Protein 8W01 (pdb70)

InterPro domains:
  IPR001223 Glycoside hydrolase family 18, catalytic domain [PF00704] (265-390)
  IPR013728 BT_3987-like, N-terminal domain [PF08522] (68-155)
  IPR017853 Glycoside hydrolase superfamily [SSF51445] (189-392)

Organism: NCBI:txid2715212

Secondary structure (DSSP, 8-state):
-EEEEESS--SSS-EEEESSS-EEEEEEEEESS--SS-EEEEEEE-GGGHHHHHHHH---PEE--S-EEEES-EEEE-TT-SB-PPEEEEE---TT--SSEEEEEEEE--EEEEEEEE--SSS-TTB--PPPSSEEEEEEETTT--GGGGGG-EEEES-TTS-EEEES-SEEEEEEEEEEE-TTSSSEEEEE-HHHHHHHHTHHHHTHHHHHTT-EEEEEEEE-SSS-STTS--HHHHHHHHHHHHHHHHHTT--EEEEE--S----SSSSS---HHHHHHHHHHHHHHHTTSEEEEEE-TTSPTTTTS-BTTB-HHHH-SEEEES-TTSB--TT-TT-TT---GGG--TT--GGGEE-EEE-S----HHHHHHHHHHHHIIIIIS--GGGGSEEEES------TT-HHHHHHTTTHHHIIIIIISSS--EEEET-SSTTSTT-TT--SS----

Structure (mmCIF, N/CA/C/O backbone):
data_8W01
#
_entry.id   8W01
#
_cell.length_a   138.388
_cell.length_b   57.600
_cell.length_c   74.430
_cell.angle_alpha   90.00
_cell.angle_beta   92.63
_cell.angle_gamma   90.00
#
_symmetry.space_group_name_H-M   'C 1 2 1'
#
loop_
_entity.id
_entity.type
_entity.pdbx_description
1 polymer 'DUF1735 domain-containing protein'
2 water water
#
loop_
_atom_site.group_PDB
_atom_site.id
_atom_site.type_symbol
_atom_site.label_atom_id
_atom_site.label_alt_id
_atom_site.label_comp_id
_atom_site.label_asym_id
_atom_site.label_entity_id
_atom_site.label_seq_id
_atom_site.pdbx_PDB_ins_code
_atom_site.Cartn_x
_atom_site.Cartn_y
_atom_site.Cartn_z
_atom_site.occupancy
_atom_site.B_iso_or_equiv
_atom_site.auth_seq_id
_atom_site.auth_comp_id
_atom_site.auth_asym_id
_atom_site.auth_atom_id
_atom_site.pdbx_PDB_model_num
ATOM 1 N N . LEU A 1 55 ? 9.065 -14.562 32.912 1.00 37.63 42 LEU A N 1
ATOM 2 C CA . LEU A 1 55 ? 7.942 -15.062 32.082 1.00 48.13 42 LEU A CA 1
ATOM 3 C C . LEU A 1 55 ? 6.730 -14.145 32.261 1.00 58.26 42 LEU A C 1
ATOM 4 O O . LEU A 1 55 ? 6.456 -13.730 33.394 1.00 59.80 42 LEU A O 1
ATOM 9 N N . GLY A 1 56 ? 6.033 -13.858 31.164 1.00 62.18 43 GLY A N 1
ATOM 10 C CA . GLY A 1 56 ? 4.865 -13.002 31.232 1.00 60.73 43 GLY A CA 1
ATOM 11 C C . GLY A 1 56 ? 4.046 -13.158 29.970 1.00 62.74 43 GLY A C 1
ATOM 12 O O . GLY A 1 56 ? 4.408 -13.905 29.058 1.00 63.54 43 GLY A O 1
ATOM 13 N N . VAL A 1 57 ? 2.925 -12.441 29.923 1.00 44.33 44 VAL A N 1
ATOM 14 C CA . VAL A 1 57 ? 2.004 -12.516 28.796 1.00 39.72 44 VAL A CA 1
ATOM 15 C C . VAL A 1 57 ? 1.767 -11.115 28.257 1.00 41.05 44 VAL A C 1
ATOM 16 O O . VAL A 1 57 ? 1.470 -10.188 29.020 1.00 40.94 44 VAL A O 1
ATOM 20 N N . LEU A 1 58 ? 1.901 -10.970 26.943 1.00 41.61 45 LEU A N 1
ATOM 21 C CA . LEU A 1 58 ? 1.628 -9.723 26.235 1.00 40.92 45 LEU A CA 1
ATOM 22 C C . LEU A 1 58 ? 0.159 -9.735 25.815 1.00 44.39 45 LEU A C 1
ATOM 23 O O . LEU A 1 58 ? -0.205 -10.333 24.802 1.00 45.36 45 LEU A O 1
ATOM 28 N N . ARG A 1 59 ? -0.693 -9.083 26.601 1.00 45.13 46 ARG A N 1
ATOM 29 C CA . ARG A 1 59 ? -2.134 -9.101 26.394 1.00 40.71 46 ARG A CA 1
ATOM 30 C C . ARG A 1 59 ? -2.622 -7.811 25.750 1.00 44.81 46 ARG A C 1
ATOM 31 O O . ARG A 1 59 ? -1.976 -6.765 25.826 1.00 46.42 46 ARG A O 1
ATOM 39 N N . SER A 1 60 ? -3.809 -7.890 25.156 1.00 44.83 47 SER A N 1
ATOM 40 C CA . SER A 1 60 ? -4.521 -6.685 24.768 1.00 41.41 47 SER A CA 1
ATOM 41 C C . SER A 1 60 ? -5.278 -6.118 25.959 1.00 46.15 47 SER A C 1
ATOM 42 O O . SER A 1 60 ? -5.790 -6.852 26.810 1.00 40.17 47 SER A O 1
ATOM 45 N N . ALA A 1 61 ? -5.340 -4.788 26.010 1.00 45.08 48 ALA A N 1
ATOM 46 C CA . ALA A 1 61 ? -6.064 -4.109 27.077 1.00 41.21 48 ALA A CA 1
ATOM 47 C C . ALA A 1 61 ? -7.575 -4.180 26.887 1.00 46.58 48 ALA A C 1
ATOM 48 O O . ALA A 1 61 ? -8.321 -4.186 27.874 1.00 45.78 48 ALA A O 1
ATOM 50 N N . ASN A 1 62 ? -8.043 -4.239 25.640 1.00 47.33 49 ASN A N 1
ATOM 51 C CA . ASN A 1 62 ? -9.466 -4.192 25.343 1.00 41.88 49 ASN A CA 1
ATOM 52 C C . ASN A 1 62 ? -10.014 -5.484 24.758 1.00 42.74 49 ASN A C 1
ATOM 53 O O . ASN A 1 62 ? -11.228 -5.585 24.559 1.00 51.95 49 ASN A O 1
ATOM 58 N N . TYR A 1 63 ? -9.166 -6.466 24.471 1.00 49.88 50 TYR A N 1
ATOM 59 C CA . TYR A 1 63 ? -9.605 -7.710 23.858 1.00 50.16 50 TYR A CA 1
ATOM 60 C C . TYR A 1 63 ? -9.099 -8.874 24.692 1.00 48.91 50 TYR A C 1
ATOM 61 O O . TYR A 1 63 ? -7.912 -8.934 25.024 1.00 49.94 50 TYR A O 1
ATOM 70 N N . ALA A 1 64 ? -10.001 -9.789 25.043 1.00 52.47 51 ALA A N 1
ATOM 71 C CA . ALA A 1 64 ? -9.591 -10.982 25.775 1.00 51.24 51 ALA A CA 1
ATOM 72 C C . ALA A 1 64 ? -8.974 -12.021 24.855 1.00 58.37 51 ALA A C 1
ATOM 73 O O . ALA A 1 64 ? -8.170 -12.845 25.308 1.00 45.40 51 ALA A O 1
ATOM 75 N N . GLU A 1 65 ? -9.342 -11.992 23.575 1.00 66.46 52 GLU A N 1
ATOM 76 C CA . GLU A 1 65 ? -8.750 -12.887 22.590 1.00 53.78 52 GLU A CA 1
ATOM 77 C C . GLU A 1 65 ? -7.235 -12.766 22.628 1.00 54.90 52 GLU A C 1
ATOM 78 O O . GLU A 1 65 ? -6.687 -11.663 22.561 1.00 56.14 52 GLU A O 1
ATOM 84 N N . ASP A 1 66 ? -6.557 -13.905 22.751 1.00 44.70 53 ASP A N 1
ATOM 85 C CA . ASP A 1 66 ? -5.103 -13.883 22.818 1.00 46.67 53 ASP A CA 1
ATOM 86 C C . ASP A 1 66 ? -4.499 -13.231 21.580 1.00 53.50 53 ASP A C 1
ATOM 87 O O . ASP A 1 66 ? -3.417 -12.640 21.652 1.00 62.09 53 ASP A O 1
ATOM 92 N N . ASN A 1 67 ? -5.198 -13.296 20.451 1.00 53.06 54 ASN A N 1
ATOM 93 C CA . ASN A 1 67 ? -4.691 -12.786 19.178 1.00 36.42 54 ASN A CA 1
ATOM 94 C C . ASN A 1 67 ? -5.822 -12.062 18.457 1.00 40.98 54 ASN A C 1
ATOM 95 O O . ASN A 1 67 ? -6.443 -12.599 17.539 1.00 40.08 54 ASN A O 1
ATOM 100 N N . PRO A 1 68 ? -6.078 -10.809 18.840 1.00 35.68 55 PRO A N 1
ATOM 101 C CA . PRO A 1 68 ? -7.326 -10.149 18.429 1.00 35.38 55 PRO A CA 1
ATOM 102 C C . PRO A 1 68 ? -7.379 -9.833 16.944 1.00 38.63 55 PRO A C 1
ATOM 103 O O . PRO A 1 68 ? -6.383 -9.461 16.317 1.00 29.56 55 PRO A O 1
ATOM 107 N N . LEU A 1 69 ? -8.586 -9.959 16.397 1.00 37.79 56 LEU A N 1
ATOM 108 C CA . LEU A 1 69 ? -8.872 -9.721 14.988 1.00 27.80 56 LEU A CA 1
ATOM 109 C C . LEU A 1 69 ? -9.599 -8.387 14.863 1.00 25.66 56 LEU A C 1
ATOM 110 O O . LEU A 1 69 ? -10.777 -8.282 15.219 1.00 36.48 56 LEU A O 1
ATOM 115 N N . LEU A 1 70 ? -8.899 -7.375 14.364 1.00 27.55 57 LEU A N 1
ATOM 116 C CA . LEU A 1 70 ? -9.475 -6.053 14.179 1.00 28.52 57 LEU A CA 1
ATOM 117 C C . LEU A 1 70 ? -10.073 -5.926 12.785 1.00 33.63 57 LEU A C 1
ATOM 118 O O . LEU A 1 70 ? -9.548 -6.471 11.811 1.00 34.65 57 LEU A O 1
ATOM 123 N N . GLU A 1 71 ? -11.175 -5.188 12.697 1.00 31.66 58 GLU A N 1
ATOM 124 C CA . GLU A 1 71 ? -11.890 -4.990 11.441 1.00 34.85 58 GLU A CA 1
ATOM 125 C C . GLU A 1 71 ? -11.551 -3.605 10.895 1.00 33.07 58 GLU A C 1
ATOM 126 O O . GLU A 1 71 ? -11.897 -2.588 11.505 1.00 34.71 58 GLU A O 1
ATOM 132 N N . MET A 1 72 ? -10.872 -3.567 9.748 1.00 29.97 59 MET A N 1
ATOM 133 C CA . MET A 1 72 ? -10.419 -2.322 9.127 1.00 32.78 59 MET A CA 1
ATOM 134 C C . MET A 1 72 ? -11.290 -2.042 7.904 1.00 37.01 59 MET A C 1
ATOM 135 O O . MET A 1 72 ? -11.049 -2.582 6.820 1.00 35.62 59 MET A O 1
ATOM 140 N N . ASP A 1 73 ? -12.300 -1.187 8.082 1.00 37.06 60 ASP A N 1
ATOM 141 C CA . ASP A 1 73 ? -13.203 -0.800 6.999 1.00 37.71 60 ASP A CA 1
ATOM 142 C C . ASP A 1 73 ? -12.805 0.596 6.522 1.00 29.62 60 ASP A C 1
ATOM 143 O O . ASP A 1 73 ? -13.443 1.601 6.835 1.00 32.50 60 ASP A O 1
ATOM 148 N N . HIS A 1 74 ? -11.716 0.645 5.756 1.00 30.51 61 HIS A N 1
ATOM 149 C CA . HIS A 1 74 ? -11.254 1.854 5.072 1.00 37.84 61 HIS A CA 1
ATOM 150 C C . HIS A 1 74 ? -10.899 2.980 6.035 1.00 40.18 61 HIS A C 1
ATOM 151 O O . HIS A 1 74 ? -10.783 4.139 5.626 1.00 46.22 61 HIS A O 1
ATOM 158 N N . LYS A 1 75 ? -10.720 2.658 7.312 1.00 40.81 62 LYS A N 1
ATOM 159 C CA . LYS A 1 75 ? -10.258 3.617 8.300 1.00 37.31 62 LYS A CA 1
ATOM 160 C C . LYS A 1 75 ? -9.209 2.945 9.173 1.00 37.38 62 LYS A C 1
ATOM 161 O O . LYS A 1 75 ? -9.083 1.718 9.192 1.00 38.31 62 LYS A O 1
ATOM 167 N N . ASN A 1 76 ? -8.440 3.765 9.884 1.00 45.44 63 ASN A N 1
ATOM 168 C CA . ASN A 1 76 ? -7.450 3.234 10.810 1.00 35.74 63 ASN A CA 1
ATOM 169 C C . ASN A 1 76 ? -8.123 2.439 11.924 1.00 39.47 63 ASN A C 1
ATOM 170 O O . ASN A 1 76 ? -9.289 2.657 12.264 1.00 40.32 63 ASN A O 1
ATOM 175 N N . VAL A 1 77 ? -7.370 1.502 12.489 1.00 40.36 64 VAL A N 1
ATOM 176 C CA . VAL A 1 77 ? -7.788 0.754 13.664 1.00 37.98 64 VAL A CA 1
ATOM 177 C C . VAL A 1 77 ? -6.659 0.826 14.677 1.00 33.27 64 VAL A C 1
ATOM 178 O O . VAL A 1 77 ? -5.491 1.005 14.317 1.00 33.93 64 VAL A O 1
ATOM 182 N N . SER A 1 78 ? -7.013 0.699 15.951 1.00 37.22 65 SER A N 1
ATOM 183 C CA . SER A 1 78 ? -6.042 0.847 17.019 1.00 37.71 65 SER A CA 1
ATOM 184 C C . SER A 1 78 ? -6.371 -0.109 18.155 1.00 41.52 65 SER A C 1
ATOM 185 O O . SER A 1 78 ? -7.499 -0.588 18.288 1.00 41.59 65 SER A O 1
ATOM 188 N N . ASP A 1 79 ? -5.361 -0.374 18.978 1.00 38.56 66 ASP A N 1
ATOM 189 C CA . ASP A 1 79 ? -5.536 -1.181 20.175 1.00 34.39 66 ASP A CA 1
ATOM 190 C C . ASP A 1 79 ? -4.396 -0.865 21.130 1.00 42.01 66 ASP A C 1
ATOM 191 O O . ASP A 1 79 ? -3.371 -0.301 20.734 1.00 45.41 66 ASP A O 1
ATOM 196 N N . GLU A 1 80 ? -4.595 -1.214 22.397 1.00 38.32 67 GLU A N 1
ATOM 197 C CA . GLU A 1 80 ? -3.569 -1.064 23.417 1.00 36.11 67 GLU A CA 1
ATOM 198 C C . GLU A 1 80 ? -3.225 -2.423 24.003 1.00 39.96 67 GLU A C 1
ATOM 199 O O . GLU A 1 80 ? -4.106 -3.262 24.219 1.00 43.70 67 GLU A O 1
ATOM 205 N N . CYS A 1 81 ? -1.939 -2.634 24.262 1.00 41.38 68 CYS A N 1
ATOM 206 C CA . CYS A 1 81 ? -1.461 -3.880 24.833 1.00 40.66 68 CYS A CA 1
ATOM 207 C C . CYS A 1 81 ? -0.586 -3.588 26.042 1.00 42.19 68 CYS A C 1
ATOM 208 O O . CYS A 1 81 ? -0.037 -2.493 26.192 1.00 40.16 68 CYS A O 1
A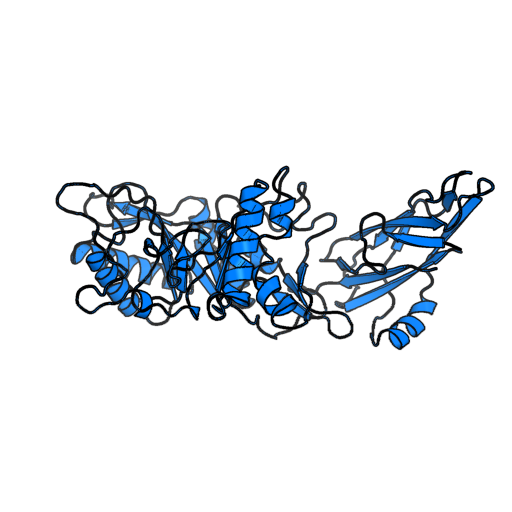TOM 211 N N . MET A 1 82 ? -0.451 -4.598 26.897 1.00 36.03 69 MET A N 1
ATOM 212 C CA . MET A 1 82 ? 0.336 -4.489 28.115 1.00 39.81 69 MET A CA 1
ATOM 213 C C . MET A 1 82 ? 0.963 -5.843 28.408 1.00 40.82 69 MET A C 1
ATOM 214 O O . MET A 1 82 ? 0.564 -6.870 27.853 1.00 42.08 69 MET A O 1
ATOM 219 N N . LEU A 1 83 ? 1.952 -5.837 29.296 1.00 43.22 70 LEU A N 1
ATOM 220 C CA . LEU A 1 83 ? 2.641 -7.048 29.721 1.00 38.63 70 LEU A CA 1
ATOM 221 C C . LEU A 1 83 ? 2.182 -7.425 31.122 1.00 47.62 70 LEU A C 1
ATOM 222 O O . LEU A 1 83 ? 2.207 -6.593 32.035 1.00 43.20 70 LEU A O 1
ATOM 227 N N . THR A 1 84 ? 1.761 -8.674 31.286 1.00 52.89 71 THR A N 1
ATOM 228 C CA . THR A 1 84 ? 1.315 -9.198 32.573 1.00 50.74 71 THR A CA 1
ATOM 229 C C . THR A 1 84 ? 2.293 -10.286 32.996 1.00 49.43 71 THR A C 1
ATOM 230 O O . THR A 1 84 ? 2.347 -11.355 32.378 1.00 57.30 71 THR A O 1
ATOM 234 N N . LEU A 1 85 ? 3.069 -10.007 34.040 1.00 53.20 72 LEU A N 1
ATOM 235 C CA . LEU A 1 85 ? 4.120 -10.904 34.502 1.00 47.53 72 LEU A CA 1
ATOM 236 C C . LEU A 1 85 ? 3.558 -11.945 35.462 1.00 55.60 72 LEU A C 1
ATOM 237 O O . LEU A 1 85 ? 2.675 -11.647 36.273 1.00 57.52 72 LEU A O 1
ATOM 242 N N . THR A 1 86 ? 4.077 -13.173 35.364 1.00 50.93 73 THR A N 1
ATOM 243 C CA . THR A 1 86 ? 3.586 -14.248 36.221 1.00 54.12 73 THR A CA 1
ATOM 244 C C . THR A 1 86 ? 3.896 -13.981 37.686 1.00 55.08 73 THR A C 1
ATOM 245 O O . THR A 1 86 ? 3.103 -14.341 38.562 1.00 47.83 73 THR A O 1
ATOM 249 N N . LYS A 1 87 ? 5.046 -13.366 37.966 1.00 58.72 74 LYS A N 1
ATOM 250 C CA . LYS A 1 87 ? 5.479 -12.980 39.293 1.00 57.26 74 LYS A CA 1
ATOM 251 C C . LYS A 1 87 ? 5.595 -11.468 39.376 1.00 54.22 74 LYS A C 1
ATOM 252 O O . LYS A 1 87 ? 5.993 -10.824 38.398 1.00 56.48 74 LYS A O 1
ATOM 258 N N . PRO A 1 88 ? 5.251 -10.866 40.512 1.00 57.01 75 PRO A N 1
ATOM 259 C CA . PRO A 1 88 ? 5.445 -9.423 40.669 1.00 54.76 75 PRO A CA 1
ATOM 260 C C . PRO A 1 88 ? 6.906 -9.036 40.479 1.00 55.30 75 PRO A C 1
ATOM 261 O O . PRO A 1 88 ? 7.823 -9.788 40.819 1.00 55.16 75 PRO A O 1
ATOM 265 N N . ALA A 1 89 ? 7.111 -7.850 39.916 1.00 47.49 76 ALA A N 1
ATOM 266 C CA . ALA A 1 89 ? 8.459 -7.383 39.632 1.00 49.40 76 ALA A CA 1
ATOM 267 C C . ALA A 1 89 ? 9.246 -7.200 40.922 1.00 58.44 76 ALA A C 1
ATOM 268 O O . ALA A 1 89 ? 8.798 -6.511 41.844 1.00 52.73 76 ALA A O 1
ATOM 270 N N . GLU A 1 90 ? 10.426 -7.826 40.983 1.00 65.38 77 GLU A N 1
ATOM 271 C CA . GLU A 1 90 ? 11.307 -7.649 42.135 1.00 61.68 77 GLU A CA 1
ATOM 272 C C . GLU A 1 90 ? 11.832 -6.223 42.206 1.00 57.17 77 GLU A C 1
ATOM 273 O O . GLU A 1 90 ? 11.939 -5.643 43.292 1.00 55.02 77 GLU A O 1
ATOM 279 N N . GLN A 1 91 ? 12.165 -5.649 41.056 1.00 62.27 78 GLN A N 1
ATOM 280 C CA . GLN A 1 91 ? 12.595 -4.266 40.951 1.00 60.38 78 GLN A CA 1
ATOM 281 C C . GLN A 1 91 ? 11.914 -3.649 39.740 1.00 57.31 78 GLN A C 1
ATOM 282 O O . GLN A 1 91 ? 11.378 -4.350 38.878 1.00 55.59 78 GLN A O 1
ATOM 288 N N . THR A 1 92 ? 11.934 -2.323 39.680 1.00 58.55 79 THR A N 1
ATOM 289 C CA . THR A 1 92 ? 11.315 -1.616 38.568 1.00 56.10 79 THR A CA 1
ATOM 290 C C . THR A 1 92 ? 12.108 -1.861 37.286 1.00 64.77 79 THR A C 1
ATOM 291 O O . THR A 1 92 ? 13.297 -1.533 37.210 1.00 67.71 79 THR A O 1
ATOM 295 N N . ILE A 1 93 ? 11.448 -2.446 36.284 1.00 64.53 80 ILE A N 1
ATOM 296 C CA . ILE A 1 93 ? 12.065 -2.812 35.015 1.00 61.07 80 ILE A CA 1
ATOM 297 C C . ILE A 1 93 ? 11.257 -2.182 33.887 1.00 55.82 80 ILE A C 1
ATOM 298 O O . ILE A 1 93 ? 10.072 -1.877 34.048 1.00 47.98 80 ILE A O 1
ATOM 303 N N . THR A 1 94 ? 11.909 -1.968 32.744 1.00 59.22 81 THR A N 1
ATOM 304 C CA . THR A 1 94 ? 11.257 -1.465 31.537 1.00 53.04 81 THR A CA 1
ATOM 305 C C . THR A 1 94 ? 11.532 -2.425 30.387 1.00 50.53 81 THR A C 1
ATOM 306 O O . THR A 1 94 ? 12.691 -2.640 30.017 1.00 53.42 81 THR A O 1
ATOM 310 N N . TYR A 1 95 ? 10.471 -3.001 29.830 1.00 49.50 82 TYR A N 1
ATOM 311 C CA . TYR A 1 95 ? 10.557 -3.809 28.623 1.00 44.67 82 TYR A CA 1
ATOM 312 C C . TYR A 1 95 ? 10.073 -3.005 27.420 1.00 46.79 82 TYR A C 1
ATOM 313 O O . TYR A 1 95 ? 9.319 -2.036 27.550 1.00 47.06 82 TYR A O 1
ATOM 322 N N . THR A 1 96 ? 10.515 -3.423 26.238 1.00 45.62 83 THR A N 1
ATOM 323 C CA . THR A 1 96 ? 10.125 -2.786 24.989 1.00 49.48 83 THR A CA 1
ATOM 324 C C . THR A 1 96 ? 9.407 -3.795 24.105 1.00 48.17 83 THR A C 1
ATOM 325 O O . THR A 1 96 ? 9.827 -4.952 23.999 1.00 44.17 83 THR A O 1
ATOM 329 N N . VAL A 1 97 ? 8.319 -3.355 23.481 1.00 41.91 84 VAL A N 1
ATOM 330 C CA . VAL A 1 97 ? 7.599 -4.169 22.512 1.00 44.70 84 VAL A CA 1
ATOM 331 C C . VAL A 1 97 ? 8.011 -3.737 21.114 1.00 47.29 84 VAL A C 1
ATOM 332 O O . VAL A 1 97 ? 8.301 -2.560 20.862 1.00 44.37 84 VAL A O 1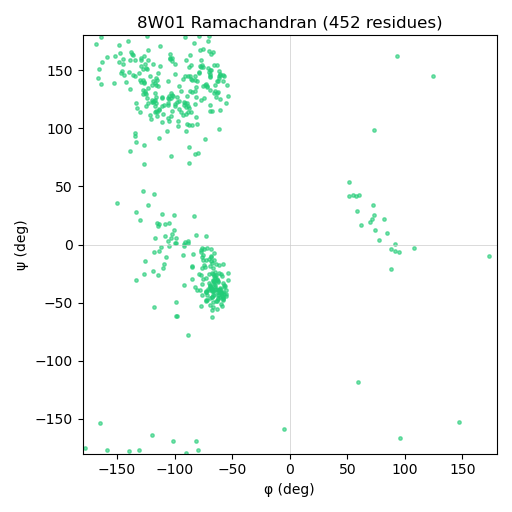
ATOM 336 N N . GLY A 1 98 ? 8.042 -4.704 20.195 1.00 31.32 85 GLY A N 1
ATOM 337 C CA . GLY A 1 98 ? 8.363 -4.428 18.811 1.00 27.62 85 GLY A CA 1
ATOM 338 C C . GLY A 1 98 ? 7.626 -5.371 17.884 1.00 37.38 85 GLY A C 1
ATOM 339 O O . GLY A 1 98 ? 6.986 -6.332 18.314 1.00 41.35 85 GLY A O 1
ATOM 340 N N . ILE A 1 99 ? 7.732 -5.077 16.589 1.00 34.44 86 ILE A N 1
ATOM 341 C CA . ILE A 1 99 ? 7.109 -5.862 15.529 1.00 26.23 86 ILE A CA 1
ATOM 342 C C . ILE A 1 99 ? 8.125 -6.868 15.009 1.00 35.18 86 ILE A C 1
ATOM 343 O O . ILE A 1 99 ? 9.266 -6.498 14.703 1.00 29.90 86 ILE A O 1
ATOM 348 N N . ASP A 1 100 ? 7.713 -8.135 14.885 1.00 31.33 87 ASP A N 1
ATOM 349 C CA . ASP A 1 100 ? 8.564 -9.171 14.286 1.00 28.88 87 ASP A CA 1
ATOM 350 C C . ASP A 1 100 ? 7.731 -9.993 13.302 1.00 35.51 87 ASP A C 1
ATOM 351 O O . ASP A 1 100 ? 7.094 -10.982 13.679 1.00 34.06 87 ASP A O 1
ATOM 356 N N . LYS A 1 101 ? 7.773 -9.597 12.031 1.00 31.18 88 LYS A N 1
ATOM 357 C CA . LYS A 1 101 ? 7.002 -10.264 10.991 1.00 30.57 88 LYS A CA 1
ATOM 358 C C . LYS A 1 101 ? 7.572 -11.621 10.595 1.00 33.23 88 LYS A C 1
ATOM 359 O O . LYS A 1 101 ? 6.957 -12.316 9.778 1.00 32.34 88 LYS A O 1
ATOM 365 N N . THR A 1 102 ? 8.720 -12.024 11.147 1.00 29.87 89 THR A N 1
ATOM 366 C CA . THR A 1 102 ? 9.270 -13.336 10.830 1.00 32.28 89 THR A CA 1
ATOM 367 C C . THR A 1 102 ? 8.507 -14.465 11.512 1.00 34.92 89 THR A C 1
ATOM 368 O O . THR A 1 102 ? 8.625 -15.620 11.089 1.00 32.76 89 THR A O 1
ATOM 372 N N . LEU A 1 103 ? 7.721 -14.159 12.544 1.00 34.17 90 LEU A N 1
ATOM 373 C CA . LEU A 1 103 ? 6.934 -15.180 13.224 1.00 36.95 90 LEU A CA 1
ATOM 374 C C . LEU A 1 103 ? 5.707 -15.615 12.431 1.00 37.05 90 LEU A C 1
ATOM 375 O O . LEU A 1 103 ? 5.061 -16.598 12.815 1.00 34.04 90 LEU A O 1
ATOM 380 N N . VAL A 1 104 ? 5.382 -14.920 11.337 1.00 27.37 91 VAL A N 1
ATOM 381 C CA . VAL A 1 104 ? 4.146 -15.193 10.608 1.00 31.72 91 VAL A CA 1
ATOM 382 C C . VAL A 1 104 ? 4.140 -16.612 10.060 1.00 31.02 91 VAL A C 1
ATOM 383 O O . VAL A 1 104 ? 3.144 -17.334 10.186 1.00 43.39 91 VAL A O 1
ATOM 387 N N . GLY A 1 105 ? 5.248 -17.038 9.452 1.00 31.75 92 GLY A N 1
ATOM 388 C CA . GLY A 1 105 ? 5.292 -18.359 8.848 1.00 26.25 92 GLY A CA 1
ATOM 389 C C . GLY A 1 105 ? 5.050 -19.477 9.844 1.00 28.28 92 GLY A C 1
ATOM 390 O O . GLY A 1 105 ? 4.383 -20.465 9.530 1.00 33.36 92 GLY A O 1
ATOM 391 N N . ALA A 1 106 ? 5.580 -19.338 11.059 1.00 28.29 93 ALA A N 1
ATOM 392 C CA . ALA A 1 106 ? 5.328 -20.350 12.080 1.00 33.43 93 ALA A CA 1
ATOM 393 C C . ALA A 1 106 ? 3.869 -20.333 12.532 1.00 37.58 93 ALA A C 1
ATOM 394 O O . ALA A 1 106 ? 3.294 -21.387 12.834 1.00 35.10 93 ALA A O 1
ATOM 396 N N . TYR A 1 107 ? 3.257 -19.146 12.587 1.00 32.03 94 TYR A N 1
ATOM 397 C CA . TYR A 1 107 ? 1.851 -19.047 12.969 1.00 34.30 94 TYR A CA 1
ATOM 398 C C . TYR A 1 107 ? 0.960 -19.745 11.947 1.00 31.53 94 TYR A C 1
ATOM 399 O O . TYR A 1 107 ? 0.082 -20.538 12.311 1.00 32.63 94 TYR A O 1
ATOM 408 N N . ASN A 1 108 ? 1.172 -19.460 10.657 1.00 27.70 95 ASN A N 1
ATOM 409 C CA . ASN A 1 108 ? 0.356 -20.080 9.613 1.00 32.20 95 ASN A CA 1
ATOM 410 C C . ASN A 1 108 ? 0.535 -21.594 9.574 1.00 33.66 95 ASN A C 1
ATOM 411 O O . ASN A 1 108 ? -0.392 -22.318 9.188 1.00 28.54 95 ASN A O 1
ATOM 416 N N . GLY A 1 109 ? 1.713 -22.092 9.951 1.00 30.10 96 GLY A N 1
ATOM 417 C CA . GLY A 1 109 ? 1.912 -23.526 10.014 1.00 22.57 96 GLY A CA 1
ATOM 418 C C . GLY A 1 109 ? 1.197 -24.155 11.187 1.00 33.99 96 GLY A C 1
ATOM 419 O O . GLY A 1 109 ? 0.623 -25.239 11.069 1.00 32.80 96 GLY A O 1
ATOM 420 N N . LYS A 1 110 ? 1.219 -23.467 12.330 1.00 34.51 97 LYS A N 1
ATOM 421 C CA . LYS A 1 110 ? 0.614 -24.003 13.545 1.00 29.92 97 LYS A CA 1
ATOM 422 C C . LYS A 1 110 ? -0.908 -23.986 13.464 1.00 38.32 97 LYS A C 1
ATOM 423 O O . LYS A 1 110 ? -1.565 -24.971 13.826 1.00 36.74 97 LYS A O 1
ATOM 429 N N . ASN A 1 111 ? -1.483 -22.889 12.976 1.00 38.03 98 ASN A N 1
ATOM 430 C CA . ASN A 1 111 ? -2.925 -22.682 13.005 1.00 30.18 98 ASN A CA 1
ATOM 431 C C . ASN A 1 111 ? -3.611 -22.989 11.681 1.00 29.23 98 ASN A C 1
ATOM 432 O O . ASN A 1 111 ? -4.832 -22.836 11.586 1.00 42.35 98 ASN A O 1
ATOM 437 N N . GLY A 1 112 ? -2.870 -23.428 10.667 1.00 34.22 99 GLY A N 1
ATOM 438 C CA . GLY A 1 112 ? -3.485 -23.762 9.397 1.00 28.16 99 GLY A CA 1
ATOM 439 C C . GLY A 1 112 ? -3.920 -22.578 8.568 1.00 28.53 99 GLY A C 1
ATOM 440 O O . GLY A 1 112 ? -4.647 -22.756 7.587 1.00 30.91 99 GLY A O 1
ATOM 441 N N . THR A 1 113 ? -3.487 -21.372 8.925 1.00 26.53 100 THR A N 1
ATOM 442 C CA . THR A 1 113 ? -3.938 -20.169 8.251 1.00 25.93 100 THR A CA 1
ATOM 443 C C . THR A 1 113 ? -3.005 -19.821 7.095 1.00 30.23 100 THR A C 1
ATOM 444 O O . THR A 1 113 ? -2.000 -20.487 6.841 1.00 30.11 100 THR A O 1
ATOM 448 N N . ASN A 1 114 ? -3.351 -18.748 6.383 1.00 34.17 101 ASN A N 1
ATOM 449 C CA . ASN A 1 114 ? -2.665 -18.339 5.166 1.00 30.81 101 ASN A CA 1
ATOM 450 C C . ASN A 1 114 ? -2.372 -16.845 5.194 1.00 36.56 101 ASN A C 1
ATOM 451 O O . ASN A 1 114 ? -2.287 -16.204 4.145 1.00 44.31 101 ASN A O 1
ATOM 456 N N . TYR A 1 115 ? -2.218 -16.278 6.388 1.00 31.70 102 TYR A N 1
ATOM 457 C CA . TYR A 1 115 ? -2.139 -14.829 6.518 1.00 32.96 102 TYR A CA 1
ATOM 458 C C . TYR A 1 115 ? -0.798 -14.303 6.023 1.00 33.45 102 TYR A C 1
ATOM 459 O O . TYR A 1 115 ? 0.261 -14.877 6.297 1.00 31.20 102 TYR A O 1
ATOM 468 N N . THR A 1 116 ? -0.855 -13.205 5.293 1.00 27.00 103 THR A N 1
ATOM 469 C CA . THR A 1 116 ? 0.312 -12.448 4.873 1.00 34.32 103 THR A CA 1
ATOM 470 C C . THR A 1 116 ? 0.609 -11.347 5.895 1.00 31.31 103 THR A C 1
ATOM 471 O O . THR A 1 116 ? -0.318 -10.775 6.478 1.00 31.19 103 THR A O 1
ATOM 475 N N . PRO A 1 117 ? 1.871 -11.042 6.192 1.00 33.72 104 PRO A N 1
ATOM 476 C CA . PRO A 1 117 ? 2.149 -10.013 7.203 1.00 32.35 104 PRO A CA 1
ATOM 477 C C . PRO A 1 117 ? 1.615 -8.654 6.769 1.00 31.09 104 PRO A C 1
ATOM 478 O O . PRO A 1 117 ? 1.680 -8.284 5.593 1.00 34.38 104 PRO A O 1
ATOM 482 N N . PHE A 1 118 ? 1.070 -7.919 7.733 1.00 25.28 105 PHE A N 1
ATOM 483 C CA . PHE A 1 118 ? 0.451 -6.631 7.463 1.00 29.01 105 PHE A CA 1
ATOM 484 C C . PHE A 1 118 ? 1.475 -5.660 6.864 1.00 28.89 105 PHE A C 1
ATOM 485 O O . PHE A 1 118 ? 2.441 -5.308 7.560 1.00 34.77 105 PHE A O 1
ATOM 493 N N . PRO A 1 119 ? 1.294 -5.218 5.635 1.00 28.60 106 PRO A N 1
ATOM 494 C CA . PRO A 1 119 ? 2.308 -4.367 4.982 1.00 31.93 106 PRO A CA 1
ATOM 495 C C . PRO A 1 119 ? 2.089 -2.878 5.171 1.00 32.90 106 PRO A C 1
ATOM 496 O O . PRO A 1 119 ? 2.895 -2.088 4.663 1.00 33.64 106 PRO A O 1
ATOM 500 N N . GLY A 1 120 ? 1.026 -2.477 5.870 1.00 27.38 107 GLY A N 1
ATOM 501 C CA . GLY A 1 120 ? 0.757 -1.072 6.082 1.00 32.32 107 GLY A CA 1
ATOM 502 C C . GLY A 1 120 ? 1.532 -0.499 7.251 1.00 28.84 107 GLY A C 1
ATOM 503 O O . GLY A 1 120 ? 2.195 -1.209 8.007 1.00 32.80 107 GLY A O 1
ATOM 504 N N . ASP A 1 121 ? 1.426 0.819 7.399 1.00 28.03 108 ASP A N 1
ATOM 505 C CA . ASP A 1 121 ? 2.191 1.544 8.405 1.00 34.33 108 ASP A CA 1
ATOM 506 C C . ASP A 1 121 ? 1.600 1.284 9.788 1.00 32.19 108 ASP A C 1
ATOM 507 O O . ASP A 1 121 ? 0.402 1.486 10.007 1.00 38.89 108 ASP A O 1
ATOM 512 N N . VAL A 1 122 ? 2.438 0.829 10.715 1.00 30.20 109 VAL A N 1
ATOM 513 C CA . VAL A 1 122 ? 2.032 0.547 12.085 1.00 35.28 109 VAL A CA 1
ATOM 514 C C . VAL A 1 122 ? 2.809 1.482 12.999 1.00 35.07 109 VAL A C 1
ATOM 515 O O . VAL A 1 122 ? 4.046 1.446 13.024 1.00 43.67 109 VAL A O 1
ATOM 519 N N . ILE A 1 123 ? 2.090 2.320 13.741 1.00 42.67 110 ILE A N 1
ATOM 520 C CA . ILE A 1 123 ? 2.689 3.325 14.612 1.00 38.63 110 ILE A CA 1
ATOM 521 C C . ILE A 1 123 ? 2.529 2.843 16.046 1.00 38.29 110 ILE A C 1
ATOM 522 O O . ILE A 1 123 ? 1.412 2.828 16.579 1.00 37.98 110 ILE A O 1
ATOM 527 N N . LEU A 1 124 ? 3.632 2.440 16.676 1.00 35.17 111 LEU A N 1
ATOM 528 C CA . LEU A 1 124 ? 3.618 2.069 18.086 1.00 38.90 111 LEU A CA 1
ATOM 529 C C . LEU A 1 124 ? 4.095 3.245 18.924 1.00 39.64 111 LEU A C 1
ATOM 530 O O . LEU A 1 124 ? 5.155 3.825 18.662 1.00 43.42 111 LEU A O 1
ATOM 535 N N . THR A 1 125 ? 3.291 3.605 19.912 1.00 48.36 112 THR A N 1
ATOM 536 C CA . THR A 1 125 ? 3.573 4.696 20.823 1.00 45.24 112 THR A CA 1
ATOM 537 C C . THR A 1 125 ? 3.592 4.150 22.243 1.00 52.70 112 THR A C 1
ATOM 538 O O . THR A 1 125 ? 2.846 3.223 22.572 1.00 49.78 112 THR A O 1
ATOM 542 N N . ASN A 1 126 ? 4.466 4.719 23.075 1.00 49.83 113 ASN A N 1
ATOM 543 C CA . ASN A 1 126 ? 4.707 4.215 24.428 1.00 38.43 113 ASN A CA 1
ATOM 544 C C . ASN A 1 126 ? 5.220 2.776 24.391 1.00 41.32 113 ASN A C 1
ATOM 545 O O . ASN A 1 126 ? 4.809 1.930 25.187 1.00 43.73 113 ASN A O 1
ATOM 550 N N . GLU A 1 127 ? 6.143 2.506 23.463 1.00 46.25 114 GLU A N 1
ATOM 551 C CA . GLU A 1 127 ? 6.672 1.161 23.256 1.00 49.40 114 GLU A CA 1
ATOM 552 C C . GLU A 1 127 ? 7.430 0.629 24.463 1.00 48.45 114 GLU A C 1
ATOM 553 O O . GLU A 1 127 ? 7.668 -0.581 24.544 1.00 46.36 114 GLU A O 1
ATOM 559 N N . GLN A 1 128 ? 7.831 1.496 25.388 1.00 48.25 115 GLN A N 1
ATOM 560 C CA . GLN A 1 128 ? 8.567 1.075 26.575 1.00 53.02 115 GLN A CA 1
ATOM 561 C C . GLN A 1 128 ? 7.564 0.817 27.690 1.00 46.84 115 GLN A C 1
ATOM 562 O O . GLN A 1 128 ? 6.925 1.748 28.191 1.00 49.43 115 GLN A O 1
ATOM 568 N N . LEU A 1 129 ? 7.421 -0.448 28.071 1.00 44.55 116 LEU A N 1
ATOM 569 C CA . LEU A 1 129 ? 6.463 -0.848 29.092 1.00 49.75 116 LEU A CA 1
ATOM 570 C C . LEU A 1 129 ? 7.127 -0.752 30.458 1.00 50.76 116 LEU A C 1
ATOM 571 O O . LEU A 1 129 ? 8.130 -1.427 30.713 1.00 48.51 116 LEU A O 1
ATOM 576 N N . LYS A 1 130 ? 6.570 0.085 31.330 1.00 53.68 117 LYS A N 1
ATOM 577 C CA . LYS A 1 130 ? 7.120 0.301 32.663 1.00 47.37 117 LYS A CA 1
ATOM 578 C C . LYS A 1 130 ? 6.458 -0.658 33.644 1.00 45.08 117 LYS A C 1
ATOM 579 O O . LYS A 1 130 ? 5.234 -0.633 33.817 1.00 42.54 117 LYS A O 1
ATOM 585 N N . LEU A 1 131 ? 7.267 -1.498 34.280 1.00 47.08 118 LEU A N 1
ATOM 586 C CA . LEU A 1 131 ? 6.807 -2.428 35.303 1.00 47.33 118 LEU A CA 1
ATOM 587 C C . LEU A 1 131 ? 7.378 -1.970 36.642 1.00 48.52 118 LEU A C 1
ATOM 588 O O . LEU A 1 131 ? 8.576 -2.127 36.898 1.00 47.46 118 LEU A O 1
ATOM 593 N N . GLU A 1 132 ? 6.525 -1.388 37.484 1.00 50.48 119 GLU A N 1
ATOM 594 C CA . GLU A 1 132 ? 6.936 -0.941 38.807 1.00 46.48 119 GLU A CA 1
ATOM 595 C C . GLU A 1 132 ? 7.068 -2.131 39.755 1.00 50.51 119 GLU A C 1
ATOM 596 O O . GLU A 1 132 ? 6.435 -3.174 39.575 1.00 53.19 119 GLU A O 1
ATOM 598 N N . LYS A 1 133 ? 7.907 -1.964 40.776 1.00 47.80 120 LYS A N 1
ATOM 599 C CA . LYS A 1 133 ? 8.159 -3.051 41.713 1.00 52.52 120 LYS A CA 1
ATOM 600 C C . LYS A 1 133 ? 6.892 -3.395 42.488 1.00 47.71 120 LYS A C 1
ATOM 601 O O . LYS A 1 133 ? 6.151 -2.512 42.933 1.00 47.63 120 LYS A O 1
ATOM 603 N N . GLY A 1 134 ? 6.642 -4.693 42.641 1.00 47.75 121 GLY A N 1
ATOM 604 C CA . GLY A 1 134 ? 5.453 -5.171 43.299 1.00 48.15 121 GLY A CA 1
ATOM 605 C C . GLY A 1 134 ? 4.248 -5.356 42.401 1.00 56.08 121 GLY A C 1
ATOM 606 O O . GLY A 1 134 ? 3.330 -6.098 42.769 1.00 59.00 121 GLY A O 1
ATOM 607 N N . LYS A 1 135 ? 4.216 -4.702 41.246 1.00 60.17 122 LYS A N 1
ATOM 608 C CA . LYS A 1 135 ? 3.126 -4.883 40.299 1.00 57.34 122 LYS A CA 1
ATOM 609 C C . LYS A 1 135 ? 3.447 -6.021 39.329 1.00 56.37 122 LYS A C 1
ATOM 610 O O . LYS A 1 135 ? 4.604 -6.410 39.143 1.00 48.61 122 LYS A O 1
ATOM 616 N N . GLN A 1 136 ? 2.390 -6.573 38.726 1.00 53.29 123 GLN A N 1
ATOM 617 C CA . GLN A 1 136 ? 2.532 -7.597 37.705 1.00 51.50 123 GLN A CA 1
ATOM 618 C C . GLN A 1 136 ? 2.160 -7.115 36.314 1.00 43.54 123 GLN A C 1
ATOM 619 O O . GLN A 1 136 ? 2.579 -7.736 35.335 1.00 49.22 123 GLN A O 1
ATOM 625 N N . GLU A 1 137 ? 1.397 -6.032 36.201 1.00 39.93 124 GLU A N 1
ATOM 626 C CA . GLU A 1 137 ? 0.991 -5.494 34.914 1.00 48.84 124 GLU A CA 1
ATOM 627 C C . GLU A 1 137 ? 1.785 -4.232 34.617 1.00 47.14 124 GLU A C 1
ATOM 628 O O . GLU A 1 137 ? 2.039 -3.421 35.512 1.00 50.25 124 GLU A O 1
ATOM 634 N N . SER A 1 138 ? 2.178 -4.077 33.360 1.00 36.90 125 SER A N 1
ATOM 635 C CA . SER A 1 138 ? 2.977 -2.940 32.950 1.00 43.17 125 SER A CA 1
ATOM 636 C C . SER A 1 138 ? 2.073 -1.794 32.509 1.00 42.86 125 SER A C 1
ATOM 637 O O . SER A 1 138 ? 0.843 -1.878 32.554 1.00 44.39 125 SER A O 1
ATOM 640 N N . SER A 1 139 ? 2.703 -0.699 32.092 1.00 45.35 126 SER A N 1
ATOM 641 C CA . SER A 1 139 ? 2.023 0.345 31.348 1.00 42.13 126 SER A CA 1
ATOM 642 C C . SER A 1 139 ? 1.605 -0.185 29.974 1.00 49.62 126 SER A C 1
ATOM 643 O O . SER A 1 139 ? 2.081 -1.225 29.508 1.00 40.42 126 SER A O 1
ATOM 646 N N . LYS A 1 140 ? 0.721 0.556 29.310 1.00 45.10 127 LYS A N 1
ATOM 647 C CA . LYS A 1 140 ? 0.112 0.114 28.061 1.00 41.12 127 LYS A CA 1
ATOM 648 C C . LYS A 1 140 ? 0.752 0.806 26.863 1.00 37.78 127 LYS A C 1
ATOM 649 O O . LYS A 1 140 ? 0.850 2.037 26.829 1.00 39.34 127 LYS A O 1
ATOM 655 N N . ALA A 1 141 ? 1.173 0.016 25.879 1.00 41.09 128 ALA A N 1
ATOM 656 C CA . ALA A 1 141 ? 1.573 0.558 24.588 1.00 43.87 128 ALA A CA 1
ATOM 657 C C . ALA A 1 141 ? 0.351 0.696 23.678 1.00 41.16 128 ALA A C 1
ATOM 658 O O . ALA A 1 141 ? -0.704 0.110 23.925 1.00 42.31 128 ALA A O 1
ATOM 660 N N . HIS A 1 142 ? 0.503 1.489 22.618 1.00 36.80 129 HIS A N 1
ATOM 661 C CA . HIS A 1 142 ? -0.587 1.802 21.701 1.00 39.88 129 HIS A CA 1
ATOM 662 C C . HIS A 1 142 ? -0.167 1.467 20.277 1.00 44.76 129 HIS A C 1
ATOM 663 O O . HIS A 1 142 ? 0.927 1.846 19.845 1.00 39.86 129 HIS A O 1
ATOM 670 N N . LEU A 1 143 ? -1.035 0.763 19.553 1.00 40.58 130 LEU A N 1
ATOM 671 C CA . LEU A 1 143 ? -0.791 0.389 18.165 1.00 35.41 130 LEU A CA 1
ATOM 672 C C . LEU A 1 143 ? -1.861 1.023 17.292 1.00 37.68 130 LEU A C 1
ATOM 673 O O . LEU A 1 143 ? -3.054 0.800 17.513 1.00 39.32 130 LEU A O 1
ATOM 678 N N . GLU A 1 144 ? -1.434 1.806 16.305 1.00 42.80 131 GLU A N 1
ATOM 679 C CA . GLU A 1 144 ? -2.324 2.408 15.316 1.00 34.24 131 GLU A CA 1
ATOM 680 C C . GLU A 1 144 ? -1.990 1.787 13.966 1.00 32.88 131 GLU A C 1
ATOM 681 O O . GLU A 1 144 ? -0.873 1.950 13.464 1.00 33.84 131 GLU A O 1
ATOM 687 N N . PHE A 1 145 ? -2.948 1.062 13.393 1.00 31.70 132 PHE A N 1
ATOM 688 C CA . PHE A 1 145 ? -2.792 0.464 12.070 1.00 28.62 132 PHE A CA 1
ATOM 689 C C . PHE A 1 145 ? -3.394 1.418 11.042 1.00 30.06 132 PHE A C 1
ATOM 690 O O . PHE A 1 145 ? -4.607 1.656 11.040 1.00 34.82 132 PHE A O 1
ATOM 698 N N . THR A 1 146 ? -2.544 1.964 10.175 1.00 28.60 133 THR A N 1
ATOM 699 C CA . THR A 1 146 ? -2.967 2.946 9.188 1.00 32.57 133 THR A CA 1
ATOM 700 C C . THR A 1 146 ? -3.575 2.250 7.980 1.00 33.48 133 THR A C 1
ATOM 701 O O . THR A 1 146 ? -2.995 1.298 7.449 1.00 30.89 133 THR A O 1
ATOM 705 N N . TYR A 1 147 ? -4.738 2.721 7.537 1.00 34.30 134 TYR A N 1
ATOM 706 C CA . TYR A 1 147 ? -5.320 2.216 6.303 1.00 35.60 134 TYR A CA 1
ATOM 707 C C . TYR A 1 147 ? -4.772 2.988 5.111 1.00 32.58 134 TYR A C 1
ATOM 708 O O . TYR A 1 147 ? -4.515 4.191 5.196 1.00 38.15 134 TYR A O 1
ATOM 717 N N . ASP A 1 148 ? -4.598 2.285 3.997 1.00 31.26 135 ASP A N 1
ATOM 718 C CA . ASP A 1 148 ? -4.217 2.917 2.746 1.00 36.21 135 ASP A CA 1
ATOM 719 C C . ASP A 1 148 ? -4.881 2.162 1.606 1.00 41.41 135 ASP A C 1
ATOM 720 O O . ASP A 1 148 ? -5.119 0.954 1.695 1.00 37.83 135 ASP A O 1
ATOM 725 N N . LYS A 1 149 ? -5.187 2.892 0.535 1.00 40.12 136 LYS A N 1
ATOM 726 C CA . LYS A 1 149 ? -5.792 2.273 -0.634 1.00 36.72 136 LYS A CA 1
ATOM 727 C C . LYS A 1 149 ? -4.911 1.182 -1.231 1.00 33.42 136 LYS A C 1
ATOM 728 O O . LYS A 1 149 ? -5.436 0.254 -1.855 1.00 37.19 136 LYS A O 1
ATOM 734 N N . ASN A 1 150 ? -3.593 1.246 -1.029 1.00 34.12 137 ASN A N 1
ATOM 735 C CA . ASN A 1 150 ? -2.685 0.217 -1.548 1.00 43.19 137 ASN A CA 1
ATOM 736 C C . ASN A 1 150 ? -2.771 -1.090 -0.804 1.00 41.26 137 ASN A C 1
ATOM 737 O O . ASN A 1 150 ? -1.928 -1.963 -1.070 1.00 43.79 137 ASN A O 1
ATOM 742 N N . LEU A 1 151 ? -3.725 -1.251 0.107 1.00 36.72 138 LEU A N 1
ATOM 743 C CA . LEU A 1 151 ? -3.902 -2.489 0.851 1.00 32.27 138 LEU A CA 1
ATOM 744 C C . LEU A 1 151 ? -5.032 -3.290 0.219 1.00 34.00 138 LEU A C 1
ATOM 745 O O . LEU A 1 151 ? -6.170 -2.809 0.138 1.00 27.88 138 LEU A O 1
ATOM 750 N N . ALA A 1 152 ? -4.718 -4.503 -0.228 1.00 33.12 139 ALA A N 1
ATOM 751 C CA . ALA A 1 152 ? -5.732 -5.390 -0.771 1.00 30.73 139 ALA A CA 1
ATOM 752 C C . ALA A 1 152 ? -6.542 -6.022 0.357 1.00 29.62 139 ALA A C 1
ATOM 753 O O . ALA A 1 152 ? -6.067 -6.188 1.484 1.00 29.46 139 ALA A O 1
ATOM 755 N N . SER A 1 153 ? -7.786 -6.371 0.038 1.00 30.58 140 SER A N 1
ATOM 756 C CA . SER A 1 153 ? -8.689 -6.974 1.013 1.00 29.13 140 SER A CA 1
ATOM 757 C C . SER A 1 153 ? -8.206 -8.378 1.361 1.00 29.76 140 SER A C 1
ATOM 758 O O . SER A 1 153 ? -8.201 -9.277 0.513 1.00 28.15 140 SER A O 1
ATOM 761 N N . ALA A 1 154 ? -7.810 -8.564 2.614 1.00 34.38 141 ALA A N 1
ATOM 762 C CA . ALA A 1 154 ? -7.314 -9.835 3.120 1.00 29.75 141 ALA A CA 1
ATOM 763 C C . ALA A 1 154 ? -7.258 -9.720 4.634 1.00 30.94 141 ALA A C 1
ATOM 764 O O . ALA A 1 154 ? -7.468 -8.643 5.199 1.00 28.86 141 ALA A O 1
ATOM 766 N N . ILE A 1 155 ? -6.977 -10.840 5.286 1.00 26.90 142 ILE A N 1
ATOM 767 C CA . ILE A 1 155 ? -6.663 -10.848 6.707 1.00 32.92 142 ILE A CA 1
ATOM 768 C C . ILE A 1 155 ? -5.149 -10.932 6.838 1.00 30.63 142 ILE A C 1
ATOM 769 O O . ILE A 1 155 ? -4.526 -11.889 6.361 1.00 30.97 142 ILE A O 1
ATOM 774 N N . TYR A 1 156 ? -4.558 -9.923 7.462 1.00 26.53 143 TYR A N 1
ATOM 775 C CA . TYR A 1 156 ? -3.120 -9.840 7.656 1.00 28.51 143 TYR A CA 1
ATOM 776 C C . TYR A 1 156 ? -2.757 -10.181 9.095 1.00 29.81 143 TYR A C 1
ATOM 777 O O . TYR A 1 156 ? -3.604 -10.189 9.990 1.00 28.28 143 TYR A O 1
ATOM 786 N N . LEU A 1 157 ? -1.474 -10.467 9.310 1.00 26.64 144 LEU A N 1
ATOM 787 C CA . LEU A 1 157 ? -0.956 -10.821 10.625 1.00 25.22 144 LEU A CA 1
ATOM 788 C C . LEU A 1 157 ? 0.168 -9.861 10.986 1.00 31.71 144 LEU A C 1
ATOM 789 O O . LEU A 1 157 ? 1.027 -9.570 10.148 1.00 35.94 144 LEU A O 1
ATOM 794 N N . LEU A 1 158 ? 0.163 -9.360 12.216 1.00 26.23 145 LEU A N 1
ATOM 795 C CA . LEU A 1 158 ? 1.242 -8.496 12.699 1.00 30.81 145 LEU A CA 1
ATOM 796 C C . LEU A 1 158 ? 1.659 -8.939 14.093 1.00 31.15 145 LEU A C 1
ATOM 797 O O . LEU A 1 158 ? 1.031 -8.536 15.088 1.00 29.92 145 LEU A O 1
ATOM 802 N N . PRO A 1 159 ? 2.708 -9.754 14.208 1.00 26.65 146 PRO A N 1
ATOM 803 C CA . PRO A 1 159 ? 3.139 -10.221 15.530 1.00 30.22 146 PRO A CA 1
ATOM 804 C C . PRO A 1 159 ? 3.873 -9.132 16.297 1.00 31.40 146 PRO A C 1
ATOM 805 O O . PRO A 1 159 ? 4.712 -8.408 15.754 1.00 25.48 146 PRO A O 1
ATOM 809 N N . LEU A 1 160 ? 3.536 -9.020 17.576 1.00 36.18 147 LEU A N 1
ATOM 810 C CA . LEU A 1 160 ? 4.162 -8.072 18.481 1.00 31.43 147 LEU A CA 1
ATOM 811 C C . LEU A 1 160 ? 4.859 -8.857 19.582 1.00 37.27 147 LEU A C 1
ATOM 812 O O . LEU A 1 160 ? 4.226 -9.676 20.258 1.00 42.20 147 LEU A O 1
ATOM 817 N N . ILE A 1 161 ? 6.157 -8.615 19.755 1.00 40.42 148 ILE A N 1
ATOM 818 C CA . ILE A 1 161 ? 6.992 -9.415 20.640 1.00 39.60 148 ILE A CA 1
ATOM 819 C C . ILE A 1 161 ? 7.632 -8.497 21.680 1.00 39.24 148 ILE A C 1
ATOM 820 O O . ILE A 1 161 ? 7.592 -7.272 21.571 1.00 38.11 148 ILE A O 1
ATOM 825 N N . VAL A 1 162 ? 8.212 -9.111 22.709 1.00 43.26 149 VAL A N 1
ATOM 826 C CA . VAL A 1 162 ? 8.912 -8.393 23.767 1.00 41.90 149 VAL A CA 1
ATOM 827 C C . VAL A 1 162 ? 10.396 -8.431 23.425 1.00 48.43 149 VAL A C 1
ATOM 828 O O . VAL A 1 162 ? 11.062 -9.456 23.596 1.00 53.03 149 VAL A O 1
ATOM 832 N N . LYS A 1 163 ? 10.906 -7.284 22.984 1.00 50.98 150 LYS A N 1
ATOM 833 C CA . LYS A 1 163 ? 12.320 -7.156 22.576 1.00 48.16 150 LYS A CA 1
ATOM 834 C C . LYS A 1 163 ? 12.480 -5.755 21.979 1.00 65.40 150 LYS A C 1
ATOM 835 O O . LYS A 1 163 ? 11.618 -5.383 21.153 1.00 56.19 150 LYS A O 1
ATOM 837 N N . GLN A 1 176 ? 6.344 -14.151 25.851 1.00 43.96 163 GLN A N 1
ATOM 838 C CA . GLN A 1 176 ? 5.263 -14.545 24.950 1.00 59.47 163 GLN A CA 1
ATOM 839 C C . GLN A 1 176 ? 5.182 -13.597 23.758 1.00 69.52 163 GLN A C 1
ATOM 840 O O . GLN A 1 176 ? 6.157 -12.911 23.424 1.00 68.82 163 GLN A O 1
ATOM 846 N N . THR A 1 177 ? 4.018 -13.571 23.111 1.00 46.86 164 THR A N 1
ATOM 847 C CA . THR A 1 177 ? 3.839 -12.821 21.875 1.00 43.34 164 THR A CA 1
ATOM 848 C C . THR A 1 177 ? 2.347 -12.723 21.593 1.00 45.02 164 THR A C 1
ATOM 849 O O . THR A 1 177 ? 1.600 -13.666 21.866 1.00 50.11 164 THR A O 1
ATOM 853 N N . ILE A 1 178 ? 1.920 -11.580 21.061 1.00 35.09 165 ILE A N 1
ATOM 854 C CA . ILE A 1 178 ? 0.535 -11.355 20.665 1.00 41.28 165 ILE A CA 1
ATOM 855 C C . ILE A 1 178 ? 0.488 -11.196 19.149 1.00 40.10 165 ILE A C 1
ATOM 856 O O . ILE A 1 178 ? 1.343 -10.526 18.556 1.00 35.75 165 ILE A O 1
ATOM 861 N N . TYR A 1 179 ? -0.493 -11.840 18.520 1.00 37.82 166 TYR A N 1
ATOM 862 C CA . TYR A 1 179 ? -0.572 -11.945 17.062 1.00 35.88 166 TYR A CA 1
ATOM 863 C C . TYR A 1 179 ? -1.793 -11.171 16.572 1.00 31.38 166 TYR A C 1
ATOM 864 O O . TYR A 1 179 ? -2.896 -11.714 16.493 1.00 32.49 166 TYR A O 1
ATOM 873 N N . TYR A 1 180 ? -1.598 -9.900 16.233 1.00 29.97 167 TYR A N 1
ATOM 874 C CA . TYR A 1 180 ? -2.708 -9.098 15.740 1.00 27.39 167 TYR A CA 1
ATOM 875 C C . TYR A 1 180 ? -3.103 -9.532 14.337 1.00 27.01 167 TYR A C 1
ATOM 876 O O . TYR A 1 180 ? -2.252 -9.786 13.479 1.00 36.62 167 TYR A O 1
ATOM 885 N N . ARG A 1 181 ? -4.408 -9.639 14.118 1.00 28.70 168 ARG A N 1
ATOM 886 C CA . ARG A 1 181 ? -4.979 -9.970 12.823 1.00 28.63 168 ARG A CA 1
ATOM 887 C C . ARG A 1 181 ? -5.811 -8.787 12.357 1.00 25.78 168 ARG A C 1
ATOM 888 O O . ARG A 1 181 ? -6.684 -8.314 13.091 1.00 29.37 168 ARG A O 1
ATOM 896 N N . ILE A 1 182 ? -5.544 -8.310 11.147 1.00 23.83 169 ILE A N 1
ATOM 897 C CA . ILE A 1 182 ? -6.195 -7.120 10.613 1.00 23.18 169 ILE A CA 1
ATOM 898 C C . ILE A 1 182 ? -6.989 -7.535 9.385 1.00 27.25 169 ILE A C 1
ATOM 899 O O . ILE A 1 182 ? -6.411 -7.949 8.372 1.00 29.05 169 ILE A O 1
ATOM 904 N N . ASN A 1 183 ? -8.311 -7.423 9.471 1.00 32.32 170 ASN A N 1
ATOM 905 C CA . ASN A 1 183 ? -9.200 -7.705 8.350 1.00 28.34 170 ASN A CA 1
ATOM 906 C C . ASN A 1 183 ? -9.396 -6.410 7.573 1.00 28.32 170 ASN A C 1
ATOM 907 O O . ASN A 1 183 ? -10.003 -5.462 8.081 1.00 30.22 170 ASN A O 1
ATOM 912 N N . VAL A 1 184 ? -8.879 -6.365 6.349 1.00 26.73 171 VAL A N 1
ATOM 913 C CA . VAL A 1 184 ? -9.045 -5.210 5.473 1.00 30.31 171 VAL A CA 1
ATOM 914 C C . VAL A 1 184 ? -10.227 -5.478 4.549 1.00 36.95 171 VAL A C 1
ATOM 915 O O . VAL A 1 184 ? -10.197 -6.409 3.735 1.00 31.92 171 VAL A O 1
ATOM 919 N N . TRP A 1 185 ? -11.269 -4.663 4.675 1.00 34.52 172 TRP A N 1
ATOM 920 C CA . TRP A 1 185 ? -12.521 -4.932 3.993 1.00 30.20 172 TRP A CA 1
ATOM 921 C C . TRP A 1 185 ? -12.432 -4.570 2.518 1.00 30.08 172 TRP A C 1
ATOM 922 O O . TRP A 1 185 ? -11.589 -3.781 2.087 1.00 30.45 172 TRP A O 1
ATOM 933 N N . ASP A 1 186 ? -13.330 -5.171 1.747 1.00 30.44 173 ASP A N 1
ATOM 934 C CA . ASP A 1 186 ? -13.546 -4.803 0.359 1.00 29.18 173 ASP A CA 1
ATOM 935 C C . ASP A 1 186 ? -14.458 -3.577 0.317 1.00 32.88 173 ASP A C 1
ATOM 936 O O . ASP A 1 186 ? -14.733 -2.949 1.341 1.00 31.38 173 ASP A O 1
ATOM 941 N N . GLU A 1 187 ? -14.953 -3.214 -0.865 1.00 37.98 174 GLU A N 1
ATOM 942 C CA . GLU A 1 187 ? -15.875 -2.088 -0.918 1.00 41.31 174 GLU A CA 1
ATOM 943 C C . GLU A 1 187 ? -17.265 -2.452 -0.412 1.00 36.48 174 GLU A C 1
ATOM 944 O O . GLU A 1 187 ? -18.070 -1.552 -0.155 1.00 36.72 174 GLU A O 1
ATOM 950 N N . PHE A 1 188 ? -17.565 -3.740 -0.241 1.00 31.27 175 PHE A N 1
ATOM 951 C CA . PHE A 1 188 ? -18.891 -4.146 0.209 1.00 36.77 175 PHE A CA 1
ATOM 952 C C . PHE A 1 188 ? -18.903 -5.057 1.425 1.00 35.52 175 PHE A C 1
ATOM 953 O O . PHE A 1 188 ? -19.905 -5.064 2.150 1.00 39.64 175 PHE A O 1
ATOM 961 N N . ALA A 1 189 ? -17.844 -5.812 1.689 1.00 37.66 176 ALA A N 1
ATOM 962 C CA . ALA A 1 189 ? -17.887 -6.811 2.744 1.00 32.57 176 ALA A CA 1
ATOM 963 C C . ALA A 1 189 ? -16.472 -6.992 3.293 1.00 30.71 176 ALA A C 1
ATOM 964 O O . ALA A 1 189 ? -15.507 -6.589 2.647 1.00 33.11 176 ALA A O 1
ATOM 966 N N . PRO A 1 190 ? -16.345 -7.579 4.482 1.00 32.91 177 PRO A N 1
ATOM 967 C CA . PRO A 1 190 ? -15.000 -7.876 5.006 1.00 29.30 177 PRO A CA 1
ATOM 968 C C . PRO A 1 190 ? -14.314 -8.957 4.189 1.00 22.01 177 PRO A C 1
ATOM 969 O O . PRO A 1 190 ? -14.930 -9.692 3.415 1.00 24.68 177 PRO A O 1
ATOM 973 N N . ALA A 1 191 ? -13.003 -9.043 4.379 1.00 24.06 178 ALA A N 1
ATOM 974 C CA . ALA A 1 191 ? -12.244 -10.158 3.838 1.00 21.89 178 ALA A CA 1
ATOM 975 C C . ALA A 1 191 ? -12.812 -11.474 4.355 1.00 23.48 178 ALA A C 1
ATOM 976 O O . ALA A 1 191 ? -13.264 -11.573 5.498 1.00 30.03 178 ALA A O 1
ATOM 978 N N . GLU A 1 192 ? -12.779 -12.491 3.494 1.00 24.45 179 GLU A N 1
ATOM 979 C CA . GLU A 1 192 ? -13.316 -13.826 3.752 1.00 25.00 179 GLU A CA 1
ATOM 980 C C . GLU A 1 192 ? -14.835 -13.843 3.815 1.00 31.96 179 GLU A C 1
ATOM 981 O O . GLU A 1 192 ? -15.422 -14.776 4.373 1.00 32.72 179 GLU A O 1
ATOM 987 N N . TYR A 1 193 ? -15.485 -12.824 3.261 1.00 29.54 180 TYR A N 1
ATOM 988 C CA . TYR A 1 193 ? -16.923 -12.878 3.064 1.00 24.26 180 TYR A CA 1
ATOM 989 C C . TYR A 1 193 ? -17.268 -14.043 2.147 1.00 28.40 180 TYR A C 1
ATOM 990 O O . TYR A 1 193 ? -16.505 -14.400 1.248 1.00 37.08 180 TYR A O 1
ATOM 999 N N . THR A 1 194 ? -18.425 -14.646 2.378 1.00 27.96 181 THR A N 1
ATOM 1000 C CA . THR A 1 194 ? -18.830 -15.799 1.595 1.00 28.76 181 THR A CA 1
ATOM 1001 C C . THR A 1 194 ? -20.223 -15.583 1.026 1.00 33.01 181 THR A C 1
ATOM 1002 O O . THR A 1 194 ? -21.045 -14.863 1.601 1.00 28.45 181 THR A O 1
ATOM 1006 N N . THR A 1 195 ? -20.474 -16.208 -0.125 1.00 33.25 182 THR A N 1
ATOM 1007 C CA . THR A 1 195 ? -21.817 -16.248 -0.685 1.00 30.53 182 THR A CA 1
ATOM 1008 C C . THR A 1 195 ? -22.706 -17.256 0.024 1.00 27.27 182 THR A C 1
ATOM 1009 O O . THR A 1 195 ? -23.901 -17.322 -0.290 1.00 25.87 182 THR A O 1
ATOM 1013 N N . GLU A 1 196 ? -22.157 -18.028 0.959 1.00 24.68 183 GLU A N 1
ATOM 1014 C CA . GLU A 1 196 ? -22.946 -18.964 1.751 1.00 33.61 183 GLU A CA 1
ATOM 1015 C C . GLU A 1 196 ? -24.091 -18.229 2.442 1.00 30.56 183 GLU A C 1
ATOM 1016 O O . GLU A 1 196 ? -23.839 -17.287 3.208 1.00 34.71 183 GLU A O 1
ATOM 1022 N N . PRO A 1 197 ? -25.341 -18.612 2.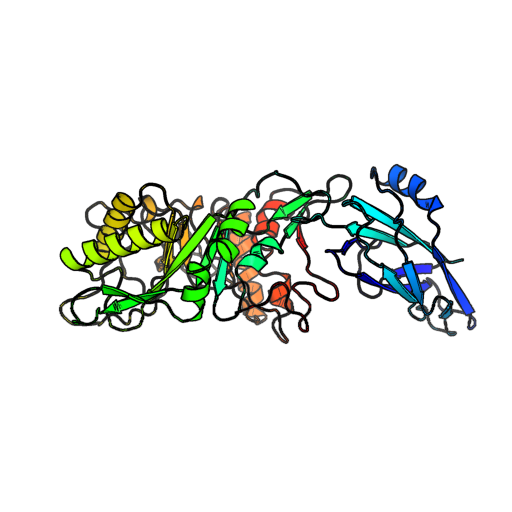201 1.00 30.34 184 PRO A N 1
ATOM 1023 C CA . PRO A 1 197 ? -26.457 -17.874 2.796 1.00 26.08 184 PRO A CA 1
ATOM 1024 C C . PRO A 1 197 ? -26.608 -18.184 4.272 1.00 27.82 184 PRO A C 1
ATOM 1025 O O . PRO A 1 197 ? -26.245 -19.264 4.745 1.00 26.76 184 PRO A O 1
ATOM 1029 N N . LEU A 1 198 ? -27.162 -17.214 4.997 1.00 31.76 185 LEU A N 1
ATOM 1030 C CA . LEU A 1 198 ? -27.520 -17.416 6.392 1.00 29.10 185 LEU A CA 1
ATOM 1031 C C . LEU A 1 198 ? -28.493 -18.585 6.515 1.00 23.62 185 LEU A C 1
ATOM 1032 O O . LEU A 1 198 ? -29.380 -18.761 5.678 1.00 31.37 185 LEU A O 1
ATOM 1037 N N . VAL A 1 199 ? -28.316 -19.398 7.559 1.00 20.82 186 VAL A N 1
ATOM 1038 C CA . VAL A 1 199 ? -29.138 -20.599 7.713 1.00 24.86 186 VAL A CA 1
ATOM 1039 C C . VAL A 1 199 ? -30.541 -20.301 8.211 1.00 28.41 186 VAL A C 1
ATOM 1040 O O . VAL A 1 199 ? -31.395 -21.198 8.197 1.00 28.34 186 VAL A O 1
ATOM 1044 N N . PHE A 1 200 ? -30.801 -19.074 8.656 1.00 23.36 187 PHE A N 1
ATOM 1045 C CA . PHE A 1 200 ? -32.104 -18.697 9.179 1.00 25.78 187 PHE A CA 1
ATOM 1046 C C . PHE A 1 200 ? -32.463 -17.314 8.654 1.00 29.13 187 PHE A C 1
ATOM 1047 O O . PHE A 1 200 ? -31.618 -16.581 8.134 1.00 27.10 187 PHE A O 1
ATOM 1055 N N . THR A 1 201 ? -33.737 -16.965 8.802 1.00 28.90 188 THR A N 1
ATOM 1056 C CA . THR A 1 201 ? -34.257 -15.677 8.363 1.00 23.40 188 THR A CA 1
ATOM 1057 C C . THR A 1 201 ? -34.146 -14.669 9.504 1.00 26.86 188 THR A C 1
ATOM 1058 O O . THR A 1 201 ? -34.755 -14.855 10.563 1.00 25.46 188 THR A O 1
ATOM 1062 N N . HIS A 1 202 ? -33.371 -13.608 9.296 1.00 19.36 189 HIS A N 1
ATOM 1063 C CA . HIS A 1 202 ? -33.189 -12.567 10.301 1.00 22.54 189 HIS A CA 1
ATOM 1064 C C . HIS A 1 202 ? -33.805 -11.277 9.780 1.00 21.52 189 HIS A C 1
ATOM 1065 O O . HIS A 1 202 ? -33.347 -10.732 8.771 1.00 26.66 189 HIS A O 1
ATOM 1072 N N . ILE A 1 203 ? -34.831 -10.792 10.473 1.00 19.28 190 ILE A N 1
ATOM 1073 C CA . ILE A 1 203 ? -35.663 -9.689 10.008 1.00 21.94 190 ILE A CA 1
ATOM 1074 C C . ILE A 1 203 ? -35.368 -8.461 10.863 1.00 22.18 190 ILE A C 1
ATOM 1075 O O . ILE A 1 203 ? -35.547 -8.486 12.087 1.00 26.79 190 ILE A O 1
ATOM 1080 N N . GLY A 1 204 ? -34.919 -7.387 10.221 1.00 19.86 191 GLY A N 1
ATOM 1081 C CA . GLY A 1 204 ? -34.545 -6.191 10.950 1.00 25.25 191 GLY A CA 1
ATOM 1082 C C . GLY A 1 204 ? -35.342 -4.950 10.594 1.00 26.99 191 GLY A C 1
ATOM 1083 O O . GLY A 1 204 ? -35.386 -4.531 9.432 1.00 22.94 191 GLY A O 1
ATOM 1084 N N . TYR A 1 205 ? -35.981 -4.351 11.593 1.00 27.01 192 TYR A N 1
ATOM 1085 C CA . TYR A 1 205 ? -36.631 -3.065 11.400 1.00 27.80 192 TYR A CA 1
ATOM 1086 C C . TYR A 1 205 ? -35.596 -1.953 11.441 1.00 25.83 192 TYR A C 1
ATOM 1087 O O . TYR A 1 205 ? -34.600 -2.032 12.164 1.00 22.70 192 TYR A O 1
ATOM 1096 N N . ILE A 1 206 ? -35.846 -0.905 10.664 1.00 30.16 193 ILE A N 1
ATOM 1097 C CA . ILE A 1 206 ? -35.039 0.305 10.700 1.00 27.03 193 ILE A CA 1
ATOM 1098 C C . ILE A 1 206 ? -35.995 1.484 10.766 1.00 26.42 193 ILE A C 1
ATOM 1099 O O . ILE A 1 206 ? -36.805 1.689 9.852 1.00 27.79 193 ILE A O 1
ATOM 1104 N N . ASP A 1 207 ? -35.924 2.237 11.858 1.00 28.52 194 ASP A N 1
ATOM 1105 C CA . ASP A 1 207 ? -36.770 3.404 12.069 1.00 28.99 194 ASP A CA 1
ATOM 1106 C C . ASP A 1 207 ? -36.145 4.550 11.291 1.00 30.11 194 ASP A C 1
ATOM 1107 O O . ASP A 1 207 ? -35.134 5.121 11.710 1.00 28.75 194 ASP A O 1
ATOM 1112 N N . THR A 1 208 ? -36.743 4.887 10.145 1.00 27.04 195 THR A N 1
ATOM 1113 C CA . THR A 1 208 ? -36.119 5.831 9.224 1.00 33.11 195 THR A CA 1
ATOM 1114 C C . THR A 1 208 ? -36.087 7.241 9.798 1.00 29.35 195 THR A C 1
ATOM 1115 O O . THR A 1 208 ? -35.531 8.157 9.181 1.00 35.56 195 THR A O 1
ATOM 1119 N N . GLU A 1 209 ? -36.678 7.417 10.981 1.00 25.74 196 GLU A N 1
ATOM 1120 C CA . GLU A 1 209 ? -36.602 8.687 11.686 1.00 29.68 196 GLU A CA 1
ATOM 1121 C C . GLU A 1 209 ? -35.258 8.900 12.365 1.00 35.59 196 GLU A C 1
ATOM 1122 O O . GLU A 1 209 ? -34.859 10.052 12.561 1.00 32.38 196 GLU A O 1
ATOM 1128 N N . ASN A 1 210 ? -34.549 7.826 12.720 1.00 36.92 197 ASN A N 1
ATOM 1129 C CA . ASN A 1 210 ? -33.246 7.946 13.365 1.00 34.21 197 ASN A CA 1
ATOM 1130 C C . ASN A 1 210 ? -32.128 7.191 12.667 1.00 34.77 197 ASN A C 1
ATOM 1131 O O . ASN A 1 210 ? -30.959 7.438 12.984 1.00 32.13 197 ASN A O 1
ATOM 1136 N N . MET A 1 211 ? -32.433 6.278 11.747 1.00 30.08 198 MET A N 1
ATOM 1137 C CA . MET A 1 211 ? -31.459 5.308 11.276 1.00 26.57 198 MET A CA 1
ATOM 1138 C C . MET A 1 211 ? -31.438 5.263 9.758 1.00 30.14 198 MET A C 1
ATOM 1139 O O . MET A 1 211 ? -32.457 5.464 9.093 1.00 38.22 198 MET A O 1
ATOM 1144 N N . ASN A 1 212 ? -30.257 4.988 9.222 1.00 35.28 199 ASN A N 1
ATOM 1145 C CA . ASN A 1 212 ? -30.077 4.853 7.787 1.00 26.11 199 ASN A CA 1
ATOM 1146 C C . ASN A 1 212 ? -30.257 3.389 7.400 1.00 30.25 199 ASN A C 1
ATOM 1147 O O . ASN A 1 212 ? -29.537 2.532 7.930 1.00 28.52 199 ASN A O 1
ATOM 1152 N N . PRO A 1 213 ? -31.187 3.061 6.499 1.00 32.61 200 PRO A N 1
ATOM 1153 C CA . PRO A 1 213 ? -31.369 1.650 6.109 1.00 28.51 200 PRO A CA 1
ATOM 1154 C C . PRO A 1 213 ? -30.091 0.972 5.644 1.00 32.07 200 PRO A C 1
ATOM 1155 O O . PRO A 1 213 ? -29.979 -0.257 5.753 1.00 33.79 200 PRO A O 1
ATOM 1159 N N . LEU A 1 214 ? -29.113 1.738 5.155 1.00 31.10 201 LEU A N 1
ATOM 1160 C CA . LEU A 1 214 ? -27.861 1.171 4.668 1.00 29.39 201 LEU A CA 1
ATOM 1161 C C . LEU A 1 214 ? -27.005 0.567 5.774 1.00 34.17 201 LEU A C 1
ATOM 1162 O O . LEU A 1 214 ? -26.017 -0.107 5.457 1.00 27.66 201 LEU A O 1
ATOM 1167 N N . ILE A 1 215 ? -27.352 0.780 7.049 1.00 29.31 202 ILE A N 1
ATOM 1168 C CA . ILE A 1 215 ? -26.590 0.173 8.134 1.00 21.36 202 ILE A CA 1
ATOM 1169 C C . ILE A 1 215 ? -26.684 -1.344 8.083 1.00 26.14 202 ILE A C 1
ATOM 1170 O O . ILE A 1 215 ? -25.768 -2.037 8.542 1.00 29.57 202 ILE A O 1
ATOM 1175 N N . ALA A 1 216 ? -27.770 -1.881 7.515 1.00 30.52 203 ALA A N 1
ATOM 1176 C CA . ALA A 1 216 ? -27.860 -3.320 7.294 1.00 32.86 203 ALA A CA 1
ATOM 1177 C C . ALA A 1 216 ? -26.687 -3.830 6.469 1.00 29.84 203 ALA A C 1
ATOM 1178 O O . ALA A 1 216 ? -26.197 -4.938 6.708 1.00 29.92 203 ALA A O 1
ATOM 1180 N N . ASN A 1 217 ? -26.222 -3.037 5.504 1.00 25.71 204 ASN A N 1
ATOM 1181 C CA . ASN A 1 217 ? -25.095 -3.427 4.670 1.00 31.31 204 ASN A CA 1
ATOM 1182 C C . ASN A 1 217 ? -23.757 -3.307 5.384 1.00 31.80 204 ASN A C 1
ATOM 1183 O O . ASN A 1 217 ? -22.731 -3.673 4.802 1.00 34.32 204 ASN A O 1
ATOM 1188 N N . LYS A 1 218 ? -23.739 -2.821 6.623 1.00 25.21 205 LYS A N 1
ATOM 1189 C CA . LYS A 1 218 ? -22.512 -2.744 7.399 1.00 36.91 205 LYS A CA 1
ATOM 1190 C C . LYS A 1 218 ? -22.433 -3.769 8.526 1.00 33.59 205 LYS A C 1
ATOM 1191 O O . LYS A 1 218 ? -21.354 -3.942 9.101 1.00 35.70 205 LYS A O 1
ATOM 1197 N N . LEU A 1 219 ? -23.526 -4.466 8.842 1.00 32.95 206 LEU A N 1
ATOM 1198 C CA . LEU A 1 219 ? -23.572 -5.412 9.952 1.00 27.41 206 LEU A CA 1
ATOM 1199 C C . LEU A 1 219 ? -23.374 -6.827 9.425 1.00 29.89 206 LEU A C 1
ATOM 1200 O O . LEU A 1 219 ? -24.139 -7.288 8.571 1.00 25.03 206 LEU A O 1
ATOM 1205 N N . PHE A 1 220 ? -22.356 -7.516 9.940 1.00 31.19 207 PHE A N 1
ATOM 1206 C CA . PHE A 1 220 ? -22.016 -8.859 9.491 1.00 29.59 207 PHE A CA 1
ATOM 1207 C C . PHE A 1 220 ? -21.875 -9.796 10.681 1.00 25.06 207 PHE A C 1
ATOM 1208 O O . PHE A 1 220 ? -21.684 -9.368 11.821 1.00 27.00 207 PHE A O 1
ATOM 1216 N N . TYR A 1 221 ? -21.963 -11.090 10.392 1.00 22.65 208 TYR A N 1
ATOM 1217 C CA . TYR A 1 221 ? -21.622 -12.136 11.347 1.00 30.03 208 TYR A CA 1
ATOM 1218 C C . TYR A 1 221 ? -20.257 -12.705 10.992 1.00 26.35 208 TYR A C 1
ATOM 1219 O O . TYR A 1 221 ? -20.036 -13.129 9.853 1.00 25.78 208 TYR A O 1
ATOM 1228 N N . LYS A 1 222 ? -19.346 -12.708 11.960 1.00 30.31 209 LYS A N 1
ATOM 1229 C CA . LYS A 1 222 ? -18.112 -13.476 11.854 1.00 28.90 209 LYS A CA 1
ATOM 1230 C C . LYS A 1 222 ? -18.433 -14.884 12.331 1.00 30.59 209 LYS A C 1
ATOM 1231 O O . LYS A 1 222 ? -18.759 -15.087 13.504 1.00 35.52 209 LYS A O 1
ATOM 1237 N N . LEU A 1 223 ? -18.369 -15.847 11.418 1.00 29.67 210 LEU A N 1
ATOM 1238 C CA . LEU A 1 223 ? -18.776 -17.220 11.683 1.00 27.04 210 LEU A CA 1
ATOM 1239 C C . LEU A 1 223 ? -17.558 -18.130 11.695 1.00 33.30 210 LEU A C 1
ATOM 1240 O O . LEU A 1 223 ? -16.774 -18.137 10.738 1.00 33.52 210 LEU A O 1
ATOM 1245 N N . GLY A 1 224 ? -17.426 -18.864 12.788 1.00 30.21 211 GLY A N 1
ATOM 1246 C CA . GLY A 1 224 ? -16.377 -19.879 12.842 1.00 30.60 211 GLY A CA 1
ATOM 1247 C C . GLY A 1 224 ? -15.105 -19.452 13.503 1.00 32.51 211 GLY A C 1
ATOM 1248 O O . GLY A 1 224 ? -15.095 -18.440 14.212 1.00 31.56 211 GLY A O 1
ATOM 1249 N N . ARG A 1 225 ? -14.086 -20.267 13.306 1.00 44.41 212 ARG A N 1
ATOM 1250 C CA . ARG A 1 225 ? -12.743 -19.973 13.846 1.00 39.61 212 ARG A CA 1
ATOM 1251 C C . ARG A 1 225 ? -11.760 -20.374 12.753 1.00 32.73 212 ARG A C 1
ATOM 1252 O O . ARG A 1 225 ? -12.045 -21.337 12.041 1.00 29.63 212 ARG A O 1
ATOM 1254 N N . GLU A 1 226 ? -10.637 -19.680 12.668 1.00 40.54 213 GLU A N 1
ATOM 1255 C CA . GLU A 1 226 ? -9.648 -19.925 11.625 1.00 34.10 213 GLU A CA 1
ATOM 1256 C C . GLU A 1 226 ? -9.122 -21.363 11.732 1.00 32.22 213 GLU A C 1
A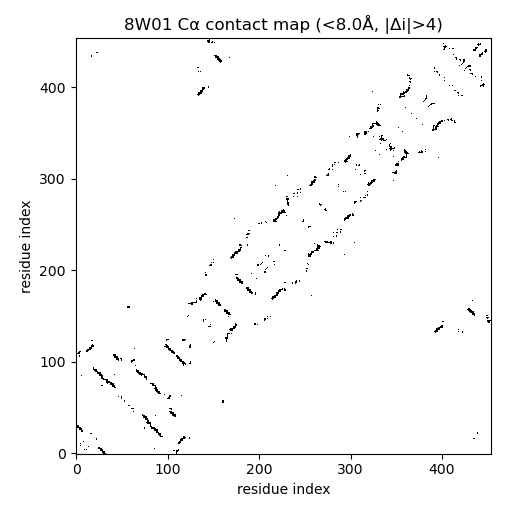TOM 1257 O O . GLU A 1 226 ? -9.017 -21.898 12.837 1.00 33.43 213 GLU A O 1
ATOM 1263 N N . PRO A 1 227 ? -8.798 -22.010 10.604 1.00 32.37 214 PRO A N 1
ATOM 1264 C CA . PRO A 1 227 ? -8.848 -21.519 9.215 1.00 40.42 214 PRO A CA 1
ATOM 1265 C C . PRO A 1 227 ? -10.228 -21.612 8.562 1.00 33.61 214 PRO A C 1
ATOM 1266 O O . PRO A 1 227 ? -10.326 -21.666 7.336 1.00 31.17 214 PRO A O 1
ATOM 1270 N N . HIS A 1 228 ? -11.307 -21.628 9.340 1.00 33.30 215 HIS A N 1
ATOM 1271 C CA . HIS A 1 228 ? -12.661 -21.749 8.812 1.00 36.93 215 HIS A CA 1
ATOM 1272 C C . HIS A 1 228 ? -13.496 -20.518 9.145 1.00 32.71 215 HIS A C 1
ATOM 1273 O O . HIS A 1 228 ? -14.656 -20.620 9.544 1.00 39.67 215 HIS A O 1
ATOM 1280 N N . LEU A 1 229 ? -12.910 -19.334 8.983 1.00 34.75 216 LEU A N 1
ATOM 1281 C CA . LEU A 1 229 ? -13.632 -18.090 9.201 1.00 32.69 216 LEU A CA 1
ATOM 1282 C C . LEU A 1 229 ? -14.484 -17.748 7.989 1.00 34.53 216 LEU A C 1
ATOM 1283 O O . LEU A 1 229 ? -14.064 -17.936 6.844 1.00 36.73 216 LEU A O 1
ATOM 1288 N N . SER A 1 230 ? -15.685 -17.236 8.249 1.00 31.60 217 SER A N 1
ATOM 1289 C CA . SER A 1 230 ? -16.581 -16.776 7.199 1.00 34.16 217 SER A CA 1
ATOM 1290 C C . SER A 1 230 ? -17.339 -15.553 7.690 1.00 38.90 217 SER A C 1
ATOM 1291 O O . SER A 1 230 ? -17.663 -15.439 8.876 1.00 35.84 217 SER A O 1
ATOM 1294 N N . TYR A 1 231 ? -17.623 -14.640 6.768 1.00 33.20 218 TYR A N 1
ATOM 1295 C CA . TYR A 1 231 ? -18.425 -13.460 7.057 1.00 30.11 218 TYR A CA 1
ATOM 1296 C C . TYR A 1 231 ? -19.700 -13.507 6.228 1.00 30.37 218 TYR A C 1
ATOM 1297 O O . TYR A 1 231 ? -19.651 -13.746 5.014 1.00 32.02 218 TYR A O 1
ATOM 1306 N N . VAL A 1 232 ? -20.837 -13.297 6.890 1.00 28.14 219 VAL A N 1
ATOM 1307 C CA . VAL A 1 232 ? -22.150 -13.290 6.260 1.00 24.38 219 VAL A CA 1
ATOM 1308 C C . VAL A 1 232 ? -22.915 -12.082 6.784 1.00 27.60 219 VAL A C 1
ATOM 1309 O O . VAL A 1 232 ? -22.773 -11.694 7.949 1.00 26.72 219 VAL A O 1
ATOM 1313 N N . HIS A 1 233 ? -23.725 -11.478 5.914 1.00 30.03 220 HIS A N 1
ATOM 1314 C CA . HIS A 1 233 ? -24.647 -10.436 6.352 1.00 25.84 220 HIS A CA 1
ATOM 1315 C C . HIS A 1 233 ? -25.526 -10.943 7.491 1.00 29.47 220 HIS A C 1
ATOM 1316 O O . HIS A 1 233 ? -26.032 -12.069 7.458 1.00 26.99 220 HIS A O 1
ATOM 1323 N N . ALA A 1 234 ? -25.713 -10.098 8.505 1.00 23.16 221 ALA A N 1
ATOM 1324 C CA . ALA A 1 234 ? -26.473 -10.495 9.682 1.00 25.49 221 ALA A CA 1
ATOM 1325 C C . ALA A 1 234 ? -27.983 -10.517 9.451 1.00 29.54 221 ALA A C 1
ATOM 1326 O O . ALA A 1 234 ? -28.707 -11.176 10.209 1.00 25.36 221 ALA A O 1
ATOM 1328 N N . PHE A 1 235 ? -28.483 -9.822 8.439 1.00 19.55 222 PHE A N 1
ATOM 1329 C CA . PHE A 1 235 ? -29.914 -9.772 8.195 1.00 26.97 222 PHE A CA 1
ATOM 1330 C C . PHE A 1 235 ? -30.217 -10.228 6.775 1.00 31.33 222 PHE A C 1
ATOM 1331 O O . PHE A 1 235 ? -29.389 -10.090 5.870 1.00 34.40 222 PHE A O 1
ATOM 1339 N N . SER A 1 236 ? -31.410 -10.800 6.594 1.00 24.49 223 SER A N 1
ATOM 1340 C CA . SER A 1 236 ? -31.873 -11.222 5.281 1.00 26.63 223 SER A CA 1
ATOM 1341 C C . SER A 1 236 ? -33.136 -10.511 4.823 1.00 32.45 223 SER A C 1
ATOM 1342 O O . SER A 1 236 ? -33.385 -10.460 3.613 1.00 34.39 223 SER A O 1
ATOM 1345 N N . VAL A 1 237 ? -33.935 -9.971 5.740 1.00 18.51 224 VAL A N 1
ATOM 1346 C CA . VAL A 1 237 ? -35.069 -9.116 5.412 1.00 20.66 224 VAL A CA 1
ATOM 1347 C C . VAL A 1 237 ? -34.932 -7.827 6.214 1.00 24.70 224 VAL A C 1
ATOM 1348 O O . VAL A 1 237 ? -34.495 -7.849 7.371 1.00 28.22 224 VAL A O 1
ATOM 1352 N N . ILE A 1 238 ? -35.286 -6.703 5.594 1.00 20.50 225 ILE A N 1
ATOM 1353 C CA . ILE A 1 238 ? -35.279 -5.402 6.258 1.00 23.00 225 ILE A CA 1
ATOM 1354 C C . ILE A 1 238 ? -36.662 -4.775 6.125 1.00 26.45 225 ILE A C 1
ATOM 1355 O O . ILE A 1 238 ? -37.215 -4.706 5.020 1.00 28.32 225 ILE A O 1
ATOM 1360 N N . ASN A 1 239 ? -37.219 -4.330 7.251 1.00 26.29 226 ASN A N 1
ATOM 1361 C CA . ASN A 1 239 ? -38.482 -3.604 7.280 1.00 23.07 226 ASN A CA 1
ATOM 1362 C C . ASN A 1 239 ? -38.208 -2.127 7.534 1.00 24.23 226 ASN A C 1
ATOM 1363 O O . ASN A 1 239 ? -37.552 -1.775 8.520 1.00 31.07 226 ASN A O 1
ATOM 1368 N N . LEU A 1 240 ? -38.717 -1.268 6.654 1.00 23.68 227 LEU A N 1
ATOM 1369 C CA . LEU A 1 240 ? -38.551 0.174 6.789 1.00 26.45 227 LEU A CA 1
ATOM 1370 C C . LEU A 1 240 ? -39.716 0.759 7.583 1.00 26.73 227 LEU A C 1
ATOM 1371 O O . LEU A 1 240 ? -40.878 0.623 7.183 1.00 29.08 227 LEU A O 1
ATOM 1376 N N . LEU A 1 241 ? -39.403 1.416 8.699 1.00 29.74 228 LEU A N 1
ATOM 1377 C CA . LEU A 1 241 ? -40.391 2.112 9.515 1.00 28.65 228 LEU A CA 1
ATOM 1378 C C . LEU A 1 241 ? -40.410 3.587 9.133 1.00 27.41 228 LEU A C 1
ATOM 1379 O O . LEU A 1 241 ? -39.374 4.256 9.199 1.00 32.08 228 LEU A O 1
ATOM 1384 N N . THR A 1 242 ? -41.577 4.099 8.743 1.00 22.93 229 THR A N 1
ATOM 1385 C CA . THR A 1 242 ? -42.879 3.457 8.602 1.00 25.44 229 THR A CA 1
ATOM 1386 C C . THR A 1 242 ? -43.793 4.374 7.798 1.00 28.14 229 THR A C 1
ATOM 1387 O O . THR A 1 242 ? -43.639 5.596 7.821 1.00 30.33 229 THR A O 1
ATOM 1391 N N . ALA A 1 243 ? -44.739 3.780 7.082 1.00 26.60 230 ALA A N 1
ATOM 1392 C CA . ALA A 1 243 ? -45.866 4.505 6.523 1.00 23.78 230 ALA A CA 1
ATOM 1393 C C . ALA A 1 243 ? -47.093 4.208 7.372 1.00 26.81 230 ALA A C 1
ATOM 1394 O O . ALA A 1 243 ? -47.130 3.225 8.115 1.00 28.59 230 ALA A O 1
ATOM 1396 N N . THR A 1 244 ? -48.096 5.076 7.273 1.00 24.60 231 THR A N 1
ATOM 1397 C CA . THR A 1 244 ? -49.303 4.934 8.071 1.00 28.21 231 THR A CA 1
ATOM 1398 C C . THR A 1 244 ? -50.518 4.958 7.157 1.00 30.03 231 THR A C 1
ATOM 1399 O O . THR A 1 244 ? -50.442 5.373 5.998 1.00 31.02 231 THR A O 1
ATOM 1403 N N . VAL A 1 245 ? -51.642 4.483 7.689 1.00 31.91 232 VAL A N 1
ATOM 1404 C CA . VAL A 1 245 ? -52.924 4.475 6.990 1.00 28.67 232 VAL A CA 1
ATOM 1405 C C . VAL A 1 245 ? -53.838 5.478 7.671 1.00 31.42 232 VAL A C 1
ATOM 1406 O O . VAL A 1 245 ? -54.027 5.421 8.892 1.00 35.19 232 VAL A O 1
ATOM 1410 N N . LYS A 1 246 ? -54.405 6.392 6.886 1.00 34.21 233 LYS A N 1
ATOM 1411 C CA . LYS A 1 246 ? -55.371 7.350 7.402 1.00 35.47 233 LYS A CA 1
ATOM 1412 C C . LYS A 1 246 ? -56.480 7.549 6.378 1.00 36.89 233 LYS A C 1
ATOM 1413 O O . LYS A 1 246 ? -56.439 7.010 5.268 1.00 37.68 233 LYS A O 1
ATOM 1419 N N . TYR A 1 247 ? -57.485 8.329 6.766 1.00 34.46 234 TYR A N 1
ATOM 1420 C CA . TYR A 1 247 ? -58.520 8.731 5.828 1.00 33.84 234 TYR A CA 1
ATOM 1421 C C . TYR A 1 247 ? -57.934 9.637 4.749 1.00 37.53 234 TYR A C 1
ATOM 1422 O O . TYR A 1 247 ? -56.911 10.302 4.941 1.00 38.65 234 TYR A O 1
ATOM 1431 N N . ASP A 1 248 ? -58.593 9.643 3.594 1.00 43.07 235 ASP A N 1
ATOM 1432 C CA . ASP A 1 248 ? -58.203 10.505 2.487 1.00 46.33 235 ASP A CA 1
ATOM 1433 C C . ASP A 1 248 ? -58.740 11.911 2.753 1.00 46.37 235 ASP A C 1
ATOM 1434 O O . ASP A 1 248 ? -59.334 12.182 3.801 1.00 45.58 235 ASP A O 1
ATOM 1439 N N . GLN A 1 249 ? -58.538 12.827 1.801 1.00 48.65 236 GLN A N 1
ATOM 1440 C CA . GLN A 1 249 ? -58.943 14.214 2.014 1.00 44.07 236 GLN A CA 1
ATOM 1441 C C . GLN A 1 249 ? -60.450 14.340 2.204 1.00 47.61 236 GLN A C 1
ATOM 1442 O O . GLN A 1 249 ? -60.911 15.222 2.939 1.00 51.60 236 GLN A O 1
ATOM 1448 N N . SER A 1 250 ? -61.228 13.468 1.562 1.00 48.32 237 SER A N 1
ATOM 1449 C CA . SER A 1 250 ? -62.680 13.506 1.668 1.00 40.05 237 SER A CA 1
ATOM 1450 C C . SER A 1 250 ? -63.208 12.775 2.895 1.00 41.60 237 SER A C 1
ATOM 1451 O O . SER A 1 250 ? -64.408 12.862 3.175 1.00 43.13 237 SER A O 1
ATOM 1454 N N . GLY A 1 251 ? -62.354 12.055 3.619 1.00 50.95 238 GLY A N 1
ATOM 1455 C CA . GLY A 1 251 ? -62.784 11.356 4.816 1.00 46.31 238 GLY A CA 1
ATOM 1456 C C . GLY A 1 251 ? -63.639 10.135 4.567 1.00 45.81 238 GLY A C 1
ATOM 1457 O O . GLY A 1 251 ? -64.537 9.843 5.364 1.00 40.71 238 GLY A O 1
ATOM 1458 N N . SER A 1 252 ? -63.387 9.408 3.479 1.00 46.04 239 SER A N 1
ATOM 1459 C CA . SER A 1 252 ? -64.177 8.223 3.170 1.00 41.52 239 SER A CA 1
ATOM 1460 C C . SER A 1 252 ? -63.277 7.052 2.796 1.00 40.37 239 SER A C 1
ATOM 1461 O O . SER A 1 252 ? -63.619 5.894 3.053 1.00 42.30 239 SER A O 1
ATOM 1464 N N . MET A 1 253 ? -62.127 7.337 2.201 1.00 33.86 240 MET A N 1
ATOM 1465 C CA . MET A 1 253 ? -61.274 6.256 1.747 1.00 39.30 240 MET A CA 1
ATOM 1466 C C . MET A 1 253 ? -59.980 6.203 2.555 1.00 35.16 240 MET A C 1
ATOM 1467 O O . MET A 1 253 ? -59.544 7.220 3.101 1.00 30.75 240 MET A O 1
ATOM 1472 N N . PRO A 1 254 ? -59.354 5.031 2.661 1.00 30.43 241 PRO A N 1
ATOM 1473 C CA . PRO A 1 254 ? -58.036 4.957 3.299 1.00 33.93 241 PRO A CA 1
ATOM 1474 C C . PRO A 1 254 ? -56.943 5.343 2.321 1.00 33.89 241 PRO A C 1
ATOM 1475 O O . PRO A 1 254 ? -57.001 5.014 1.134 1.00 29.75 241 PRO A O 1
ATOM 1479 N N . GLU A 1 255 ? -55.937 6.054 2.824 1.00 29.54 242 GLU A N 1
ATOM 1480 C CA . GLU A 1 255 ? -54.753 6.314 2.022 1.00 33.76 242 GLU A CA 1
ATOM 1481 C C . GLU A 1 255 ? -53.508 6.063 2.861 1.00 38.83 242 GLU A C 1
ATOM 1482 O O . GLU A 1 255 ? -53.548 6.045 4.096 1.00 28.66 242 GLU A O 1
ATOM 1488 N N . ILE A 1 256 ? -52.405 5.837 2.161 1.00 27.04 243 ILE A N 1
ATOM 1489 C CA . ILE A 1 256 ? -51.100 5.685 2.784 1.00 29.12 243 ILE A CA 1
ATOM 1490 C C . ILE A 1 256 ? -50.487 7.072 2.942 1.00 27.20 243 ILE A C 1
ATOM 1491 O O . ILE A 1 256 ? -50.497 7.879 2.002 1.00 33.27 243 ILE A O 1
ATOM 1496 N N . SER A 1 257 ? -49.980 7.360 4.139 1.00 24.08 244 SER A N 1
ATOM 1497 C CA . SER A 1 257 ? -49.337 8.629 4.443 1.00 25.11 244 SER A CA 1
ATOM 1498 C C . SER A 1 257 ? -47.878 8.387 4.806 1.00 27.35 244 SER A C 1
ATOM 1499 O O . SER A 1 257 ? -47.556 7.435 5.525 1.00 25.20 244 SER A O 1
ATOM 1502 N N . TYR A 1 258 ? -47.000 9.256 4.313 1.00 28.46 245 TYR A N 1
ATOM 1503 C CA . TYR A 1 258 ? -45.559 9.088 4.447 1.00 29.94 245 TYR A CA 1
ATOM 1504 C C . TYR A 1 258 ? -44.981 10.310 5.136 1.00 27.85 245 TYR A C 1
ATOM 1505 O O . TYR A 1 258 ? -45.116 11.427 4.628 1.00 30.92 245 TYR A O 1
ATOM 1514 N N . ASN A 1 259 ? -44.315 10.100 6.269 1.00 26.86 246 ASN A N 1
ATOM 1515 C CA . ASN A 1 259 ? -43.648 11.212 6.926 1.00 29.17 246 ASN A CA 1
ATOM 1516 C C . ASN A 1 259 ? -42.436 11.659 6.106 1.00 35.09 246 ASN A C 1
ATOM 1517 O O . ASN A 1 259 ? -42.112 11.099 5.051 1.00 29.89 246 ASN A O 1
ATOM 1522 N N . LYS A 1 260 ? -41.750 12.686 6.619 1.00 35.69 247 LYS A N 1
ATOM 1523 C CA . LYS A 1 260 ? -40.665 13.313 5.871 1.00 35.34 247 LYS A CA 1
ATOM 1524 C C . LYS A 1 260 ? -39.495 12.361 5.662 1.00 32.32 247 LYS A C 1
ATOM 1525 O O . LYS A 1 260 ? -38.826 12.416 4.624 1.00 26.92 247 LYS A O 1
ATOM 1531 N N . ASP A 1 261 ? -39.256 11.469 6.620 1.00 35.37 248 ASP A N 1
ATOM 1532 C CA . ASP A 1 261 ? -38.122 10.559 6.548 1.00 28.72 248 ASP A CA 1
ATOM 1533 C C . ASP A 1 261 ? -38.380 9.417 5.573 1.00 29.04 248 ASP A C 1
ATOM 1534 O O . ASP A 1 261 ? -37.589 9.186 4.651 1.00 32.33 248 ASP A O 1
ATOM 1539 N N . ILE A 1 262 ? -39.498 8.711 5.744 1.00 30.06 249 ILE A N 1
ATOM 1540 C CA . ILE A 1 262 ? -39.804 7.600 4.857 1.00 27.49 249 ILE A CA 1
ATOM 1541 C C . ILE A 1 262 ? -40.039 8.069 3.422 1.00 33.38 249 ILE A C 1
ATOM 1542 O O . ILE A 1 262 ? -39.858 7.279 2.489 1.00 37.20 249 ILE A O 1
ATOM 1547 N N . SER A 1 263 ? -40.417 9.339 3.210 1.00 34.16 250 SER A N 1
ATOM 1548 C CA . SER A 1 263 ? -40.514 9.861 1.846 1.00 31.68 250 SER A CA 1
ATOM 1549 C C . SER A 1 263 ? -39.144 9.936 1.195 1.00 28.84 250 SER A C 1
ATOM 1550 O O . SER A 1 263 ? -38.959 9.469 0.064 1.00 33.68 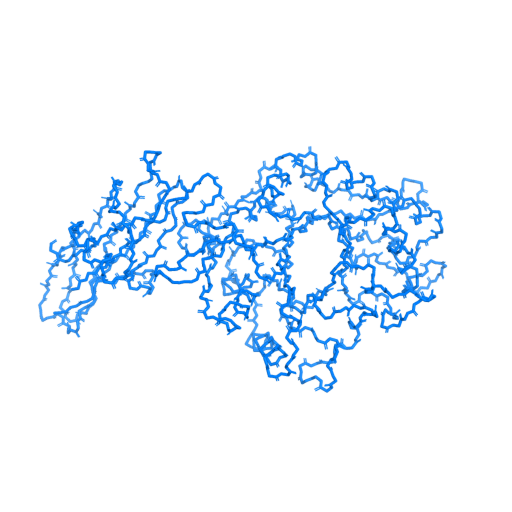250 SER A O 1
ATOM 1553 N N . TYR A 1 264 ? -38.169 10.527 1.891 1.00 25.32 251 TYR A N 1
ATOM 1554 C CA . TYR A 1 264 ? -36.838 10.661 1.312 1.00 31.07 251 TYR A CA 1
ATOM 1555 C C . TYR A 1 264 ? -36.228 9.295 1.026 1.00 32.37 251 TYR A C 1
ATOM 1556 O O . TYR A 1 264 ? -35.571 9.101 -0.006 1.00 24.06 251 TYR A O 1
ATOM 1565 N N . VAL A 1 265 ? -36.441 8.332 1.928 1.00 25.39 252 VAL A N 1
ATOM 1566 C CA . VAL A 1 265 ? -35.942 6.980 1.698 1.00 26.88 252 VAL A CA 1
ATOM 1567 C C . VAL A 1 265 ? -36.527 6.414 0.410 1.00 23.88 252 VAL A C 1
ATOM 1568 O O . VAL A 1 265 ? -35.794 5.958 -0.475 1.00 23.92 252 VAL A O 1
ATOM 1572 N N . LEU A 1 266 ? -37.857 6.451 0.278 1.00 24.87 253 LEU A N 1
ATOM 1573 C CA . LEU A 1 266 ? -38.505 5.874 -0.896 1.00 23.90 253 LEU A CA 1
ATOM 1574 C C . LEU A 1 266 ? -38.231 6.699 -2.149 1.00 26.25 253 LEU A C 1
ATOM 1575 O O . LEU A 1 266 ? -38.018 6.138 -3.231 1.00 25.06 253 LEU A O 1
ATOM 1580 N N . GLY A 1 267 ? -38.234 8.029 -2.030 1.00 25.90 254 GLY A N 1
ATOM 1581 C CA . GLY A 1 267 ? -37.899 8.871 -3.166 1.00 23.93 254 GLY A CA 1
ATOM 1582 C C . GLY A 1 267 ? -36.496 8.643 -3.686 1.00 23.19 254 GLY A C 1
ATOM 1583 O O . GLY A 1 267 ? -36.189 9.013 -4.824 1.00 24.68 254 GLY A O 1
ATOM 1584 N N . HIS A 1 268 ? -35.642 8.029 -2.880 1.00 24.92 255 HIS A N 1
ATOM 1585 C CA . HIS A 1 268 ? -34.258 7.757 -3.221 1.00 23.21 255 HIS A CA 1
ATOM 1586 C C . HIS A 1 268 ? -33.952 6.280 -3.002 1.00 23.79 255 HIS A C 1
ATOM 1587 O O . HIS A 1 268 ? -32.926 5.898 -2.435 1.00 25.11 255 HIS A O 1
ATOM 1594 N N . ALA A 1 269 ? -34.864 5.426 -3.478 1.00 25.48 256 ALA A N 1
ATOM 1595 C CA . ALA A 1 269 ? -34.703 3.983 -3.337 1.00 26.11 256 ALA A CA 1
ATOM 1596 C C . ALA A 1 269 ? -33.460 3.470 -4.047 1.00 27.47 256 ALA A C 1
ATOM 1597 O O . ALA A 1 269 ? -32.945 2.409 -3.676 1.00 27.78 256 ALA A O 1
ATOM 1599 N N . LYS A 1 270 ? -32.976 4.187 -5.066 1.00 27.24 257 LYS A N 1
ATOM 1600 C CA . LYS A 1 270 ? -31.731 3.790 -5.713 1.00 27.07 257 LYS A CA 1
ATOM 1601 C C . LYS A 1 270 ? -30.557 3.908 -4.759 1.00 21.91 257 LYS A C 1
ATOM 1602 O O . LYS A 1 270 ? -29.585 3.155 -4.879 1.00 30.00 257 LYS A O 1
ATOM 1608 N N . LYS A 1 271 ? -30.632 4.828 -3.801 1.00 22.00 258 LYS A N 1
ATOM 1609 C CA . LYS A 1 271 ? -29.542 5.020 -2.854 1.00 23.94 258 LYS A CA 1
ATOM 1610 C C . LYS A 1 271 ? -29.700 4.188 -1.589 1.00 24.53 258 LYS A C 1
ATOM 1611 O O . LYS A 1 271 ? -28.702 3.703 -1.046 1.00 26.76 258 LYS A O 1
ATOM 1617 N N . TYR A 1 272 ? -30.932 3.989 -1.118 1.00 25.18 259 TYR A N 1
ATOM 1618 C CA . TYR A 1 272 ? -31.161 3.400 0.191 1.00 27.18 259 TYR A CA 1
ATOM 1619 C C . TYR A 1 272 ? -31.731 1.986 0.165 1.00 26.66 259 TYR A C 1
ATOM 1620 O O . TYR A 1 272 ? -31.650 1.294 1.183 1.00 24.32 259 TYR A O 1
ATOM 1629 N N . ILE A 1 273 ? -32.276 1.525 -0.958 1.00 25.77 260 ILE A N 1
ATOM 1630 C CA . ILE A 1 273 ? -32.973 0.245 -1.026 1.00 26.79 260 ILE A CA 1
ATOM 1631 C C . ILE A 1 273 ? -32.292 -0.725 -1.989 1.00 29.16 260 ILE A C 1
ATOM 1632 O O . ILE A 1 273 ? -31.979 -1.859 -1.620 1.00 29.90 260 ILE A O 1
ATOM 1637 N N . MET A 1 274 ? -32.074 -0.308 -3.236 1.00 26.67 261 MET A N 1
ATOM 1638 C CA . MET A 1 274 ? -31.388 -1.184 -4.181 1.00 24.95 261 MET A CA 1
ATOM 1639 C C . MET A 1 274 ? -30.028 -1.656 -3.673 1.00 25.77 261 MET A C 1
ATOM 1640 O O . MET A 1 274 ? -29.723 -2.846 -3.836 1.00 25.98 261 MET A O 1
ATOM 1645 N N . PRO A 1 275 ? -29.191 -0.815 -3.051 1.00 30.73 262 PRO A N 1
ATOM 1646 C CA . PRO A 1 275 ? -27.951 -1.358 -2.464 1.00 23.32 262 PRO A CA 1
ATOM 1647 C C . PRO A 1 275 ? -28.189 -2.469 -1.451 1.00 28.28 262 PRO A C 1
ATOM 1648 O O . PRO A 1 275 ? -27.400 -3.419 -1.391 1.00 30.73 262 PRO A O 1
ATOM 1652 N N . LEU A 1 276 ? -29.255 -2.380 -0.649 1.00 21.44 263 LEU A N 1
ATOM 1653 C CA . LEU A 1 276 ? -29.581 -3.473 0.262 1.00 23.68 263 LEU A CA 1
ATOM 1654 C C . LEU A 1 276 ? -29.991 -4.723 -0.504 1.00 28.79 263 LEU A C 1
ATOM 1655 O O . LEU A 1 276 ? -29.581 -5.838 -0.157 1.00 24.86 263 LEU A O 1
ATOM 1660 N N . GLN A 1 277 ? -30.811 -4.556 -1.543 1.00 28.37 264 GLN A N 1
ATOM 1661 C CA . GLN A 1 277 ? -31.246 -5.694 -2.342 1.00 25.80 264 GLN A CA 1
ATOM 1662 C C . GLN A 1 277 ? -30.083 -6.319 -3.099 1.00 23.76 264 GLN A C 1
ATOM 1663 O O . GLN A 1 277 ? -30.075 -7.532 -3.336 1.00 24.12 264 GLN A O 1
ATOM 1669 N N . ALA A 1 278 ? -29.092 -5.511 -3.473 1.00 24.23 265 ALA A N 1
ATOM 1670 C CA . ALA A 1 278 ? -27.916 -6.034 -4.148 1.00 23.86 265 ALA A CA 1
ATOM 1671 C C . ALA A 1 278 ? -27.089 -6.940 -3.244 1.00 31.88 265 ALA A C 1
ATOM 1672 O O . ALA A 1 278 ? -26.381 -7.818 -3.746 1.00 34.26 265 ALA A O 1
ATOM 1674 N N . GLN A 1 279 ? -27.174 -6.761 -1.926 1.00 29.35 266 GLN A N 1
ATOM 1675 C CA . GLN A 1 279 ? -26.425 -7.572 -0.975 1.00 32.95 266 GLN A CA 1
ATOM 1676 C C . GLN A 1 279 ? -27.279 -8.666 -0.345 1.00 34.94 266 GLN A C 1
ATOM 1677 O O . GLN A 1 279 ? -26.994 -9.106 0.774 1.00 37.83 266 GLN A O 1
ATOM 1683 N N . GLY A 1 280 ? -28.333 -9.099 -1.033 1.00 35.94 267 GLY A N 1
ATOM 1684 C CA . GLY A 1 280 ? -29.126 -10.227 -0.595 1.00 28.58 267 GLY A CA 1
ATOM 1685 C C . GLY A 1 280 ? -30.314 -9.917 0.291 1.00 30.92 267 GLY A C 1
ATOM 1686 O O . GLY A 1 280 ? -31.017 -10.854 0.690 1.00 34.71 267 GLY A O 1
ATOM 1687 N N . HIS A 1 281 ? -30.572 -8.646 0.608 1.00 33.53 268 HIS A N 1
ATOM 1688 C CA . HIS A 1 281 ? -31.681 -8.278 1.483 1.00 29.85 268 HIS A CA 1
ATOM 1689 C C . HIS A 1 281 ? -32.976 -8.166 0.688 1.00 30.53 268 HIS A C 1
ATOM 1690 O O . HIS A 1 281 ? -33.017 -7.503 -0.353 1.00 34.94 268 HIS A O 1
ATOM 1697 N N . LYS A 1 282 ? -34.032 -8.797 1.186 1.00 29.53 269 LYS A N 1
ATOM 1698 C CA . LYS A 1 282 ? -35.383 -8.409 0.802 1.00 20.40 269 LYS A CA 1
ATOM 1699 C C . LYS A 1 282 ? -35.789 -7.206 1.643 1.00 23.83 269 LYS A C 1
ATOM 1700 O O . LYS A 1 282 ? -35.548 -7.179 2.854 1.00 30.30 269 LYS A O 1
ATOM 1706 N N . VAL A 1 283 ? -36.387 -6.203 1.011 1.00 25.96 270 VAL A N 1
ATOM 1707 C CA . VAL A 1 283 ? -36.735 -4.956 1.687 1.00 24.20 270 VAL A CA 1
ATOM 1708 C C . VAL A 1 283 ? -38.243 -4.765 1.604 1.00 28.95 270 VAL A C 1
ATOM 1709 O O . VAL A 1 283 ? -38.815 -4.761 0.506 1.00 24.56 270 VAL A O 1
ATOM 1713 N N . CYS A 1 284 ? -38.879 -4.601 2.765 1.00 27.60 271 CYS A N 1
ATOM 1714 C CA . CYS A 1 284 ? -40.316 -4.409 2.878 1.00 24.02 271 CYS A CA 1
ATOM 1715 C C . CYS A 1 284 ? -40.619 -3.060 3.520 1.00 28.81 271 CYS A C 1
ATOM 1716 O O . CYS A 1 284 ? -39.808 -2.500 4.264 1.00 28.30 271 CYS A O 1
ATOM 1719 N N . LEU A 1 285 ? -41.806 -2.538 3.224 1.00 31.92 272 LEU A N 1
ATOM 1720 C CA . LEU A 1 285 ? -42.298 -1.318 3.851 1.00 23.38 272 LEU A CA 1
ATOM 1721 C C . LEU A 1 285 ? -43.294 -1.685 4.936 1.00 22.61 272 LEU A C 1
ATOM 1722 O O . LEU A 1 285 ? -44.240 -2.439 4.686 1.00 25.64 272 LEU A O 1
ATOM 1727 N N . THR A 1 286 ? -43.077 -1.163 6.136 1.00 24.09 273 THR A N 1
ATOM 1728 C CA . THR A 1 286 ? -44.016 -1.380 7.225 1.00 24.62 273 THR A CA 1
ATOM 1729 C C . THR A 1 286 ? -45.128 -0.344 7.147 1.00 23.99 273 THR A C 1
ATOM 1730 O O . THR A 1 286 ? -44.892 0.816 6.801 1.00 24.11 273 THR A O 1
ATOM 1734 N N . ILE A 1 287 ? -46.353 -0.771 7.442 1.00 23.78 274 ILE A N 1
ATOM 1735 C CA . ILE A 1 287 ? -47.507 0.118 7.427 1.00 25.64 274 ILE A CA 1
ATOM 1736 C C . ILE A 1 287 ? -48.270 -0.058 8.735 1.00 29.30 274 ILE A C 1
ATOM 1737 O O . ILE A 1 287 ? -48.814 -1.135 9.001 1.00 32.76 274 ILE A O 1
ATOM 1742 N N . LYS A 1 288 ? -48.285 0.990 9.556 1.00 32.68 275 LYS A N 1
ATOM 1743 C CA . LYS A 1 288 ? -49.023 1.053 10.807 1.00 27.21 275 LYS A CA 1
ATOM 1744 C C . LYS A 1 288 ? -50.296 1.865 10.607 1.00 33.24 275 LYS A C 1
ATOM 1745 O O . LYS A 1 288 ? -50.662 2.220 9.484 1.00 28.50 275 LYS A O 1
ATOM 1751 N N . GLY A 1 289 ? -50.956 2.205 11.714 1.00 29.58 276 GLY A N 1
ATOM 1752 C CA . GLY A 1 289 ? -52.099 3.093 11.677 1.00 28.81 276 GLY A CA 1
ATOM 1753 C C . GLY A 1 289 ? -51.764 4.491 12.158 1.00 32.54 276 GLY A C 1
ATOM 1754 O O . GLY A 1 289 ? -50.766 4.692 12.857 1.00 30.75 276 GLY A O 1
ATOM 1755 N N . ASP A 1 290 ? -52.586 5.472 11.783 1.00 31.91 277 ASP A N 1
ATOM 1756 C CA . ASP A 1 290 ? -52.425 6.845 12.243 1.00 33.69 277 ASP A CA 1
ATOM 1757 C C . ASP A 1 290 ? -53.514 7.243 13.234 1.00 37.14 277 ASP A C 1
ATOM 1758 O O . ASP A 1 290 ? -53.738 8.435 13.462 1.00 46.74 277 ASP A O 1
ATOM 1763 N N . GLY A 1 291 ? -54.210 6.266 13.811 1.00 31.17 278 GLY A N 1
ATOM 1764 C CA . GLY A 1 291 ? -55.152 6.542 14.877 1.00 37.85 278 GLY A CA 1
ATOM 1765 C C . GLY A 1 291 ? -56.453 7.200 14.481 1.00 37.42 278 GLY A C 1
ATOM 1766 O O . GLY A 1 291 ? -57.077 7.856 15.321 1.00 44.68 278 GLY A O 1
ATOM 1767 N N . GLN A 1 292 ? -56.900 7.041 13.239 1.00 28.58 279 GLN A N 1
ATOM 1768 C CA . GLN A 1 292 ? -58.182 7.584 12.816 1.00 26.66 279 GLN A CA 1
ATOM 1769 C C . GLN A 1 292 ? -59.279 6.526 12.743 1.00 30.47 279 GLN A C 1
ATOM 1770 O O . GLN A 1 292 ? -60.368 6.812 12.235 1.00 33.82 279 GLN A O 1
ATOM 1776 N N . GLY A 1 293 ? -59.018 5.316 13.231 1.00 24.17 280 GLY A N 1
ATOM 1777 C CA . GLY A 1 293 ? -60.051 4.310 13.356 1.00 25.65 280 GLY A CA 1
ATOM 1778 C C . GLY A 1 293 ? -60.324 3.493 12.116 1.00 34.17 280 GLY A C 1
ATOM 1779 O O . GLY A 1 293 ? -61.308 2.741 12.093 1.00 31.47 280 GLY A O 1
ATOM 1780 N N . ILE A 1 294 ? -59.492 3.610 11.085 1.00 30.81 281 ILE A N 1
ATOM 1781 C CA . ILE A 1 294 ? -59.636 2.833 9.862 1.00 28.22 281 ILE A CA 1
ATOM 1782 C C . ILE A 1 294 ? -58.304 2.144 9.575 1.00 30.03 281 ILE A C 1
ATOM 1783 O O . ILE A 1 294 ? -57.241 2.768 9.673 1.00 32.50 281 ILE A O 1
ATOM 1788 N N . GLY A 1 295 ? -58.357 0.859 9.259 1.00 29.08 282 GLY A N 1
ATOM 1789 C CA . GLY A 1 295 ? -57.135 0.109 9.067 1.00 30.41 282 GLY A CA 1
ATOM 1790 C C . GLY A 1 295 ? -57.379 -1.209 8.373 1.00 33.21 282 GLY A C 1
ATOM 1791 O O . GLY A 1 295 ? -58.349 -1.368 7.634 1.00 30.31 282 GLY A O 1
ATOM 1792 N N . PHE A 1 296 ? -56.486 -2.168 8.639 1.00 32.07 283 PHE A N 1
ATOM 1793 C CA . PHE A 1 296 ? -56.495 -3.429 7.902 1.00 28.51 283 PHE A CA 1
ATOM 1794 C C . PHE A 1 296 ? -57.699 -4.312 8.222 1.00 24.16 283 PHE A C 1
ATOM 1795 O O . PHE A 1 296 ? -58.000 -5.224 7.444 1.00 26.84 283 PHE A O 1
ATOM 1803 N N . SER A 1 297 ? -58.388 -4.082 9.341 1.00 26.55 284 SER A N 1
ATOM 1804 C CA . SER A 1 297 ? -59.408 -5.015 9.805 1.00 30.80 284 SER A CA 1
ATOM 1805 C C . SER A 1 297 ? -60.825 -4.448 9.791 1.00 28.23 284 SER A C 1
ATOM 1806 O O . SER A 1 297 ? -61.710 -5.037 10.417 1.00 32.65 284 SER A O 1
ATOM 1809 N N . ASN A 1 298 ? -61.078 -3.338 9.096 1.00 25.45 285 ASN A N 1
ATOM 1810 C CA . ASN A 1 298 ? -62.417 -2.760 9.114 1.00 23.58 285 ASN A CA 1
ATOM 1811 C C . ASN A 1 298 ? -62.724 -2.034 7.816 1.00 18.86 285 ASN A C 1
ATOM 1812 O O . ASN A 1 298 ? -63.406 -1.005 7.823 1.00 27.55 285 ASN A O 1
ATOM 1817 N N . LEU A 1 299 ? -62.226 -2.551 6.698 1.00 26.18 286 LEU A N 1
ATOM 1818 C CA . LEU A 1 299 ? -62.429 -1.929 5.400 1.00 23.95 286 LEU A CA 1
ATOM 1819 C C . LEU A 1 299 ? -63.610 -2.572 4.696 1.00 21.49 286 LEU A C 1
ATOM 1820 O O . LEU A 1 299 ? -63.744 -3.797 4.692 1.00 24.96 286 LEU A O 1
ATOM 1825 N N . ASN A 1 300 ? -64.456 -1.742 4.082 1.00 21.47 287 ASN A N 1
ATOM 1826 C CA . ASN A 1 300 ? -65.530 -2.275 3.258 1.00 31.60 287 ASN A CA 1
ATOM 1827 C C . ASN A 1 300 ? -64.963 -2.693 1.903 1.00 33.03 287 ASN A C 1
ATOM 1828 O O . ASN A 1 300 ? -63.769 -2.546 1.631 1.00 36.05 287 ASN A O 1
ATOM 1833 N N . ALA A 1 301 ? -65.829 -3.217 1.036 1.00 26.97 288 ALA A N 1
ATOM 1834 C CA . ALA A 1 301 ? -65.361 -3.719 -0.251 1.00 33.38 288 ALA A CA 1
ATOM 1835 C C . ALA A 1 301 ? -64.627 -2.638 -1.037 1.00 32.62 288 ALA A C 1
ATOM 1836 O O . ALA A 1 301 ? -63.573 -2.895 -1.632 1.00 36.92 288 ALA A O 1
ATOM 1838 N N . THR A 1 302 ? -65.160 -1.418 -1.035 1.00 28.96 289 THR A N 1
ATOM 1839 C CA . THR A 1 302 ? -64.564 -0.353 -1.831 1.00 31.80 289 THR A CA 1
ATOM 1840 C C . THR A 1 302 ? -63.244 0.112 -1.226 1.00 34.34 289 THR A C 1
ATOM 1841 O O . THR A 1 302 ? -62.238 0.237 -1.934 1.00 32.71 289 THR A O 1
ATOM 1845 N N . GLN A 1 303 ? -63.229 0.359 0.087 1.00 40.14 290 GLN A N 1
ATOM 1846 C CA . GLN A 1 303 ? -62.000 0.762 0.764 1.00 32.22 290 GLN A CA 1
ATOM 1847 C C . GLN A 1 303 ? -60.907 -0.289 0.611 1.00 30.81 290 GLN A C 1
ATOM 1848 O O . GLN A 1 303 ? -59.743 0.048 0.354 1.00 35.56 290 GLN A O 1
ATOM 1854 N N . SER A 1 304 ? -61.256 -1.566 0.777 1.00 30.58 291 SER A N 1
ATOM 1855 C CA . SER A 1 304 ? -60.254 -2.620 0.661 1.00 27.16 291 SER A CA 1
ATOM 1856 C C . SER A 1 304 ? -59.586 -2.589 -0.705 1.00 30.52 291 SER A C 1
ATOM 1857 O O . SER A 1 304 ? -58.356 -2.678 -0.801 1.00 38.42 291 SER A O 1
ATOM 1860 N N . GLN A 1 305 ? -60.376 -2.440 -1.772 1.00 28.23 292 GLN A N 1
ATOM 1861 C CA . GLN A 1 305 ? -59.799 -2.358 -3.112 1.00 33.68 292 GLN A CA 1
ATOM 1862 C C . GLN A 1 305 ? -58.902 -1.139 -3.274 1.00 31.13 292 GLN A C 1
ATOM 1863 O O . GLN A 1 305 ? -57.946 -1.179 -4.054 1.00 29.42 292 GLN A O 1
ATOM 1869 N N . LYS A 1 306 ? -59.195 -0.052 -2.561 1.00 27.15 293 LYS A N 1
ATOM 1870 C CA . LYS A 1 306 ? -58.386 1.153 -2.689 1.00 30.50 293 LYS A CA 1
ATOM 1871 C C . LYS A 1 306 ? -57.030 0.969 -2.019 1.00 34.01 293 LYS A C 1
ATOM 1872 O O . LYS A 1 306 ? -55.986 1.268 -2.612 1.00 29.44 293 LYS A O 1
ATOM 1878 N N . LEU A 1 307 ? -57.026 0.454 -0.786 1.00 28.01 294 LEU A N 1
ATOM 1879 C CA . LEU A 1 307 ? -55.771 0.265 -0.067 1.00 24.05 294 LEU A CA 1
ATOM 1880 C C . LEU A 1 307 ? -54.934 -0.836 -0.703 1.00 25.16 294 LEU A C 1
ATOM 1881 O O . LEU A 1 307 ? -53.704 -0.733 -0.755 1.00 26.02 294 LEU A O 1
ATOM 1886 N N . VAL A 1 308 ? -55.583 -1.894 -1.195 1.00 24.41 295 VAL A N 1
ATOM 1887 C CA . VAL A 1 308 ? -54.869 -2.956 -1.901 1.00 25.61 295 VAL A CA 1
ATOM 1888 C C . VAL A 1 308 ? -54.213 -2.408 -3.164 1.00 27.64 295 VAL A C 1
ATOM 1889 O O . VAL A 1 308 ? -53.036 -2.673 -3.444 1.00 31.08 295 VAL A O 1
ATOM 1893 N N . TYR A 1 309 ? -54.966 -1.630 -3.944 1.00 21.62 296 TYR A N 1
ATOM 1894 C CA . TYR A 1 309 ? -54.399 -0.989 -5.126 1.00 26.36 296 TYR A CA 1
ATOM 1895 C C . TYR A 1 309 ? -53.218 -0.099 -4.754 1.00 29.33 296 TYR A C 1
ATOM 1896 O O . TYR A 1 309 ? -52.170 -0.138 -5.405 1.00 26.77 296 TYR A O 1
ATOM 1905 N N . ASP A 1 310 ? -53.376 0.716 -3.707 1.00 26.34 297 ASP A N 1
ATOM 1906 C CA . ASP A 1 310 ? -52.341 1.680 -3.347 1.00 24.62 297 ASP A CA 1
ATOM 1907 C C . ASP A 1 310 ? -51.096 0.993 -2.797 1.00 31.27 297 ASP A C 1
ATOM 1908 O O . ASP A 1 310 ? -49.976 1.469 -3.016 1.00 27.59 297 ASP A O 1
ATOM 1913 N N . ILE A 1 311 ? -51.266 -0.116 -2.071 1.00 29.78 298 ILE A N 1
ATOM 1914 C CA . ILE A 1 311 ? -50.102 -0.857 -1.595 1.00 30.99 298 ILE A CA 1
ATOM 1915 C C . ILE A 1 311 ? -49.431 -1.584 -2.752 1.00 29.88 298 ILE A C 1
ATOM 1916 O O . ILE A 1 311 ? -48.198 -1.626 -2.845 1.00 29.99 298 ILE A O 1
ATOM 1921 N N . ARG A 1 312 ? -50.226 -2.165 -3.652 1.00 24.82 299 ARG A N 1
ATOM 1922 C CA . ARG A 1 312 ? -49.655 -2.791 -4.840 1.00 28.33 299 ARG A CA 1
ATOM 1923 C C . ARG A 1 312 ? -48.852 -1.778 -5.646 1.00 32.58 299 ARG A C 1
ATOM 1924 O O . ARG A 1 312 ? -47.710 -2.041 -6.036 1.00 34.15 299 ARG A O 1
ATOM 1932 N N . LYS A 1 313 ? -49.433 -0.600 -5.883 1.00 32.23 300 LYS A N 1
ATOM 1933 C CA . LYS A 1 313 ? -48.731 0.452 -6.610 1.00 31.60 300 LYS A CA 1
ATOM 1934 C C . LYS A 1 313 ? -47.451 0.864 -5.892 1.00 31.03 300 LYS A C 1
ATOM 1935 O O . LYS A 1 313 ? -46.407 1.050 -6.527 1.00 34.45 300 LYS A O 1
ATOM 1941 N N . CYS A 1 314 ? -47.508 0.990 -4.564 1.00 31.39 301 CYS A N 1
ATOM 1942 C CA . CYS A 1 314 ? -46.357 1.482 -3.811 1.00 26.97 301 CYS A CA 1
ATOM 1943 C C . CYS A 1 314 ? -45.153 0.555 -3.943 1.00 31.46 301 CYS A C 1
ATOM 1944 O O . CYS A 1 314 ? -44.020 1.021 -4.113 1.00 27.52 301 CYS A O 1
ATOM 1947 N N . LEU A 1 315 ? -45.373 -0.760 -3.855 1.00 29.21 302 LEU A N 1
ATOM 1948 C CA . LEU A 1 315 ? -44.259 -1.696 -3.957 1.00 25.93 302 LEU A CA 1
ATOM 1949 C C . LEU A 1 315 ? -43.678 -1.719 -5.365 1.00 33.08 302 LEU A C 1
ATOM 1950 O O . LEU A 1 315 ? -42.464 -1.877 -5.532 1.00 36.14 302 LEU A O 1
ATOM 1955 N N . GLU A 1 316 ? -44.526 -1.585 -6.391 1.00 31.14 303 GLU A N 1
ATOM 1956 C CA . GLU A 1 316 ? -44.011 -1.523 -7.757 1.00 33.24 303 GLU A CA 1
ATOM 1957 C C . GLU A 1 316 ? -43.229 -0.237 -7.985 1.00 33.05 303 GLU A C 1
ATOM 1958 O O . GLU A 1 316 ? -42.185 -0.240 -8.647 1.00 34.51 303 GLU A O 1
ATOM 1964 N N . ILE A 1 317 ? -43.715 0.863 -7.416 1.00 34.12 304 ILE A N 1
ATOM 1965 C CA . ILE A 1 317 ? -43.180 2.187 -7.711 1.00 34.06 304 ILE A CA 1
ATOM 1966 C C . ILE A 1 317 ? -41.780 2.361 -7.127 1.00 29.19 304 ILE A C 1
ATOM 1967 O O . ILE A 1 317 ? -40.935 3.057 -7.703 1.00 30.51 304 ILE A O 1
ATOM 1972 N N . TYR A 1 318 ? -41.505 1.730 -5.986 1.00 28.80 305 TYR A N 1
ATOM 1973 C CA . TYR A 1 318 ? -40.245 1.909 -5.277 1.00 25.64 305 TYR A CA 1
ATOM 1974 C C . TYR A 1 318 ? -39.415 0.628 -5.224 1.00 27.68 305 TYR A C 1
ATOM 1975 O O . TYR A 1 318 ? -38.516 0.510 -4.384 1.00 31.01 305 TYR A O 1
ATOM 1984 N N . GLY A 1 319 ? -39.701 -0.335 -6.098 1.00 26.97 306 GLY A N 1
ATOM 1985 C CA . GLY A 1 319 ? -38.918 -1.561 -6.149 1.00 23.33 306 GLY A CA 1
ATOM 1986 C C . GLY A 1 319 ? -38.878 -2.351 -4.856 1.00 26.54 306 GLY A C 1
ATOM 1987 O O . GLY A 1 319 ? -37.899 -3.061 -4.598 1.00 27.23 306 GLY A O 1
ATOM 1988 N N . LEU A 1 320 ? -39.923 -2.259 -4.042 1.00 26.57 307 LEU A N 1
ATOM 1989 C CA . LEU A 1 320 ? -39.954 -2.952 -2.764 1.00 23.88 307 LEU A CA 1
ATOM 1990 C C . LEU A 1 320 ? -40.286 -4.430 -2.956 1.00 26.18 307 LEU A C 1
ATOM 1991 O O . LEU A 1 320 ? -41.007 -4.819 -3.877 1.00 31.03 307 LEU A O 1
ATOM 1996 N N . ASP A 1 321 ? -39.733 -5.261 -2.080 1.00 23.70 308 ASP A N 1
ATOM 1997 C CA . ASP A 1 321 ? -39.962 -6.694 -2.175 1.00 20.24 308 ASP A CA 1
ATOM 1998 C C . ASP A 1 321 ? -41.245 -7.141 -1.483 1.00 25.38 308 ASP A C 1
ATOM 1999 O O . ASP A 1 321 ? -41.740 -8.232 -1.780 1.00 27.98 308 ASP A O 1
ATOM 2004 N N . GLY A 1 322 ? -41.791 -6.345 -0.572 1.00 24.85 309 GLY A N 1
ATOM 2005 C CA . GLY A 1 322 ? -42.980 -6.769 0.143 1.00 25.68 309 GLY A CA 1
ATOM 2006 C C . GLY A 1 322 ? -43.467 -5.696 1.092 1.00 25.54 309 GLY A C 1
ATOM 2007 O O . GLY A 1 322 ? -42.932 -4.588 1.132 1.00 26.66 309 GLY A O 1
ATOM 2008 N N . VAL A 1 323 ? -44.504 -6.044 1.859 1.00 23.37 310 VAL A N 1
ATOM 2009 C CA . VAL A 1 323 ? -45.138 -5.138 2.812 1.00 22.67 310 VAL A CA 1
ATOM 2010 C C . VAL A 1 323 ? -45.259 -5.842 4.158 1.00 23.55 310 VAL A C 1
ATOM 2011 O O . VAL A 1 323 ? -45.528 -7.047 4.222 1.00 27.63 310 VAL A O 1
ATOM 2015 N N . ASN A 1 324 ? -45.041 -5.090 5.233 1.00 20.05 311 ASN A N 1
ATOM 2016 C CA . ASN A 1 324 ? -45.175 -5.591 6.596 1.00 20.67 311 ASN A CA 1
ATOM 2017 C C . ASN A 1 324 ? -46.394 -4.932 7.232 1.00 27.75 311 ASN A C 1
ATOM 2018 O O . ASN A 1 324 ? -46.397 -3.721 7.479 1.00 25.15 311 ASN A O 1
ATOM 2023 N N . LEU A 1 325 ? -47.426 -5.726 7.498 1.00 24.59 312 LEU A N 1
ATOM 2024 C CA . LEU A 1 325 ? -48.662 -5.221 8.091 1.00 23.60 312 LEU A CA 1
ATOM 2025 C C . LEU A 1 325 ? -48.480 -5.190 9.602 1.00 26.49 312 LEU A C 1
ATOM 2026 O O . LEU A 1 325 ? -48.550 -6.229 10.264 1.00 28.32 312 LEU A O 1
ATOM 2031 N N . TYR A 1 326 ? -48.244 -3.996 10.154 1.00 23.97 313 TYR A N 1
ATOM 2032 C CA . TYR A 1 326 ? -47.995 -3.824 11.586 1.00 28.30 313 TYR A CA 1
ATOM 2033 C C . TYR A 1 326 ? -49.311 -3.423 12.248 1.00 28.05 313 TYR A C 1
ATOM 2034 O O . TYR A 1 326 ? -49.727 -2.264 12.184 1.00 28.69 313 TYR A O 1
ATOM 2043 N N . ASP A 1 327 ? -49.951 -4.387 12.908 1.00 27.69 314 ASP A N 1
ATOM 2044 C CA . ASP A 1 327 ? -51.318 -4.239 13.402 1.00 25.79 314 ASP A CA 1
ATOM 2045 C C . ASP A 1 327 ? -51.290 -3.497 14.734 1.00 27.24 314 ASP A C 1
ATOM 2046 O O . ASP A 1 327 ? -51.411 -4.083 15.813 1.00 26.32 314 ASP A O 1
ATOM 2051 N N . GLU A 1 328 ? -51.130 -2.176 14.652 1.00 29.11 315 GLU A N 1
ATOM 2052 C CA . GLU A 1 328 ? -51.139 -1.342 15.848 1.00 31.56 315 GLU A CA 1
ATOM 2053 C C . GLU A 1 328 ? -51.368 0.111 15.452 1.00 34.48 315 GLU A C 1
ATOM 2054 O O . GLU A 1 328 ? -51.119 0.511 14.311 1.00 33.28 315 GLU A O 1
ATOM 2060 N N . ASP A 1 329 ? -51.866 0.887 16.419 1.00 34.49 316 ASP A N 1
ATOM 2061 C CA . ASP A 1 329 ? -52.062 2.334 16.318 1.00 35.04 316 ASP A CA 1
ATOM 2062 C C . ASP A 1 329 ? -53.211 2.727 15.392 1.00 32.40 316 ASP A C 1
ATOM 2063 O O . ASP A 1 329 ? -53.247 3.859 14.895 1.00 31.73 316 ASP A O 1
ATOM 2068 N N . PHE A 1 330 ? -54.164 1.828 15.146 1.00 26.62 317 PHE A N 1
ATOM 2069 C CA . PHE A 1 330 ? -55.330 2.205 14.356 1.00 27.24 317 PHE A CA 1
ATOM 2070 C C . PHE A 1 330 ? -56.414 2.861 15.194 1.00 33.47 317 PHE A C 1
ATOM 2071 O O . PHE A 1 330 ? -57.278 3.542 14.630 1.00 30.72 317 PHE A O 1
ATOM 2079 N N . SER A 1 331 ? -56.371 2.691 16.517 1.00 36.66 318 SER A N 1
ATOM 2080 C CA . SER A 1 331 ? -57.378 3.243 17.423 1.00 32.20 318 SER A CA 1
ATOM 2081 C C . SER A 1 331 ? -58.781 2.874 16.959 1.00 31.12 318 SER A C 1
ATOM 2082 O O . SER A 1 331 ? -59.638 3.733 16.746 1.00 29.92 318 SER A O 1
ATOM 2085 N N . TYR A 1 332 ? -58.997 1.575 16.758 1.00 24.98 319 TYR A N 1
ATOM 2086 C CA . TYR A 1 332 ? -60.310 1.104 16.343 1.00 29.12 319 TYR A CA 1
ATOM 2087 C C . TYR A 1 332 ? -61.340 1.457 17.407 1.00 34.46 319 TYR A C 1
ATOM 2088 O O . TYR A 1 332 ? -61.050 1.443 18.607 1.00 36.69 319 TYR A O 1
ATOM 2097 N N . LYS A 1 333 ? -62.540 1.813 16.963 1.00 33.58 320 LYS A N 1
ATOM 2098 C CA . LYS A 1 333 ? -63.618 2.058 17.905 1.00 36.53 320 LYS A CA 1
ATOM 2099 C C . LYS A 1 333 ? -64.062 0.739 18.524 1.00 43.52 320 LYS A C 1
ATOM 2100 O O . LYS A 1 333 ? -63.926 -0.333 17.924 1.00 38.45 320 LYS A O 1
ATOM 2106 N N . LYS A 1 334 ? -64.575 0.817 19.749 1.00 41.61 321 LYS A N 1
ATOM 2107 C CA . LYS A 1 334 ? -65.093 -0.370 20.410 1.00 40.80 321 LYS A CA 1
ATOM 2108 C C . LYS A 1 334 ? -66.584 -0.568 20.178 1.00 39.38 321 LYS A C 1
ATOM 2109 O O . LYS A 1 334 ? -67.109 -1.638 20.502 1.00 42.94 321 LYS A O 1
ATOM 2115 N N . GLU A 1 335 ? -67.263 0.417 19.594 1.00 41.05 322 GLU A N 1
ATOM 2116 C CA . GLU A 1 335 ? -68.684 0.325 19.296 1.00 35.29 322 GLU A CA 1
ATOM 2117 C C . GLU A 1 335 ? -68.994 1.215 18.101 1.00 41.99 322 GLU A C 1
ATOM 2118 O O . GLU A 1 335 ? -68.464 2.324 17.996 1.00 45.16 322 GLU A O 1
ATOM 2124 N N . GLY A 1 336 ? -69.837 0.729 17.208 1.00 34.08 323 GLY A N 1
ATOM 2125 C CA . GLY A 1 336 ? -70.205 1.498 16.029 1.00 28.38 323 GLY A CA 1
ATOM 2126 C C . GLY A 1 336 ? -70.444 0.577 14.845 1.00 31.78 323 GLY A C 1
ATOM 2127 O O . GLY A 1 336 ? -70.791 -0.586 15.016 1.00 41.78 323 GLY A O 1
ATOM 2128 N N . ASP A 1 337 ? -70.237 1.114 13.645 1.00 38.84 324 ASP A N 1
ATOM 2129 C CA . ASP A 1 337 ? -70.570 0.397 12.423 1.00 40.32 324 ASP A CA 1
ATOM 2130 C C . ASP A 1 337 ? -69.367 -0.032 11.589 1.00 40.60 324 ASP A C 1
ATOM 2131 O O . ASP A 1 337 ? -69.565 -0.674 10.549 1.00 40.73 324 ASP A O 1
ATOM 2136 N N . ASN A 1 338 ? -68.133 0.296 11.997 1.00 36.11 325 ASN A N 1
ATOM 2137 C CA . ASN A 1 338 ? -66.934 -0.187 11.308 1.00 34.94 325 ASN A CA 1
ATOM 2138 C C . ASN A 1 338 ? -66.022 -0.863 12.343 1.00 41.91 325 ASN A C 1
ATOM 2139 O O . ASN A 1 338 ? -64.938 -0.370 12.675 1.00 47.92 325 ASN A O 1
ATOM 2144 N N . LEU A 1 339 ? -66.461 -2.001 12.845 1.00 39.24 326 LEU A N 1
ATOM 2145 C CA . LEU A 1 339 ? -65.606 -2.560 13.884 1.00 39.99 326 LEU A CA 1
ATOM 2146 C C . LEU A 1 339 ? -64.519 -3.446 13.284 1.00 35.63 326 LEU A C 1
ATOM 2147 O O . LEU A 1 339 ? -64.699 -4.009 12.200 1.00 36.58 326 LEU A O 1
ATOM 2152 N N . PRO A 1 340 ? -63.376 -3.573 13.960 1.00 30.88 327 PRO A N 1
ATOM 2153 C CA . PRO A 1 340 ? -62.363 -4.530 13.505 1.00 34.78 327 PRO A CA 1
ATOM 2154 C C . PRO A 1 340 ? -62.833 -5.960 13.710 1.00 36.71 327 PRO A C 1
ATOM 2155 O O . PRO A 1 340 ? -63.530 -6.275 14.678 1.00 36.35 327 PRO A O 1
ATOM 2159 N N . SER A 1 341 ? -62.449 -6.825 12.776 1.00 34.94 328 SER A N 1
ATOM 2160 C CA . SER A 1 341 ? -62.761 -8.242 12.849 1.00 28.77 328 SER A CA 1
ATOM 2161 C C . SER A 1 341 ? -61.617 -9.029 12.232 1.00 31.84 328 SER A C 1
ATOM 2162 O O . SER A 1 341 ? -60.959 -8.566 11.297 1.00 32.87 328 SER A O 1
ATOM 2165 N N . ALA A 1 342 ? -61.381 -10.228 12.767 1.00 32.20 329 ALA A N 1
ATOM 2166 C CA . ALA A 1 342 ? -60.368 -11.090 12.175 1.00 25.60 329 ALA A CA 1
ATOM 2167 C C . ALA A 1 342 ? -60.768 -11.525 10.773 1.00 28.32 329 ALA A C 1
ATOM 2168 O O . ALA A 1 342 ? -59.899 -11.723 9.915 1.00 27.94 329 ALA A O 1
ATOM 2170 N N . ALA A 1 343 ? -62.072 -11.666 10.520 1.00 31.23 330 ALA A N 1
ATOM 2171 C CA . ALA A 1 343 ? -62.536 -12.032 9.186 1.00 31.12 330 ALA A CA 1
ATOM 2172 C C . ALA A 1 343 ? -62.237 -10.932 8.174 1.00 31.52 330 ALA A C 1
ATOM 2173 O O . ALA A 1 343 ? -61.799 -11.220 7.054 1.00 31.30 330 ALA A O 1
ATOM 2175 N N . ASN A 1 344 ? -62.472 -9.668 8.545 1.00 23.21 331 ASN A N 1
ATOM 2176 C CA . ASN A 1 344 ? -62.099 -8.565 7.661 1.00 27.14 331 ASN A CA 1
ATOM 2177 C C . ASN A 1 344 ? -60.610 -8.598 7.342 1.00 30.81 331 ASN A C 1
ATOM 2178 O O . ASN A 1 344 ? -60.215 -8.468 6.177 1.00 28.68 331 ASN A O 1
ATOM 2183 N N . LEU A 1 345 ? -59.771 -8.778 8.366 1.00 24.14 332 LEU A N 1
ATOM 2184 C CA . LEU A 1 345 ? -58.337 -8.902 8.140 1.00 24.86 332 LEU A CA 1
ATOM 2185 C C . LEU A 1 345 ? -58.034 -10.030 7.160 1.00 27.43 332 LEU A C 1
ATOM 2186 O O . LEU A 1 345 ? -57.235 -9.857 6.230 1.00 27.92 332 LEU A O 1
ATOM 2191 N N . CYS A 1 346 ? -58.683 -11.184 7.333 1.00 25.09 333 CYS A N 1
ATOM 2192 C CA . CYS A 1 346 ? -58.413 -12.310 6.444 1.00 27.99 333 CYS A CA 1
ATOM 2193 C C . CYS A 1 346 ? -58.846 -12.002 5.015 1.00 33.50 333 CYS A C 1
ATOM 2194 O O . CYS A 1 346 ? -58.172 -12.402 4.060 1.00 28.89 333 CYS A O 1
ATOM 2197 N N . ASN A 1 347 ? -59.956 -11.277 4.849 1.00 29.82 334 ASN A N 1
ATOM 2198 C CA . ASN A 1 347 ? -60.405 -10.905 3.509 1.00 29.92 334 ASN A CA 1
ATOM 2199 C C . ASN A 1 347 ? -59.494 -9.853 2.887 1.00 29.97 334 ASN A C 1
ATOM 2200 O O . ASN A 1 347 ? -59.231 -9.889 1.677 1.00 25.28 334 ASN A O 1
ATOM 2205 N N . PHE A 1 348 ? -59.012 -8.903 3.693 1.00 25.50 335 PHE A N 1
ATOM 2206 C CA . PHE A 1 348 ? -58.119 -7.880 3.159 1.00 28.06 335 PHE A CA 1
ATOM 2207 C C . PHE A 1 348 ? -56.780 -8.476 2.748 1.00 33.58 335 PHE A C 1
ATOM 2208 O O . PHE A 1 348 ? -56.260 -8.162 1.671 1.00 33.48 335 PHE A O 1
ATOM 2216 N N . VAL A 1 349 ? -56.197 -9.326 3.597 1.00 28.35 336 VAL A N 1
ATOM 2217 C CA . VAL A 1 349 ? -54.900 -9.909 3.274 1.00 27.95 336 VAL A CA 1
ATOM 2218 C C . VAL A 1 349 ? -55.022 -10.853 2.082 1.00 29.59 336 VAL A C 1
ATOM 2219 O O . VAL A 1 349 ? -54.142 -10.885 1.211 1.00 28.88 336 VAL A O 1
ATOM 2223 N N . THR A 1 350 ? -56.119 -11.618 2.011 1.00 28.66 337 THR A N 1
ATOM 2224 C CA . THR A 1 350 ? -56.359 -12.463 0.841 1.00 26.60 337 THR A CA 1
ATOM 2225 C C . THR A 1 350 ? -56.412 -11.630 -0.435 1.00 24.84 337 THR A C 1
ATOM 2226 O O . THR A 1 350 ? -55.875 -12.033 -1.475 1.00 29.78 337 THR A O 1
ATOM 2230 N N . ALA A 1 351 ? -57.048 -10.458 -0.374 1.00 23.35 338 ALA A N 1
ATOM 2231 C CA . ALA A 1 351 ? -57.068 -9.575 -1.535 1.00 33.01 338 ALA A CA 1
ATOM 2232 C C . ALA A 1 351 ? -55.675 -9.040 -1.844 1.00 31.96 338 ALA A C 1
ATOM 2233 O O . ALA A 1 351 ? -55.281 -8.944 -3.014 1.00 29.76 338 ALA A O 1
ATOM 2235 N N . LEU A 1 352 ? -54.914 -8.689 -0.804 1.00 25.47 339 LEU A N 1
ATOM 2236 C CA . LEU A 1 352 ? -53.565 -8.179 -1.012 1.00 29.83 339 LEU A CA 1
ATOM 2237 C C . LEU A 1 352 ? -52.686 -9.227 -1.677 1.00 32.75 339 LEU A C 1
ATOM 2238 O O . LEU A 1 352 ? -51.877 -8.905 -2.556 1.00 31.32 339 LEU A O 1
ATOM 2243 N N . ARG A 1 353 ? -52.841 -10.491 -1.274 1.00 30.34 340 ARG A N 1
ATOM 2244 C CA . ARG A 1 353 ? -52.043 -11.565 -1.853 1.00 26.11 340 ARG A CA 1
ATOM 2245 C C . ARG A 1 353 ? -52.333 -11.728 -3.341 1.00 29.21 340 ARG A C 1
ATOM 2246 O O . ARG A 1 353 ? -51.411 -11.932 -4.140 1.00 38.05 340 ARG A O 1
ATOM 2254 N N . GLN A 1 354 ? -53.603 -11.626 -3.737 1.00 30.59 341 GLN A N 1
ATOM 2255 C CA . GLN A 1 354 ? -53.933 -11.707 -5.156 1.00 32.03 341 GLN A CA 1
ATOM 2256 C C . GLN A 1 354 ? -53.297 -10.573 -5.950 1.00 38.72 341 GLN A C 1
ATOM 2257 O O . GLN A 1 354 ? -52.934 -10.763 -7.116 1.00 41.28 341 GLN A O 1
ATOM 2263 N N . ALA A 1 355 ? -53.141 -9.397 -5.336 1.00 37.09 342 ALA A N 1
ATOM 2264 C CA . ALA A 1 355 ? -52.709 -8.215 -6.075 1.00 29.85 342 ALA A CA 1
ATOM 2265 C C . ALA A 1 355 ? -51.198 -8.160 -6.251 1.00 38.23 342 ALA A C 1
ATOM 2266 O O . ALA A 1 355 ? -50.711 -7.708 -7.293 1.00 41.19 342 ALA A O 1
ATOM 2268 N N . ILE A 1 356 ? -50.439 -8.599 -5.245 1.00 33.71 343 ILE A N 1
ATOM 2269 C CA . ILE A 1 356 ? -48.992 -8.447 -5.270 1.00 32.39 343 ILE A CA 1
ATOM 2270 C C . ILE A 1 356 ? -48.276 -9.751 -5.569 1.00 28.45 343 ILE A C 1
ATOM 2271 O O . ILE A 1 356 ? -47.040 -9.765 -5.647 1.00 33.84 343 ILE A O 1
ATOM 2276 N N . ASP A 1 357 ? -49.014 -10.846 -5.736 1.00 31.67 344 ASP A N 1
ATOM 2277 C CA . ASP A 1 357 ? -48.482 -12.141 -6.172 1.00 33.16 344 ASP A CA 1
ATOM 2278 C C . ASP A 1 357 ? -47.426 -12.602 -5.177 1.00 34.46 344 ASP A C 1
ATOM 2279 O O . ASP A 1 357 ? -47.772 -12.807 -3.998 1.00 34.37 344 ASP A O 1
ATOM 2284 N N . ASP A 1 358 ? -46.165 -12.782 -5.564 1.00 37.93 345 ASP A N 1
ATOM 2285 C CA . ASP A 1 358 ? -45.186 -13.417 -4.692 1.00 40.57 345 ASP A CA 1
ATOM 2286 C C . ASP A 1 358 ? -44.406 -12.431 -3.832 1.00 38.97 345 ASP A C 1
ATOM 2287 O O . ASP A 1 358 ? -43.551 -12.864 -3.053 1.00 30.26 345 ASP A O 1
ATOM 2292 N N . LYS A 1 359 ? -44.674 -11.131 -3.938 1.00 34.38 346 LYS A N 1
ATOM 2293 C CA . LYS A 1 359 ? -44.073 -10.188 -3.005 1.00 32.35 346 LYS A CA 1
ATOM 2294 C C . LYS A 1 359 ? -44.510 -10.510 -1.578 1.00 32.01 346 LYS A C 1
ATOM 2295 O O . LYS A 1 359 ? -45.612 -11.013 -1.336 1.00 25.38 346 LYS A O 1
ATOM 2301 N N . LEU A 1 360 ? -43.628 -10.212 -0.628 1.00 27.58 347 LEU A N 1
ATOM 2302 C CA . LEU A 1 360 ? -43.802 -10.690 0.735 1.00 25.57 347 LEU A CA 1
ATOM 2303 C C . LEU A 1 360 ? -44.932 -9.958 1.446 1.00 25.63 347 LEU A C 1
ATOM 2304 O O . LEU A 1 360 ? -45.081 -8.741 1.325 1.00 26.54 347 LEU A O 1
ATOM 2309 N N . ILE A 1 361 ? -45.732 -10.716 2.192 1.00 24.17 348 ILE A N 1
ATOM 2310 C CA . ILE A 1 361 ? -46.671 -10.179 3.170 1.00 18.99 348 ILE A CA 1
ATOM 2311 C C . ILE A 1 361 ? -46.267 -10.733 4.525 1.00 24.29 348 ILE A C 1
ATOM 2312 O O . ILE A 1 361 ? -46.196 -11.956 4.703 1.00 28.83 348 ILE A O 1
ATOM 2317 N N . THR A 1 362 ? -45.991 -9.847 5.472 1.00 19.78 349 THR A N 1
ATOM 2318 C CA . THR A 1 362 ? -45.730 -10.245 6.844 1.00 22.96 349 THR A CA 1
ATOM 2319 C C . THR A 1 362 ? -46.712 -9.532 7.764 1.00 25.41 349 THR A C 1
ATOM 2320 O O . THR A 1 362 ? -47.294 -8.503 7.410 1.00 23.25 349 THR A O 1
ATOM 2324 N N . TYR A 1 363 ? -46.904 -10.098 8.953 1.00 26.40 350 TYR A N 1
ATOM 2325 C CA . TYR A 1 363 ? -47.907 -9.613 9.893 1.00 28.77 350 TYR A CA 1
ATOM 2326 C C . TYR A 1 363 ? -47.283 -9.506 11.274 1.00 23.82 350 TYR A C 1
ATOM 2327 O O . TYR A 1 363 ? -46.784 -10.501 11.809 1.00 28.03 350 TYR A O 1
ATOM 2336 N N . ALA A 1 364 ? -47.315 -8.303 11.845 1.00 23.21 351 ALA A N 1
ATOM 2337 C CA . ALA A 1 364 ? -46.831 -8.050 13.199 1.00 30.21 351 ALA A CA 1
ATOM 2338 C C . ALA A 1 364 ? -48.036 -7.915 14.128 1.00 23.85 351 ALA A C 1
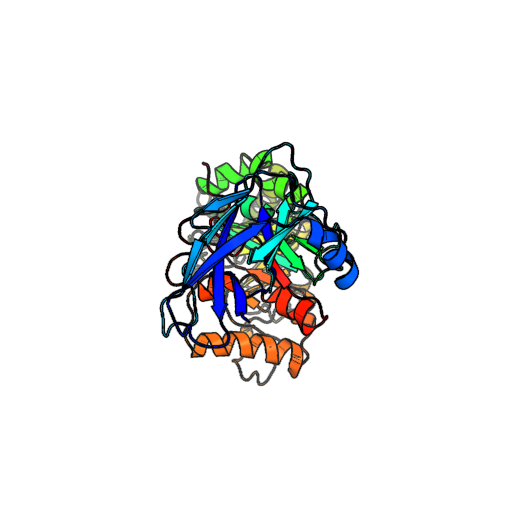ATOM 2339 O O . ALA A 1 364 ? -48.784 -6.934 14.051 1.00 20.07 351 ALA A O 1
ATOM 2341 N N . MET A 1 365 ? -48.210 -8.898 15.008 1.00 26.18 352 MET A N 1
ATOM 2342 C CA . MET A 1 365 ? -49.354 -8.976 15.902 1.00 26.02 352 MET A CA 1
ATOM 2343 C C . MET A 1 365 ? -49.062 -8.221 17.193 1.00 29.51 352 MET A C 1
ATOM 2344 O O . MET A 1 365 ? -47.925 -8.202 17.670 1.00 28.28 352 MET A O 1
ATOM 2349 N N . THR A 1 366 ? -50.093 -7.586 17.751 1.00 28.14 353 THR A N 1
ATOM 2350 C CA . THR A 1 366 ? -49.978 -6.885 19.025 1.00 28.28 353 THR A CA 1
ATOM 2351 C C . THR A 1 366 ? -51.232 -7.150 19.847 1.00 29.47 353 THR A C 1
ATOM 2352 O O . THR A 1 366 ? -52.133 -7.888 19.430 1.00 27.95 353 THR A O 1
ATOM 2356 N N . GLU A 1 367 ? -51.289 -6.523 21.027 1.00 32.87 354 GLU A N 1
ATOM 2357 C CA . GLU A 1 367 ? -52.468 -6.620 21.882 1.00 35.44 354 GLU A CA 1
ATOM 2358 C C . GLU A 1 367 ? -53.682 -5.925 21.275 1.00 32.65 354 GLU A C 1
ATOM 2359 O O . GLU A 1 367 ? -54.808 -6.171 21.722 1.00 37.61 354 GLU A O 1
ATOM 2365 N N . GLU A 1 368 ? -53.483 -5.066 20.277 1.00 29.58 355 GLU A N 1
ATOM 2366 C CA . GLU A 1 368 ? -54.577 -4.409 19.576 1.00 29.95 355 GLU A CA 1
ATOM 2367 C C . GLU A 1 368 ? -55.088 -5.223 18.394 1.00 26.59 355 GLU A C 1
ATOM 2368 O O . GLU A 1 368 ? -56.002 -4.773 17.697 1.00 28.42 355 GLU A O 1
ATOM 2374 N N . SER A 1 369 ? -54.526 -6.404 18.155 1.00 29.84 356 SER A N 1
ATOM 2375 C CA . SER A 1 369 ? -55.012 -7.262 17.084 1.00 34.52 356 SER A CA 1
ATOM 2376 C C . SER A 1 369 ? -56.396 -7.808 17.416 1.00 28.84 356 SER A C 1
ATOM 2377 O O . SER A 1 369 ? -56.748 -8.008 18.582 1.00 34.83 356 SER A O 1
ATOM 2380 N N . ALA A 1 370 ? -57.182 -8.053 16.373 1.00 29.24 357 ALA A N 1
ATOM 2381 C CA . ALA A 1 370 ? -58.517 -8.603 16.546 1.00 26.54 357 ALA A CA 1
ATOM 2382 C C . ALA A 1 370 ? -58.450 -10.056 16.994 1.00 28.81 357 ALA A C 1
ATOM 2383 O O . ALA A 1 370 ? -57.533 -10.801 16.640 1.00 35.90 357 ALA A O 1
ATOM 2385 N N . SER A 1 371 ? -59.445 -10.458 17.778 1.00 35.31 358 SER A N 1
ATOM 2386 C CA . SER A 1 371 ? -59.548 -11.839 18.223 1.00 37.99 358 SER A CA 1
ATOM 2387 C C . SER A 1 371 ? -60.104 -12.737 17.121 1.00 31.23 358 SER A C 1
ATOM 2388 O O . SER A 1 371 ? -60.834 -12.294 16.231 1.00 26.42 358 SER A O 1
ATOM 2391 N N . GLY A 1 372 ? -59.747 -14.016 17.194 1.00 30.82 359 GLY A N 1
ATOM 2392 C CA . GLY A 1 372 ? -60.249 -15.017 16.275 1.00 28.86 359 GLY A CA 1
ATOM 2393 C C . GLY A 1 372 ? -59.249 -15.520 15.260 1.00 39.62 359 GLY A C 1
ATOM 2394 O O . GLY A 1 372 ? -59.593 -16.412 14.477 1.00 41.84 359 GLY A O 1
ATOM 2395 N N . LEU A 1 373 ? -58.024 -14.987 15.240 1.00 37.73 360 LEU A N 1
ATOM 2396 C CA . LEU A 1 373 ? -57.042 -15.419 14.251 1.00 34.39 360 LEU A CA 1
ATOM 2397 C C . LEU A 1 373 ? -56.543 -16.836 14.501 1.00 38.13 360 LEU A C 1
ATOM 2398 O O . LEU A 1 373 ? -55.883 -17.405 13.623 1.00 29.78 360 LEU A O 1
ATOM 2403 N N . ASP A 1 374 ? -56.838 -17.408 15.670 1.00 35.61 361 ASP A N 1
ATOM 2404 C CA . ASP A 1 374 ? -56.564 -18.812 15.945 1.00 35.27 361 ASP A CA 1
ATOM 2405 C C . ASP A 1 374 ? -57.568 -19.744 15.282 1.00 42.02 361 ASP A C 1
ATOM 2406 O O . ASP A 1 374 ? -57.391 -20.967 15.338 1.00 34.93 361 ASP A O 1
ATOM 2411 N N . GLN A 1 375 ? -58.608 -19.193 14.663 1.00 40.03 362 GLN A N 1
ATOM 2412 C CA . GLN A 1 375 ? -59.613 -19.961 13.951 1.00 36.20 362 GLN A CA 1
ATOM 2413 C C . GLN A 1 375 ? -59.711 -19.440 12.526 1.00 34.46 362 GLN A C 1
ATOM 2414 O O . GLN A 1 375 ? -59.426 -18.271 12.258 1.00 33.69 362 GLN A O 1
ATOM 2420 N N . SER A 1 376 ? -60.107 -20.317 11.611 1.00 33.15 363 SER A N 1
ATOM 2421 C CA . SER A 1 376 ? -60.318 -19.892 10.235 1.00 38.55 363 SER A CA 1
ATOM 2422 C C . SER A 1 376 ? -61.540 -18.985 10.151 1.00 43.34 363 SER A C 1
ATOM 2423 O O . SER A 1 376 ? -62.505 -19.144 10.902 1.00 43.38 363 SER A O 1
ATOM 2426 N N . GLN A 1 377 ? -61.492 -18.024 9.232 1.00 43.25 364 GLN A N 1
ATOM 2427 C CA . GLN A 1 377 ? -62.550 -17.036 9.049 1.00 33.13 364 GLN A CA 1
ATOM 2428 C C . GLN A 1 377 ? -63.066 -17.163 7.625 1.00 41.21 364 GLN A C 1
ATOM 2429 O O . GLN A 1 377 ? -62.371 -16.776 6.677 1.00 38.95 364 GLN A O 1
ATOM 2435 N N . ASN A 1 378 ? -64.282 -17.696 7.478 1.00 41.09 365 ASN A N 1
ATOM 2436 C CA . ASN A 1 378 ? -64.864 -17.972 6.165 1.00 37.77 365 ASN A CA 1
ATOM 2437 C C . ASN A 1 378 ? -63.928 -18.848 5.338 1.00 39.24 365 ASN A C 1
ATOM 2438 O O . ASN A 1 378 ? -63.702 -18.604 4.151 1.00 38.02 365 ASN A O 1
ATOM 2443 N N . GLY A 1 379 ? -63.353 -19.859 5.985 1.00 46.71 366 GLY A N 1
ATOM 2444 C CA . GLY A 1 379 ? -62.434 -20.772 5.341 1.00 41.05 366 GLY A CA 1
ATOM 2445 C C . GLY A 1 379 ? -61.034 -20.242 5.119 1.00 37.99 366 GLY A C 1
ATOM 2446 O O . GLY A 1 379 ? -60.219 -20.939 4.501 1.00 43.94 366 GLY A O 1
ATOM 2447 N N . ILE A 1 380 ? -60.723 -19.041 5.593 1.00 38.15 367 ILE A N 1
ATOM 2448 C CA . ILE A 1 380 ? -59.416 -18.430 5.387 1.00 38.01 367 ILE A CA 1
ATOM 2449 C C . ILE A 1 380 ? -58.618 -18.543 6.675 1.00 33.23 367 ILE A C 1
ATOM 2450 O O . ILE A 1 380 ? -59.121 -18.219 7.758 1.00 28.67 367 ILE A O 1
ATOM 2455 N N . GLU A 1 381 ? -57.385 -19.023 6.562 1.00 32.73 368 GLU A N 1
ATOM 2456 C CA . GLU A 1 381 ? -56.424 -19.020 7.656 1.00 31.84 368 GLU A CA 1
ATOM 2457 C C . GLU A 1 381 ? -55.323 -18.030 7.303 1.00 30.37 368 GLU A C 1
ATOM 2458 O O . GLU A 1 381 ? -54.645 -18.197 6.283 1.00 29.17 368 GLU A O 1
ATOM 2464 N N . LEU A 1 382 ? -55.155 -16.999 8.139 1.00 28.12 369 LEU A N 1
ATOM 2465 C CA . LEU A 1 382 ? -54.176 -15.956 7.841 1.00 30.88 369 LEU A CA 1
ATOM 2466 C C . LEU A 1 382 ? -52.771 -16.532 7.697 1.00 27.07 369 LEU A C 1
ATOM 2467 O O . LEU A 1 382 ? -51.976 -16.042 6.890 1.00 33.66 369 LEU A O 1
ATOM 2472 N N . GLY A 1 383 ? -52.456 -17.591 8.445 1.00 29.16 370 GLY A N 1
ATOM 2473 C CA . GLY A 1 383 ? -51.126 -18.181 8.371 1.00 29.34 370 GLY A CA 1
ATOM 2474 C C . GLY A 1 383 ? -50.797 -18.788 7.023 1.00 31.63 370 GLY A C 1
ATOM 2475 O O . GLY A 1 383 ? -49.622 -18.862 6.645 1.00 34.26 370 GLY A O 1
ATOM 2476 N N . LYS A 1 384 ? -51.818 -19.232 6.283 1.00 29.15 371 LYS A N 1
ATOM 2477 C CA . LYS A 1 384 ? -51.603 -19.819 4.964 1.00 29.96 371 LYS A CA 1
ATOM 2478 C C . LYS A 1 384 ? -51.252 -18.787 3.895 1.00 37.16 371 LYS A C 1
ATOM 2479 O O . LYS A 1 384 ? -50.709 -19.157 2.844 1.00 45.56 371 LYS A O 1
ATOM 2485 N N . ILE A 1 385 ? -51.545 -17.509 4.124 1.00 34.31 372 ILE A N 1
ATOM 2486 C CA . ILE A 1 385 ? -51.392 -16.495 3.090 1.00 32.73 372 ILE A CA 1
ATOM 2487 C C . ILE A 1 385 ? -50.357 -15.442 3.462 1.00 29.51 372 ILE A C 1
ATOM 2488 O O . ILE A 1 385 ? -50.193 -14.462 2.730 1.00 44.28 372 ILE A O 1
ATOM 2493 N N . VAL A 1 386 ? -49.651 -15.607 4.579 1.00 28.19 373 VAL A N 1
ATOM 2494 C CA . VAL A 1 386 ? -48.592 -14.673 4.951 1.00 28.33 373 VAL A CA 1
ATOM 2495 C C . VAL A 1 386 ? -47.259 -15.402 4.914 1.00 27.34 373 VAL A C 1
ATOM 2496 O O . VAL A 1 386 ? -47.169 -16.605 5.186 1.00 32.35 373 VAL A O 1
ATOM 2500 N N . ASP A 1 387 ? -46.213 -14.660 4.564 1.00 25.38 374 ASP A N 1
ATOM 2501 C CA . ASP A 1 387 ? -44.887 -15.255 4.482 1.00 26.34 374 ASP A CA 1
ATOM 2502 C C . ASP A 1 387 ? -44.271 -15.437 5.863 1.00 25.68 374 ASP A C 1
ATOM 2503 O O . ASP A 1 387 ? -43.622 -16.454 6.128 1.00 22.25 374 ASP A O 1
ATOM 2508 N N . TYR A 1 388 ? -44.465 -14.468 6.752 1.00 22.07 375 TYR A N 1
ATOM 2509 C CA . TYR A 1 388 ? -43.932 -14.538 8.103 1.00 25.72 375 TYR A CA 1
ATOM 2510 C C . TYR A 1 388 ? -44.886 -13.802 9.029 1.00 26.65 375 TYR A C 1
ATOM 2511 O O . TYR A 1 388 ? -45.654 -12.938 8.599 1.00 30.39 375 TYR A O 1
ATOM 2520 N N . ALA A 1 389 ? -44.826 -14.144 10.313 1.00 21.15 376 ALA A N 1
ATOM 2521 C CA . ALA A 1 389 ? -45.544 -13.387 11.325 1.00 21.71 376 ALA A CA 1
ATOM 2522 C C . ALA A 1 389 ? -44.713 -13.356 12.601 1.00 25.34 376 ALA A C 1
ATOM 2523 O O . ALA A 1 389 ? -43.870 -14.228 12.833 1.00 28.54 376 ALA A O 1
ATOM 2525 N N . TRP A 1 390 ? -44.942 -12.329 13.414 1.00 22.64 377 TRP A N 1
ATOM 2526 C CA . TRP A 1 390 ? -44.311 -12.215 14.723 1.00 24.64 377 TRP A CA 1
ATOM 2527 C C . TRP A 1 390 ? -45.154 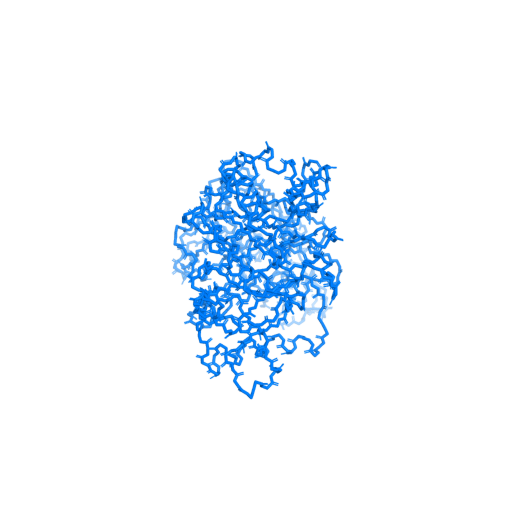-11.268 15.572 1.00 27.49 377 TRP A C 1
ATOM 2528 O O . TRP A 1 390 ? -46.220 -10.811 15.150 1.00 29.92 377 TRP A O 1
ATOM 2539 N N . THR A 1 391 ? -44.682 -10.989 16.784 1.00 27.19 378 THR A N 1
ATOM 2540 C CA . THR A 1 391 ? -45.407 -10.151 17.731 1.00 25.48 378 THR A CA 1
ATOM 2541 C C . THR A 1 391 ? -44.538 -8.973 18.168 1.00 30.05 378 THR A C 1
ATOM 2542 O O . THR A 1 391 ? -43.387 -8.821 17.747 1.00 30.53 378 THR A O 1
ATOM 2546 N N . ASN A 1 392 ? -45.114 -8.131 19.026 1.00 29.24 379 ASN A N 1
ATOM 2547 C CA . ASN A 1 392 ? -44.396 -7.043 19.673 1.00 28.56 379 ASN A CA 1
ATOM 2548 C C . ASN A 1 392 ? -44.089 -7.353 21.136 1.00 27.15 379 ASN A C 1
ATOM 2549 O O . ASN A 1 392 ? -43.816 -6.435 21.915 1.00 29.38 379 ASN A O 1
ATOM 2554 N N . GLN A 1 393 ? -44.140 -8.631 21.519 1.00 25.79 380 GLN A N 1
ATOM 2555 C CA . GLN A 1 393 ? -43.789 -9.089 22.865 1.00 25.42 380 GLN A CA 1
ATOM 2556 C C . GLN A 1 393 ? -42.269 -9.184 22.963 1.00 25.60 380 GLN A C 1
ATOM 2557 O O . GLN A 1 393 ? -41.666 -10.259 22.911 1.00 26.36 380 GLN A O 1
ATOM 2563 N N . PHE A 1 394 ? -41.646 -8.025 23.139 1.00 23.04 381 PHE A N 1
ATOM 2564 C CA . PHE A 1 394 ? -40.212 -7.898 22.948 1.00 25.01 381 PHE A CA 1
ATOM 2565 C C . PHE A 1 394 ? -39.416 -8.641 24.021 1.00 28.21 381 PHE A C 1
ATOM 2566 O O . PHE A 1 394 ? -39.864 -8.812 25.157 1.00 26.76 381 PHE A O 1
ATOM 2574 N N . ASN A 1 395 ? -38.225 -9.106 23.621 1.00 29.55 382 ASN A N 1
ATOM 2575 C CA . ASN A 1 395 ? -37.230 -9.701 24.519 1.00 32.69 382 ASN A CA 1
ATOM 2576 C C . ASN A 1 395 ? -37.790 -10.904 25.275 1.00 31.84 382 ASN A C 1
ATOM 2577 O O . ASN A 1 395 ? -37.524 -11.097 26.464 1.00 35.15 382 ASN A O 1
ATOM 2582 N N . ARG A 1 396 ? -38.543 -11.739 24.564 1.00 30.20 383 ARG A N 1
ATOM 2583 C CA . ARG A 1 396 ? -39.221 -12.877 25.164 1.00 29.46 383 ARG A CA 1
ATOM 2584 C C . ARG A 1 396 ? -39.635 -13.827 24.051 1.00 29.78 383 ARG A C 1
ATOM 2585 O O . ARG A 1 396 ? -40.105 -13.383 23.001 1.00 32.87 383 ARG A O 1
ATOM 2593 N N . LEU A 1 397 ? -39.462 -15.124 24.277 1.00 28.38 384 LEU A N 1
ATOM 2594 C CA . LEU A 1 397 ? -39.831 -16.107 23.270 1.00 30.70 384 LEU A CA 1
ATOM 2595 C C . LEU A 1 397 ? -41.291 -16.500 23.451 1.00 33.41 384 LEU A C 1
ATOM 2596 O O . LEU A 1 397 ? -41.657 -17.114 24.459 1.00 36.83 384 LEU A O 1
ATOM 2601 N N . VAL A 1 398 ? -42.109 -16.154 22.463 1.00 31.27 385 VAL A N 1
ATOM 2602 C CA . VAL A 1 398 ? -43.535 -16.460 22.450 1.00 30.22 385 VAL A CA 1
ATOM 2603 C C . VAL A 1 398 ? -43.723 -17.818 21.790 1.00 34.02 385 VAL A C 1
ATOM 2604 O O . VAL A 1 398 ? -43.220 -18.050 20.685 1.00 34.01 385 VAL A O 1
ATOM 2608 N N . ASN A 1 399 ? -44.441 -18.724 22.461 1.00 34.19 386 ASN A N 1
ATOM 2609 C CA . ASN A 1 399 ? -44.712 -20.058 21.921 1.00 36.91 386 ASN A CA 1
ATOM 2610 C C . ASN A 1 399 ? -46.213 -20.320 21.950 1.00 34.96 386 ASN A C 1
ATOM 2611 O O . ASN A 1 399 ? -46.728 -20.946 22.889 1.00 41.07 386 ASN A O 1
ATOM 2616 N N . PRO A 1 400 ? -46.949 -19.891 20.923 1.00 43.05 387 PRO A N 1
ATOM 2617 C CA . PRO A 1 400 ? -48.412 -20.062 20.942 1.00 34.99 387 PRO A CA 1
ATOM 2618 C C . PRO A 1 400 ? -48.867 -21.510 20.898 1.00 32.95 387 PRO A C 1
ATOM 2619 O O . PRO A 1 400 ? -50.050 -21.766 21.144 1.00 46.99 387 PRO A O 1
ATOM 2623 N N . TRP A 1 401 ? -47.987 -22.457 20.588 1.00 35.11 388 TRP A N 1
ATOM 2624 C CA . TRP A 1 401 ? -48.372 -23.853 20.436 1.00 37.62 388 TRP A CA 1
ATOM 2625 C C . TRP A 1 401 ? -48.083 -24.686 21.678 1.00 36.98 388 TRP A C 1
ATOM 2626 O O . TRP A 1 401 ? -48.273 -25.906 21.651 1.00 34.72 388 TRP A O 1
ATOM 2637 N N . ARG A 1 402 ? -47.633 -24.067 22.762 1.00 35.66 389 ARG A N 1
ATOM 2638 C CA . ARG A 1 402 ? -47.181 -24.796 23.938 1.00 37.87 389 ARG A CA 1
ATOM 2639 C C . ARG A 1 402 ? -48.224 -24.669 25.036 1.00 43.86 389 ARG A C 1
ATOM 2640 O O . ARG A 1 402 ? -48.543 -23.556 25.467 1.00 47.79 389 ARG A O 1
ATOM 2648 N N . GLU A 1 403 ? -48.755 -25.806 25.477 1.00 45.02 390 GLU A N 1
ATOM 2649 C CA . GLU A 1 403 ? -49.650 -25.855 26.622 1.00 44.97 390 GLU A CA 1
ATOM 2650 C C . GLU A 1 403 ? -48.833 -25.957 27.901 1.00 46.51 390 GLU A C 1
ATOM 2651 O O . GLU A 1 403 ? -47.696 -26.438 27.892 1.00 45.52 390 GLU A O 1
ATOM 2657 N N . ASP A 1 404 ? -49.424 -25.493 29.003 1.00 42.42 391 ASP A N 1
ATOM 2658 C CA . ASP A 1 404 ? -48.751 -25.486 30.302 1.00 48.76 391 ASP A CA 1
ATOM 2659 C C . ASP A 1 404 ? -47.376 -24.834 30.190 1.00 47.92 391 ASP A C 1
ATOM 2660 O O . ASP A 1 404 ? -46.385 -25.312 30.744 1.00 54.07 391 ASP A O 1
ATOM 2665 N N . ASN A 1 405 ? -47.320 -23.748 29.438 1.00 50.09 392 ASN A N 1
ATOM 2666 C CA . ASN A 1 405 ? -46.074 -23.032 29.201 1.00 43.38 392 ASN A CA 1
ATOM 2667 C C . ASN A 1 405 ? -45.596 -22.399 30.500 1.00 42.12 392 ASN A C 1
ATOM 2668 O O . ASN A 1 405 ? -46.269 -21.501 31.024 1.00 37.41 392 ASN A O 1
ATOM 2673 N N . PRO A 1 406 ? -44.457 -22.821 31.058 1.00 44.20 393 PRO A N 1
ATOM 2674 C CA . PRO A 1 406 ? -44.021 -22.279 32.357 1.00 34.83 393 PRO A CA 1
ATOM 2675 C C . PRO A 1 406 ? -43.617 -20.816 32.317 1.00 38.64 393 PRO A C 1
ATOM 2676 O O . PRO A 1 406 ? -43.423 -20.225 33.388 1.00 43.67 393 PRO A O 1
ATOM 2680 N N . PHE A 1 407 ? -43.483 -20.216 31.133 1.00 42.89 394 PHE A N 1
ATOM 2681 C CA . PHE A 1 407 ? -43.110 -18.813 30.997 1.00 39.21 394 PHE A CA 1
ATOM 2682 C C . PHE A 1 407 ? -44.305 -17.900 30.754 1.00 39.88 394 PHE A C 1
ATOM 2683 O O . PHE A 1 407 ? -44.122 -16.688 30.603 1.00 38.05 394 PHE A O 1
ATOM 2691 N N . GLY A 1 408 ? -45.518 -18.449 30.713 1.00 38.32 395 GLY A N 1
ATOM 2692 C CA . GLY A 1 408 ? -46.704 -17.672 30.407 1.00 37.32 395 GLY A CA 1
ATOM 2693 C C . GLY A 1 408 ? -47.469 -18.241 29.229 1.00 37.41 395 GLY A C 1
ATOM 2694 O O . GLY A 1 408 ? -46.866 -18.763 28.288 1.00 46.79 395 GLY A O 1
ATOM 2695 N N . ASP A 1 409 ? -48.796 -18.149 29.264 1.00 40.30 396 ASP A N 1
ATOM 2696 C CA . ASP A 1 409 ? -49.626 -18.705 28.201 1.00 36.10 396 ASP A CA 1
ATOM 2697 C C . ASP A 1 409 ? -49.692 -17.728 27.035 1.00 32.75 396 ASP A C 1
ATOM 2698 O O . ASP A 1 409 ? -50.151 -16.591 27.193 1.00 37.08 396 ASP A O 1
ATOM 2703 N N . ASP A 1 410 ? -49.249 -18.180 25.864 1.00 32.56 397 ASP A N 1
ATOM 2704 C CA . ASP A 1 410 ? -49.192 -17.355 24.666 1.00 37.61 397 ASP A CA 1
ATOM 2705 C C . ASP A 1 410 ? -50.209 -17.794 23.620 1.00 39.86 397 ASP A C 1
ATOM 2706 O O . ASP A 1 410 ? -50.014 -17.566 22.423 1.00 41.65 397 ASP A O 1
ATOM 2711 N N . SER A 1 411 ? -51.307 -18.414 24.063 1.00 38.22 398 SER A N 1
ATOM 2712 C CA . SER A 1 411 ? -52.299 -18.936 23.133 1.00 31.91 398 SER A CA 1
ATOM 2713 C C . SER A 1 411 ? -53.019 -17.830 22.371 1.00 31.75 398 SER A C 1
ATOM 2714 O O . SER A 1 411 ? -53.583 -18.100 21.305 1.00 34.08 398 SER A O 1
ATOM 2717 N N . GLN A 1 412 ? -53.005 -16.596 22.884 1.00 28.85 399 GLN A N 1
ATOM 2718 C CA . GLN A 1 412 ? -53.618 -15.485 22.167 1.00 28.82 399 GLN A CA 1
ATOM 2719 C C . GLN A 1 412 ? -52.874 -15.147 20.885 1.00 36.70 399 GLN A C 1
ATOM 2720 O O . GLN A 1 412 ? -53.474 -14.581 19.965 1.00 37.58 399 GLN A O 1
ATOM 2726 N N . TRP A 1 413 ? -51.590 -15.483 20.799 1.00 36.07 400 TRP A N 1
ATOM 2727 C CA . TRP A 1 413 ? -50.795 -15.176 19.621 1.00 33.53 400 TRP A CA 1
ATOM 2728 C C . TRP A 1 413 ? -50.858 -16.267 18.562 1.00 38.90 400 TRP A C 1
ATOM 2729 O O . TRP A 1 413 ? -50.186 -16.147 17.533 1.00 34.44 400 TRP A O 1
ATOM 2740 N N . LYS A 1 414 ? -51.650 -17.315 18.781 1.00 31.61 401 LYS A N 1
ATOM 2741 C CA . LYS A 1 414 ? -51.792 -18.368 17.787 1.00 31.66 401 LYS A CA 1
ATOM 2742 C C . LYS A 1 414 ? -52.451 -17.816 16.529 1.00 33.96 401 LYS A C 1
ATOM 2743 O O . LYS A 1 414 ? -53.469 -17.119 16.601 1.00 37.52 401 LYS A O 1
ATOM 2749 N N . ILE A 1 415 ? -51.863 -18.124 15.376 1.00 30.44 402 ILE A N 1
ATOM 2750 C CA . ILE A 1 415 ? -52.398 -17.736 14.077 1.00 30.59 402 ILE A CA 1
ATOM 2751 C C . ILE A 1 415 ? -52.749 -19.007 13.319 1.00 30.87 402 ILE A C 1
ATOM 2752 O O . ILE A 1 415 ? -51.881 -19.860 13.093 1.00 41.23 402 ILE A O 1
ATOM 2757 N N . ALA A 1 416 ? -54.013 -19.137 12.931 1.00 27.61 403 ALA A N 1
ATOM 2758 C CA . ALA A 1 416 ? -54.455 -20.342 12.247 1.00 27.85 403 ALA A CA 1
ATOM 2759 C C . ALA A 1 416 ? -53.734 -20.506 10.914 1.00 32.36 403 ALA A C 1
ATOM 2760 O O . ALA A 1 416 ? -53.664 -19.572 10.111 1.00 33.53 403 ALA A O 1
ATOM 2762 N N . GLY A 1 417 ? -53.190 -21.699 10.687 1.00 29.63 404 GLY A N 1
ATOM 2763 C CA . GLY A 1 417 ? -52.558 -22.029 9.428 1.00 32.84 404 GLY A CA 1
ATOM 2764 C C . GLY A 1 417 ? -51.090 -21.676 9.315 1.00 30.62 404 GLY A C 1
ATOM 2765 O O . GLY A 1 417 ? -50.473 -21.996 8.291 1.00 31.88 404 GLY A O 1
ATOM 2766 N N . LEU A 1 418 ? -50.508 -21.035 10.325 1.00 28.89 405 LEU A N 1
ATOM 2767 C CA . LEU A 1 418 ? -49.118 -20.597 10.271 1.00 28.27 405 LEU A CA 1
ATOM 2768 C C . LEU A 1 418 ? -48.204 -21.717 10.759 1.00 30.79 405 LEU A C 1
ATOM 2769 O O . LEU A 1 418 ? -48.294 -22.139 11.918 1.00 31.70 405 LEU A O 1
ATOM 2774 N N . GLU A 1 419 ? -47.337 -22.203 9.874 1.00 27.84 406 GLU A N 1
ATOM 2775 C CA . GLU A 1 419 ? -46.280 -23.115 10.290 1.00 30.00 406 GLU A CA 1
ATOM 2776 C C . GLU A 1 419 ? -45.361 -22.434 11.299 1.00 29.06 406 GLU A C 1
ATOM 2777 O O . GLU A 1 419 ? -45.106 -21.227 11.226 1.00 31.58 406 GLU A O 1
ATOM 2783 N N . GLN A 1 420 ? -44.862 -23.221 12.257 1.00 29.78 407 GLN A N 1
ATOM 2784 C CA . GLN A 1 420 ? -43.938 -22.672 13.246 1.00 28.89 407 GLN A CA 1
ATOM 2785 C C . GLN A 1 420 ? -42.718 -22.049 12.584 1.00 27.39 407 GLN A C 1
ATOM 2786 O O . GLN A 1 420 ? -42.209 -21.031 13.065 1.00 23.01 407 GLN A O 1
ATOM 2792 N N . THR A 1 421 ? -42.261 -22.625 11.465 1.00 30.70 408 THR A N 1
ATOM 2793 C CA . THR A 1 421 ? -41.082 -22.138 10.754 1.00 26.27 408 THR A CA 1
ATOM 2794 C C . THR A 1 421 ? -41.272 -20.755 10.147 1.00 28.33 408 THR A C 1
ATOM 2795 O O . THR A 1 421 ? -40.299 -20.194 9.633 1.00 37.62 408 THR A O 1
ATOM 2799 N N . LYS A 1 422 ? -42.485 -20.198 10.171 1.00 28.03 409 LYS A N 1
ATOM 2800 C CA . LYS A 1 422 ? -42.734 -18.862 9.646 1.00 23.48 409 LYS A CA 1
ATOM 2801 C C . LYS A 1 422 ? -42.931 -17.837 10.749 1.00 30.15 409 LYS A C 1
ATOM 2802 O O . LYS A 1 422 ? -43.194 -16.666 10.457 1.00 29.75 409 LYS A O 1
ATOM 2808 N N . PHE A 1 423 ? -42.801 -18.245 12.007 1.00 31.50 410 PHE A N 1
ATOM 2809 C CA . PHE A 1 423 ? -43.149 -17.413 13.147 1.00 26.89 410 PHE A CA 1
ATOM 2810 C C . PHE A 1 423 ? -41.894 -16.894 13.829 1.00 26.93 410 PHE A C 1
ATOM 2811 O O . PHE A 1 423 ? -41.050 -17.680 14.272 1.00 26.77 410 PHE A O 1
ATOM 2819 N N . GLY A 1 424 ? -41.780 -15.574 13.920 1.00 26.08 411 GLY A N 1
ATOM 2820 C CA . GLY A 1 424 ? -40.761 -14.982 14.758 1.00 28.11 411 GLY A CA 1
ATOM 2821 C C . GLY A 1 424 ? -41.120 -15.117 16.223 1.00 32.45 411 GLY A C 1
ATOM 2822 O O . GLY A 1 424 ? -41.796 -14.252 16.790 1.00 30.12 411 GLY A O 1
ATOM 2823 N N . ALA A 1 425 ? -40.681 -16.212 16.846 1.00 24.93 412 ALA A N 1
ATOM 2824 C CA . ALA A 1 425 ? -40.973 -16.416 18.258 1.00 28.78 412 ALA A CA 1
ATOM 2825 C C . ALA A 1 425 ? -40.260 -15.394 19.131 1.00 31.68 412 ALA A C 1
ATOM 2826 O O . ALA A 1 425 ? -40.783 -15.011 20.184 1.00 32.97 412 ALA A O 1
ATOM 2828 N N . LEU A 1 426 ? -39.081 -14.937 18.714 1.00 31.27 413 LEU A N 1
ATOM 2829 C CA . LEU A 1 426 ? -38.312 -13.940 19.455 1.00 29.90 413 LEU A CA 1
ATOM 2830 C C . LEU A 1 426 ? -38.195 -12.672 18.618 1.00 29.12 413 LEU A C 1
ATOM 2831 O O . LEU A 1 426 ? -37.573 -12.681 17.550 1.00 28.60 413 LEU A O 1
ATOM 2836 N N . THR A 1 427 ? -38.791 -11.588 19.104 1.00 27.94 414 THR A N 1
ATOM 2837 C CA . THR A 1 427 ? -38.576 -10.249 18.574 1.00 26.05 414 THR A CA 1
ATOM 2838 C C . THR A 1 427 ? -37.903 -9.429 19.666 1.00 29.47 414 THR A C 1
ATOM 2839 O O . THR A 1 427 ? -38.499 -9.188 20.719 1.00 30.89 414 THR A O 1
ATOM 2843 N N . SER A 1 428 ? -36.662 -9.028 19.434 1.00 25.76 415 SER A N 1
ATOM 2844 C CA . SER A 1 428 ? -35.908 -8.309 20.447 1.00 31.28 415 SER A CA 1
ATOM 2845 C C . SER A 1 428 ? -35.928 -6.814 20.165 1.00 32.41 415 SER A C 1
ATOM 2846 O O . SER A 1 428 ? -36.105 -6.378 19.025 1.00 35.73 415 SER A O 1
ATOM 2849 N N . THR A 1 429 ? -35.748 -6.029 21.223 1.00 28.48 416 THR A N 1
ATOM 2850 C CA . THR A 1 429 ? -35.696 -4.582 21.103 1.00 31.91 416 THR A CA 1
ATOM 2851 C C . THR A 1 429 ? -34.588 -4.058 22.008 1.00 33.43 416 THR A C 1
ATOM 2852 O O . THR A 1 429 ? -34.164 -4.724 22.956 1.00 30.43 416 THR A O 1
ATOM 2856 N N . LEU A 1 430 ? -34.116 -2.849 21.701 1.00 26.59 417 LEU A N 1
ATOM 2857 C CA . LEU A 1 430 ? -32.964 -2.276 22.395 1.00 27.29 417 LEU A CA 1
ATOM 2858 C C . LEU A 1 430 ? -33.452 -1.535 23.637 1.00 33.28 417 LEU A C 1
ATOM 2859 O O . LEU A 1 430 ? -33.658 -0.319 23.644 1.00 34.51 417 LEU A O 1
ATOM 2864 N N . LYS A 1 431 ? -33.633 -2.299 24.712 1.00 32.97 418 LYS A N 1
ATOM 2865 C CA . LYS A 1 431 ? -34.025 -1.765 26.008 1.00 34.69 418 LYS A CA 1
ATOM 2866 C C . LYS A 1 431 ? -33.301 -2.534 27.102 1.00 33.36 418 LYS A C 1
ATOM 2867 O O . LYS A 1 431 ? -33.161 -3.756 27.018 1.00 32.00 418 LYS A O 1
ATOM 2873 N N . SER A 1 432 ? -32.845 -1.815 28.125 1.00 34.76 419 SER A N 1
ATOM 2874 C CA . SER A 1 432 ? -32.212 -2.461 29.268 1.00 35.30 419 SER A CA 1
ATOM 2875 C C . SER A 1 432 ? -33.200 -3.380 29.978 1.00 40.16 419 SER A C 1
ATOM 2876 O O . SER A 1 432 ? -34.383 -3.060 30.121 1.00 42.38 419 SER A O 1
ATOM 2879 N N . LEU A 1 433 ? -32.706 -4.533 30.419 1.00 42.97 420 LEU A N 1
ATOM 2880 C CA . LEU A 1 433 ? -33.533 -5.546 31.057 1.00 42.87 420 LEU A CA 1
ATOM 2881 C C . LEU A 1 433 ? -33.120 -5.729 32.510 1.00 43.16 420 LEU A C 1
ATOM 2882 O O . LEU A 1 433 ? -31.931 -5.696 32.840 1.00 41.21 420 LEU A O 1
ATOM 2887 N N . SER A 1 434 ? -34.111 -5.931 33.373 1.00 44.44 421 SER A N 1
ATOM 2888 C CA . SER A 1 434 ? -33.844 -6.274 34.759 1.00 47.01 421 SER A CA 1
ATOM 2889 C C . SER A 1 434 ? -33.300 -7.699 34.848 1.00 49.85 421 SER A C 1
ATOM 2890 O O . SER A 1 434 ? -33.232 -8.434 33.859 1.00 52.99 421 SER A O 1
ATOM 2893 N N . GLN A 1 435 ? -32.911 -8.097 36.060 1.00 46.01 422 GLN A N 1
ATOM 2894 C CA . GLN A 1 435 ? -32.452 -9.466 36.267 1.00 51.87 422 GLN A CA 1
ATOM 2895 C C . GLN A 1 435 ? -33.547 -10.467 35.917 1.00 59.70 422 GLN A C 1
ATOM 2896 O O . GLN A 1 435 ? -33.290 -11.464 35.230 1.00 59.44 422 GLN A O 1
ATOM 2902 N N . GLU A 1 436 ? -34.778 -10.211 36.365 1.00 57.95 423 GLU A N 1
ATOM 2903 C CA . GLU A 1 436 ? -35.885 -11.108 36.048 1.00 59.57 423 GLU A CA 1
ATOM 2904 C C . GLU A 1 436 ? -36.146 -11.146 34.548 1.00 58.00 423 GLU A C 1
ATOM 2905 O O . GLU A 1 436 ? -36.273 -12.224 33.957 1.00 57.14 423 GLU A O 1
ATOM 2911 N N . GLU A 1 437 ? -36.231 -9.971 33.915 1.00 53.70 424 GLU A N 1
ATOM 2912 C CA . GLU A 1 437 ? -36.472 -9.918 32.476 1.00 47.45 424 GLU A CA 1
ATOM 2913 C C . GLU A 1 437 ? -35.376 -10.637 31.705 1.00 49.92 424 GLU A C 1
ATOM 2914 O O . GLU A 1 437 ? -35.659 -11.350 30.735 1.00 48.12 424 GLU A O 1
ATOM 2920 N N . GLY A 1 438 ? -34.120 -10.466 32.125 1.00 44.25 425 GLY A N 1
ATOM 2921 C CA . GLY A 1 438 ? -33.029 -11.170 31.471 1.00 38.02 425 GLY A CA 1
ATOM 2922 C C . GLY A 1 438 ? -33.155 -12.677 31.579 1.00 41.89 425 GLY A C 1
ATOM 2923 O O . GLY A 1 438 ? -32.948 -13.400 30.601 1.00 40.29 425 GLY A O 1
ATOM 2924 N N . GLU A 1 439 ? -33.506 -13.170 32.767 1.00 52.42 426 GLU A N 1
ATOM 2925 C CA . GLU A 1 439 ? -33.688 -14.606 32.943 1.00 52.72 426 GLU A CA 1
ATOM 2926 C C . GLU A 1 439 ? -34.863 -15.118 32.118 1.00 45.02 426 GLU A C 1
ATOM 2927 O O . GLU A 1 439 ? -34.792 -16.208 31.539 1.00 44.22 426 GLU A O 1
ATOM 2933 N N . LEU A 1 440 ? -35.943 -14.335 32.038 1.00 42.78 427 LEU A N 1
ATOM 2934 C CA . LEU A 1 440 ? -37.087 -14.727 31.219 1.00 46.83 427 LEU A CA 1
ATOM 2935 C C . LEU A 1 440 ? -36.697 -14.856 29.753 1.00 43.21 427 LEU A C 1
ATOM 2936 O O . LEU A 1 440 ? -37.136 -15.785 29.065 1.00 39.64 427 LEU A O 1
ATOM 2941 N N . MET A 1 441 ? -35.876 -13.930 29.258 1.00 44.70 428 MET A N 1
ATOM 2942 C CA . MET A 1 441 ? -35.472 -13.974 27.857 1.00 36.03 428 MET A CA 1
ATOM 2943 C C . MET A 1 441 ? -34.685 -15.241 27.555 1.00 36.51 428 MET A C 1
ATOM 2944 O O . MET A 1 441 ? -35.053 -16.017 26.667 1.00 39.47 428 MET A O 1
ATOM 2949 N N . GLU A 1 442 ? -33.606 -15.483 28.301 1.00 38.50 429 GLU A N 1
ATOM 2950 C CA . GLU A 1 442 ? -32.773 -16.644 28.015 1.00 39.20 429 GLU A CA 1
ATOM 2951 C C . GLU A 1 442 ? -33.510 -17.943 28.313 1.00 41.27 429 GLU A C 1
ATOM 2952 O O . GLU A 1 442 ? -33.401 -18.912 27.553 1.00 45.84 429 GLU A O 1
ATOM 2958 N N . GLY A 1 443 ? -34.267 -17.982 29.410 1.00 36.80 430 GLY A N 1
ATOM 2959 C CA . GLY A 1 443 ? -35.030 -19.179 29.721 1.00 34.55 430 GLY A CA 1
ATOM 2960 C C . GLY A 1 443 ? -36.025 -19.529 28.631 1.00 39.40 430 GLY A C 1
ATOM 2961 O O . GLY A 1 443 ? -36.053 -20.659 28.138 1.00 42.27 430 GLY A O 1
ATOM 2962 N N . SER A 1 444 ? -36.845 -18.552 28.231 1.00 42.04 431 SER A N 1
ATOM 2963 C CA . SER A 1 444 ? -37.847 -18.788 27.194 1.00 37.68 431 SER A CA 1
ATOM 2964 C C . SER A 1 444 ? -37.206 -19.254 25.895 1.00 34.87 431 SER A C 1
ATOM 2965 O O . SER A 1 444 ? -37.724 -20.161 25.233 1.00 41.69 431 SER A O 1
ATOM 2968 N N . ILE A 1 445 ? -36.077 -18.651 25.515 1.00 31.35 432 ILE A N 1
ATOM 2969 C CA . ILE A 1 445 ? -35.421 -19.034 24.267 1.00 41.45 432 ILE A CA 1
ATOM 2970 C C . ILE A 1 445 ? -34.883 -20.455 24.361 1.00 43.28 432 ILE A C 1
ATOM 2971 O O . ILE A 1 445 ? -35.181 -21.308 23.516 1.00 43.98 432 ILE A O 1
ATOM 2976 N N . PHE A 1 446 ? -34.081 -20.731 25.390 1.00 38.84 433 PHE A N 1
ATOM 2977 C CA . PHE A 1 446 ? -33.394 -22.015 25.468 1.00 37.61 433 PHE A CA 1
ATOM 2978 C C . PHE A 1 446 ? -34.373 -23.152 25.724 1.00 36.04 433 PHE A C 1
ATOM 2979 O O . PHE A 1 446 ? -34.387 -24.148 24.992 1.00 34.72 433 PHE A O 1
ATOM 2987 N N . ASP A 1 447 ? -35.211 -23.015 26.753 1.00 33.86 434 ASP A N 1
ATOM 2988 C CA . ASP A 1 447 ? -36.087 -24.116 27.139 1.00 41.95 434 ASP A CA 1
ATOM 2989 C C . ASP A 1 447 ? -37.039 -24.502 26.011 1.00 46.75 434 ASP A C 1
ATOM 2990 O O . ASP A 1 447 ? -37.314 -25.689 25.802 1.00 48.96 434 ASP A O 1
ATOM 2995 N N . ASN A 1 448 ? -37.533 -23.522 25.262 1.00 39.66 435 ASN A N 1
ATOM 2996 C CA . ASN A 1 448 ? -38.536 -23.815 24.204 1.00 38.50 435 ASN A CA 1
ATOM 2997 C C . ASN A 1 448 ? -37.855 -24.429 22.984 1.00 32.42 435 ASN A C 1
ATOM 2998 O O . ASN A 1 448 ? -38.389 -25.400 22.440 1.00 32.34 435 ASN A O 1
ATOM 3003 N N . ILE A 1 449 ? -36.712 -23.908 22.566 1.00 36.91 436 ILE A N 1
ATOM 3004 C CA . ILE A 1 449 ? -36.086 -24.401 21.303 1.00 39.60 436 ILE A CA 1
ATOM 3005 C C . ILE A 1 449 ? -35.331 -25.714 21.566 1.00 40.43 436 ILE A C 1
ATOM 3006 O O . ILE A 1 449 ? -35.413 -26.616 20.718 1.00 39.31 436 ILE A O 1
ATOM 3011 N N . LEU A 1 450 ? -34.664 -25.820 22.705 1.00 40.34 437 LEU A N 1
ATOM 3012 C CA . LEU A 1 450 ? -33.832 -27.022 22.942 1.00 39.89 437 LEU A CA 1
ATOM 3013 C C . LEU A 1 450 ? -34.584 -28.045 23.808 1.00 47.44 437 LEU A C 1
ATOM 3014 O O . LEU A 1 450 ? -34.841 -29.144 23.293 1.00 54.08 437 LEU A O 1
ATOM 3019 N N . ASP A 1 451 ? -34.950 -27.703 25.044 1.00 36.37 438 ASP A N 1
ATOM 3020 C CA . ASP A 1 451 ? -35.567 -28.695 25.964 1.00 37.35 438 ASP A CA 1
ATOM 3021 C C . ASP A 1 451 ? -36.953 -29.112 25.463 1.00 48.35 438 ASP A C 1
ATOM 3022 O O . ASP A 1 451 ? -37.143 -30.312 25.206 1.00 48.43 438 ASP A O 1
ATOM 3027 N N . ALA A 1 452 ? -37.870 -28.173 25.254 1.00 47.17 439 ALA A N 1
ATOM 3028 C CA . ALA A 1 452 ? -39.245 -28.539 24.853 1.00 27.45 439 ALA A CA 1
ATOM 3029 C C . ALA A 1 452 ? -39.283 -29.010 23.401 1.00 40.84 439 ALA A C 1
ATOM 3030 O O . ALA A 1 452 ? -40.316 -29.564 23.005 1.00 35.52 439 ALA A O 1
ATOM 3032 N N . GLY A 1 453 ? -38.231 -28.786 22.624 1.00 47.67 440 GLY A N 1
ATOM 3033 C CA . GLY A 1 453 ? -38.160 -29.364 21.267 1.00 55.12 440 GLY A CA 1
ATOM 3034 C C . GLY A 1 453 ? -38.911 -28.599 20.205 1.00 52.37 440 GLY A C 1
ATOM 3035 O O . GLY A 1 453 ? -39.228 -29.206 19.174 1.00 57.39 440 GLY A O 1
ATOM 3036 N N . TYR A 1 454 ? -39.181 -27.320 20.427 1.00 45.97 441 TYR A N 1
ATOM 3037 C CA . TYR A 1 454 ? -39.815 -26.502 19.367 1.00 39.65 441 TYR A CA 1
ATOM 3038 C C . TYR A 1 454 ? -38.696 -25.941 18.515 1.00 37.53 441 TYR A C 1
ATOM 3039 O O . TYR A 1 454 ? -38.433 -24.733 18.559 1.00 35.66 441 TYR A O 1
ATOM 3048 N N . MET A 1 455 ? -38.039 -26.816 17.759 1.00 34.27 442 MET A N 1
ATOM 3049 C CA . MET A 1 455 ? -36.918 -26.411 16.917 1.00 38.49 442 MET A CA 1
ATOM 3050 C C . MET A 1 455 ? -37.356 -25.451 15.817 1.00 36.91 442 MET A C 1
ATOM 3051 O O . MET A 1 455 ? -36.633 -24.503 15.481 1.00 29.54 442 MET A O 1
ATOM 3056 N N . ASP A 1 456 ? -38.536 -25.685 15.241 1.00 32.92 443 ASP A N 1
ATOM 3057 C CA . ASP A 1 456 ? -39.031 -24.863 14.144 1.00 29.84 443 ASP A CA 1
ATOM 3058 C C . ASP A 1 456 ? -39.147 -23.386 14.503 1.00 28.17 443 ASP A C 1
ATOM 3059 O O . ASP A 1 456 ? -39.239 -22.552 13.596 1.00 31.58 443 ASP A O 1
ATOM 3064 N N . LEU A 1 457 ? -39.141 -23.040 15.786 1.00 27.82 444 LEU A N 1
ATOM 3065 C CA . LEU A 1 457 ? -39.175 -21.647 16.210 1.00 29.28 444 LEU A CA 1
ATOM 3066 C C . LEU A 1 457 ? -37.805 -20.976 16.162 1.00 36.78 444 LEU A C 1
ATOM 3067 O O . LEU A 1 457 ? -37.664 -19.847 16.649 1.00 31.81 444 LEU A O 1
ATOM 3072 N N . ALA A 1 458 ? -36.796 -21.646 15.605 1.00 32.73 445 ALA A N 1
ATOM 3073 C CA . ALA A 1 458 ? -35.467 -21.076 15.442 1.00 31.37 445 ALA A CA 1
ATOM 3074 C C . ALA A 1 458 ? -35.195 -20.629 14.012 1.00 28.99 445 ALA A C 1
ATOM 3075 O O . ALA A 1 458 ? -34.072 -20.217 13.706 1.00 25.15 445 ALA A O 1
ATOM 3077 N N . ASN A 1 459 ? -36.199 -20.698 13.133 1.00 26.86 446 ASN A N 1
ATOM 3078 C CA . ASN A 1 459 ? -36.001 -20.366 11.727 1.00 26.70 446 ASN A CA 1
ATOM 3079 C C . ASN A 1 459 ? -36.132 -18.870 11.457 1.00 27.12 446 ASN A C 1
ATOM 3080 O O . ASN A 1 459 ? -35.491 -18.354 10.533 1.00 28.75 446 ASN A O 1
ATOM 3085 N N . VAL A 1 460 ? -36.947 -18.165 12.237 1.00 25.70 447 VAL A N 1
ATOM 3086 C CA . VAL A 1 460 ? -37.225 -16.747 12.034 1.00 23.24 447 VAL A CA 1
ATOM 3087 C C . VAL A 1 460 ? -36.876 -16.011 13.319 1.00 24.70 447 VAL A C 1
ATOM 3088 O O . VAL A 1 460 ? -37.378 -16.360 14.395 1.00 31.68 447 VAL A O 1
ATOM 3092 N N . PHE A 1 461 ? -36.035 -14.986 13.207 1.00 22.74 448 PHE A N 1
ATOM 3093 C CA . PHE A 1 461 ? -35.707 -14.100 14.314 1.00 20.02 448 PHE A CA 1
ATOM 3094 C C . PHE A 1 461 ? -35.891 -12.664 13.856 1.00 23.26 448 PHE A C 1
ATOM 3095 O O . PHE A 1 461 ? -35.540 -12.316 12.725 1.00 26.29 448 PHE A O 1
ATOM 3103 N N . VAL A 1 462 ? -36.446 -11.834 14.733 1.00 21.58 449 VAL A N 1
ATOM 3104 C CA . VAL A 1 462 ? -36.854 -10.479 14.391 1.00 22.88 449 VAL A CA 1
ATOM 3105 C C . VAL A 1 462 ? -36.212 -9.512 15.375 1.00 27.20 449 VAL A C 1
ATOM 3106 O O . VAL A 1 462 ? -36.137 -9.790 16.577 1.00 31.58 449 VAL A O 1
ATOM 3110 N N . VAL A 1 463 ? -35.739 -8.381 14.860 1.00 24.17 450 VAL A N 1
ATOM 3111 C CA . VAL A 1 463 ? -35.214 -7.294 15.677 1.00 25.47 450 VAL A CA 1
ATOM 3112 C C . VAL A 1 463 ? -36.042 -6.062 15.354 1.00 26.86 450 VAL A C 1
ATOM 3113 O O . VAL A 1 463 ? -35.961 -5.534 14.236 1.00 28.73 450 VAL A O 1
ATOM 3117 N N . ASN A 1 464 ? -36.852 -5.606 16.310 1.00 29.57 451 ASN A N 1
ATOM 3118 C CA . ASN A 1 464 ? -37.668 -4.426 16.037 1.00 33.11 451 ASN A CA 1
ATOM 3119 C C . ASN A 1 464 ? -36.848 -3.200 16.394 1.00 37.50 451 ASN A C 1
ATOM 3120 O O . ASN A 1 464 ? -36.697 -2.850 17.569 1.00 27.07 451 ASN A O 1
ATOM 3125 N N . SER A 1 465 ? -36.327 -2.565 15.342 1.00 40.01 452 SER A N 1
ATOM 3126 C CA . SER A 1 465 ? -35.437 -1.413 15.333 1.00 25.26 452 SER A CA 1
ATOM 3127 C C . SER A 1 465 ? -34.024 -1.785 15.766 1.00 35.06 452 SER A C 1
ATOM 3128 O O . SER A 1 465 ? -33.734 -1.938 16.957 1.00 30.07 452 SER A O 1
ATOM 3131 N N . ILE A 1 466 ? -33.166 -1.985 14.767 1.00 32.78 453 ILE A N 1
ATOM 3132 C CA . ILE A 1 466 ? -31.725 -1.809 14.876 1.00 26.30 453 ILE A CA 1
ATOM 3133 C C . ILE A 1 466 ? -31.471 -0.352 15.227 1.00 26.08 453 ILE A C 1
ATOM 3134 O O . ILE A 1 466 ? -31.495 0.513 14.346 1.00 27.96 453 ILE A O 1
ATOM 3139 N N . ALA A 1 467 ? -31.237 -0.065 16.501 1.00 24.21 454 ALA A N 1
ATOM 3140 C CA . ALA A 1 467 ? -31.114 1.306 16.971 1.00 24.76 454 ALA A CA 1
ATOM 3141 C C . ALA A 1 467 ? -29.688 1.594 17.425 1.00 31.58 454 ALA A C 1
ATOM 3142 O O . ALA A 1 467 ? -28.844 0.700 17.523 1.00 28.22 454 ALA A O 1
ATOM 3144 N N . LYS A 1 468 ? -29.428 2.872 17.698 1.00 30.95 455 LYS A N 1
ATOM 3145 C CA . LYS A 1 468 ? -28.113 3.292 18.165 1.00 26.97 455 LYS A CA 1
ATOM 3146 C C . LYS A 1 468 ? -27.854 2.778 19.574 1.00 31.76 455 LYS A C 1
ATOM 3147 O O . LYS A 1 468 ? -28.709 2.891 20.458 1.00 32.31 455 LYS A O 1
ATOM 3153 N N . VAL A 1 469 ? -26.672 2.209 19.783 1.00 30.04 456 VAL A N 1
ATOM 3154 C CA . VAL A 1 469 ? -26.257 1.790 21.116 1.00 28.87 456 VAL A CA 1
ATOM 3155 C C . VAL A 1 469 ? -25.824 3.033 21.881 1.00 32.88 456 VAL A C 1
ATOM 3156 O O . VAL A 1 469 ? -24.962 3.788 21.419 1.00 40.67 456 VAL A O 1
ATOM 3160 N N . VAL A 1 470 ? -26.436 3.260 23.043 1.00 31.32 457 VAL A N 1
ATOM 3161 C CA . VAL A 1 470 ? -26.182 4.435 23.863 1.00 32.79 457 VAL A CA 1
ATOM 3162 C C . VAL A 1 470 ? -25.932 3.986 25.300 1.00 35.01 457 VAL A C 1
ATOM 3163 O O . VAL A 1 470 ? -25.896 2.794 25.600 1.00 38.94 457 VAL A O 1
ATOM 3167 N N . ALA A 1 471 ? -25.747 4.961 26.189 1.00 33.17 458 ALA A N 1
ATOM 3168 C CA . ALA A 1 471 ? -25.551 4.653 27.600 1.00 37.35 458 ALA A CA 1
ATOM 3169 C C . ALA A 1 471 ? -26.787 3.966 28.172 1.00 40.71 458 ALA A C 1
ATOM 3170 O O . ALA A 1 471 ? -27.918 4.418 27.967 1.00 44.27 458 ALA A O 1
ATOM 3172 N N . GLY A 1 472 ? -26.569 2.862 28.880 1.00 35.74 459 GLY A N 1
ATOM 3173 C CA . GLY A 1 472 ? -27.643 2.139 29.522 1.00 34.82 459 GLY A CA 1
ATOM 3174 C C . GLY A 1 472 ? -28.217 0.983 28.728 1.00 40.83 459 GLY A C 1
ATOM 3175 O O . GLY A 1 472 ? -29.057 0.249 29.265 1.00 46.58 459 GLY A O 1
ATOM 3176 N N . VAL A 1 473 ? -27.801 0.799 27.474 1.00 33.24 460 VAL A N 1
ATOM 3177 C CA . VAL A 1 473 ? -28.280 -0.324 26.670 1.00 36.87 460 VAL A CA 1
ATOM 3178 C C . VAL A 1 473 ? -27.099 -1.047 26.039 1.00 40.59 460 VAL A C 1
ATOM 3179 O O . VAL A 1 473 ? -27.260 -1.760 25.041 1.00 43.76 460 VAL A O 1
ATOM 3183 N N . GLU A 1 474 ? -25.905 -0.871 26.608 1.00 37.07 461 GLU A N 1
ATOM 3184 C CA . GLU A 1 474 ? -24.739 -1.553 26.056 1.00 35.21 461 GLU A CA 1
ATOM 3185 C C . GLU A 1 474 ? -24.838 -3.065 26.216 1.00 29.79 461 GLU A C 1
ATOM 3186 O O . GLU A 1 474 ? -24.368 -3.806 25.346 1.00 31.85 461 GLU A O 1
ATOM 3192 N N . THR A 1 475 ? -25.439 -3.544 27.307 1.00 25.58 462 THR A N 1
ATOM 3193 C CA . THR A 1 475 ? -25.530 -4.986 27.507 1.00 27.56 462 THR A CA 1
ATOM 3194 C C . THR A 1 475 ? -26.486 -5.617 26.503 1.00 30.45 462 THR A C 1
ATOM 3195 O O . THR A 1 475 ? -26.165 -6.640 25.886 1.00 36.99 462 THR A O 1
ATOM 3199 N N . GLN A 1 476 ? -27.663 -5.016 26.314 1.00 27.06 463 GLN A N 1
ATOM 3200 C CA . GLN A 1 476 ? -28.596 -5.532 25.317 1.00 32.11 463 GLN A CA 1
ATOM 3201 C C . GLN A 1 476 ? -28.067 -5.324 23.905 1.00 33.02 463 GLN A C 1
ATOM 3202 O O . GLN A 1 476 ? -28.232 -6.194 23.041 1.00 24.04 463 GLN A O 1
ATOM 3208 N N . GLY A 1 477 ? -27.429 -4.177 23.656 1.00 34.93 464 GLY A N 1
ATOM 3209 C CA . GLY A 1 477 ? -26.890 -3.913 22.332 1.00 31.32 464 GLY A CA 1
ATOM 3210 C C . GLY A 1 477 ? -25.940 -4.994 21.859 1.00 25.60 464 GLY A C 1
ATOM 3211 O O . GLY A 1 477 ? -25.957 -5.379 20.689 1.00 30.20 464 GLY A O 1
ATOM 3212 N N . ALA A 1 478 ? -25.119 -5.518 22.768 1.00 25.71 465 ALA A N 1
ATOM 3213 C CA . ALA A 1 478 ? -24.135 -6.520 22.383 1.00 26.07 465 ALA A CA 1
ATOM 3214 C C . ALA A 1 478 ? -24.769 -7.855 22.018 1.00 28.41 465 ALA A C 1
ATOM 3215 O O . ALA A 1 478 ? -24.184 -8.609 21.230 1.00 28.19 465 ALA A O 1
ATOM 3217 N N . THR A 1 479 ? -25.958 -8.154 22.542 1.00 28.28 466 THR A N 1
ATOM 3218 C CA . THR A 1 479 ? -26.557 -9.472 22.387 1.00 30.78 466 THR A CA 1
ATOM 3219 C C . THR A 1 479 ? -27.841 -9.500 21.566 1.00 29.42 466 THR A C 1
ATOM 3220 O O . THR A 1 479 ? -28.136 -10.537 20.965 1.00 26.32 466 THR A O 1
ATOM 3224 N N . TYR A 1 480 ? -28.606 -8.404 21.500 1.00 30.20 467 TYR A N 1
ATOM 3225 C CA . TYR A 1 480 ? -29.940 -8.500 20.904 1.00 29.14 467 TYR A CA 1
ATOM 3226 C C . TYR A 1 480 ? -29.924 -8.684 19.391 1.00 27.59 467 TYR A C 1
ATOM 3227 O O . TYR A 1 480 ? -30.997 -8.834 18.803 1.00 31.94 467 TYR A O 1
ATOM 3236 N N . LEU A 1 481 ? -28.764 -8.687 18.740 1.00 30.86 468 LEU A N 1
ATOM 3237 C CA . LEU A 1 481 ? -28.683 -9.031 17.327 1.00 29.72 468 LEU A CA 1
ATOM 3238 C C . LEU A 1 481 ? -28.030 -10.389 17.091 1.00 30.66 468 LEU A C 1
ATOM 3239 O O . LEU A 1 481 ? -27.775 -10.745 15.938 1.00 40.92 468 LEU A O 1
ATOM 3244 N N . LEU A 1 482 ? -27.757 -11.158 18.144 1.00 21.31 469 LEU A N 1
ATOM 3245 C CA . LEU A 1 482 ? -27.008 -12.397 18.001 1.00 27.88 469 LEU A CA 1
ATOM 3246 C C . LEU A 1 482 ? -27.780 -13.641 18.413 1.00 28.99 469 LEU A C 1
ATOM 3247 O O . LEU A 1 482 ? -27.277 -14.751 18.209 1.00 31.90 469 LEU A O 1
ATOM 3252 N N . TRP A 1 483 ? -28.982 -13.500 18.972 1.00 27.52 470 TRP A N 1
ATOM 3253 C CA . TRP A 1 483 ? -29.688 -14.665 19.496 1.00 27.14 470 TRP A CA 1
ATOM 3254 C C . TRP A 1 483 ? -29.961 -15.698 18.409 1.00 28.25 470 TRP A C 1
ATOM 3255 O O . TRP A 1 483 ? -29.846 -16.906 18.649 1.00 29.58 470 TRP A O 1
ATOM 3266 N N . GLY A 1 484 ? -30.316 -15.247 17.206 1.00 28.76 471 GLY A N 1
ATOM 3267 C CA . GLY A 1 484 ? -30.571 -16.186 16.126 1.00 23.77 471 GLY A CA 1
ATOM 3268 C C . GLY A 1 484 ? -29.315 -16.895 15.657 1.00 30.80 471 GLY A C 1
ATOM 3269 O O . GLY A 1 484 ? -29.354 -18.075 15.302 1.00 32.53 471 GLY A O 1
ATOM 3270 N N . ALA A 1 485 ? -28.185 -16.183 15.626 1.00 27.57 472 ALA A N 1
ATOM 3271 C CA . ALA A 1 485 ? -26.928 -16.851 15.316 1.00 27.72 472 ALA A CA 1
ATOM 3272 C C . ALA A 1 485 ? -26.466 -17.714 16.481 1.00 27.98 472 ALA A C 1
ATOM 3273 O O . ALA A 1 485 ? -25.797 -18.733 16.274 1.00 30.91 472 ALA A O 1
ATOM 3275 N N . LEU A 1 486 ? -26.833 -17.335 17.703 1.00 32.06 473 LEU A N 1
ATOM 3276 C CA . LEU A 1 486 ? -26.423 -18.098 18.876 1.00 33.32 473 LEU A CA 1
ATOM 3277 C C . LEU A 1 486 ? -27.082 -19.472 18.895 1.00 34.65 473 LEU A C 1
ATOM 3278 O O . LEU A 1 486 ? -26.422 -20.488 19.149 1.00 35.66 473 LEU A O 1
ATOM 3283 N N . ILE A 1 487 ? -28.385 -19.522 18.622 1.00 27.75 474 ILE A N 1
ATOM 3284 C CA . ILE A 1 487 ? -29.086 -20.800 18.591 1.00 29.14 474 ILE A CA 1
ATOM 3285 C C . ILE A 1 487 ? -28.689 -21.588 17.349 1.00 33.84 474 ILE A C 1
ATOM 3286 O O . ILE A 1 487 ? -28.316 -22.763 17.436 1.00 37.13 474 ILE A O 1
ATOM 3291 N N . ASN A 1 488 ? -28.726 -20.941 16.178 1.00 31.79 475 ASN A N 1
ATOM 3292 C CA . ASN A 1 488 ? -28.581 -21.663 14.916 1.00 28.68 475 ASN A CA 1
ATOM 3293 C C . ASN A 1 488 ? -27.148 -22.125 14.679 1.00 31.52 475 ASN A C 1
ATOM 3294 O O . ASN A 1 488 ? -26.928 -23.246 14.207 1.00 31.93 475 ASN A O 1
ATOM 3299 N N . TYR A 1 489 ? -26.161 -21.283 14.989 1.00 31.71 476 TYR A N 1
ATOM 3300 C CA . TYR A 1 489 ? -24.764 -21.609 14.714 1.00 27.21 476 TYR A CA 1
ATOM 3301 C C . TYR A 1 489 ? -24.027 -22.146 15.934 1.00 30.72 476 TYR A C 1
ATOM 3302 O O . TYR A 1 489 ? -23.367 -23.182 15.846 1.00 39.11 476 TYR A O 1
ATOM 3311 N N . ASP A 1 490 ? -24.121 -21.465 17.076 1.00 30.75 477 ASP A N 1
ATOM 3312 C CA . ASP A 1 490 ? -23.268 -21.829 18.202 1.00 31.87 477 ASP A CA 1
ATOM 3313 C C . ASP A 1 490 ? -23.760 -23.086 18.907 1.00 37.52 477 ASP A C 1
ATOM 3314 O O . ASP A 1 490 ? -22.951 -23.878 19.404 1.00 47.55 477 ASP A O 1
ATOM 3319 N N . VAL A 1 491 ? -25.071 -23.292 18.962 1.00 34.99 478 VAL A N 1
ATOM 3320 C CA . VAL A 1 491 ? -25.627 -24.429 19.681 1.00 32.36 478 VAL A CA 1
ATOM 3321 C C . VAL A 1 491 ? -25.960 -25.544 18.695 1.00 35.51 478 VAL A C 1
ATOM 3322 O O . VAL A 1 491 ? -25.393 -26.640 18.771 1.00 34.63 478 VAL A O 1
ATOM 3326 N N . LEU A 1 492 ? -26.864 -25.265 17.748 1.00 34.07 479 LEU A N 1
ATOM 3327 C CA . LEU A 1 492 ? -27.325 -26.298 16.819 1.00 37.01 479 LEU A CA 1
ATOM 3328 C C . LEU A 1 492 ? -26.213 -26.785 15.896 1.00 40.58 479 LEU A C 1
ATOM 3329 O O . LEU A 1 492 ? -26.266 -27.920 15.404 1.00 38.03 479 LEU A O 1
ATOM 3334 N N . GLN A 1 493 ? -25.223 -25.939 15.625 1.00 36.38 480 GLN A N 1
ATOM 3335 C CA . GLN A 1 493 ? -23.992 -26.374 14.983 1.00 36.99 480 GLN A CA 1
ATOM 3336 C C . GLN A 1 493 ? -22.847 -26.074 15.939 1.00 40.49 480 GLN A C 1
ATOM 3337 O O . GLN A 1 493 ? -23.080 -25.813 17.124 1.00 49.79 480 GLN A O 1
ATOM 3343 N N . GLY A 1 494 ? -21.616 -26.084 15.450 1.00 30.28 481 GLY A N 1
ATOM 3344 C CA . GLY A 1 494 ? -20.507 -25.769 16.329 1.00 35.15 481 GLY A CA 1
ATOM 3345 C C . GLY A 1 494 ? -19.828 -24.473 15.952 1.00 37.45 481 GLY A C 1
ATOM 3346 O O . GLY A 1 494 ? -18.696 -24.208 16.370 1.00 50.62 481 GLY A O 1
ATOM 3347 N N . ILE A 1 495 ? -20.517 -23.655 15.166 1.00 29.15 482 ILE A N 1
ATOM 3348 C CA . ILE A 1 495 ? -19.918 -22.479 14.550 1.00 28.75 482 ILE A CA 1
ATOM 3349 C C . ILE A 1 495 ? -20.073 -21.297 15.491 1.00 33.81 482 ILE A C 1
ATOM 3350 O O . ILE A 1 495 ? -21.193 -20.925 15.856 1.00 33.72 482 ILE A O 1
ATOM 3355 N N . ASN A 1 496 ? -18.953 -20.702 15.868 1.00 29.97 483 ASN A N 1
ATOM 3356 C CA . ASN A 1 496 ? -18.982 -19.542 16.743 1.00 33.84 483 ASN A CA 1
ATOM 3357 C C . ASN A 1 496 ? -19.499 -18.312 15.996 1.00 34.87 483 ASN A C 1
ATOM 3358 O O . ASN A 1 496 ? -19.108 -18.080 14.845 1.00 29.68 483 ASN A O 1
ATOM 3363 N N . PRO A 1 497 ? -20.394 -17.515 16.595 1.00 33.57 484 PRO A N 1
ATOM 3364 C CA . PRO A 1 497 ? -20.889 -16.317 15.909 1.00 31.81 484 PRO A CA 1
ATOM 3365 C C . PRO A 1 497 ? -20.519 -15.021 16.606 1.00 29.59 484 PRO A C 1
ATOM 3366 O O . PRO A 1 497 ? -20.635 -14.909 17.829 1.00 31.33 484 PRO A O 1
ATOM 3370 N N . GLU A 1 498 ? -20.106 -14.023 15.832 1.00 27.46 485 GLU A N 1
ATOM 3371 C CA . GLU A 1 498 ? -19.722 -12.727 16.376 1.00 33.19 485 GLU A CA 1
ATOM 3372 C C . GLU A 1 498 ? -20.261 -11.623 15.478 1.00 31.58 485 GLU A C 1
ATOM 3373 O O . GLU A 1 498 ? -20.120 -11.695 14.253 1.00 35.30 485 GLU A O 1
ATOM 3379 N N . LEU A 1 499 ? -20.870 -10.605 16.083 1.00 32.93 486 LEU A N 1
ATOM 3380 C CA . LEU A 1 499 ? -21.400 -9.484 15.317 1.00 33.08 486 LEU A CA 1
ATOM 3381 C C . LEU A 1 499 ? -20.289 -8.502 14.971 1.00 32.16 486 LEU A C 1
ATOM 3382 O O . LEU A 1 499 ? -19.570 -8.029 15.856 1.00 30.80 486 LEU A O 1
ATOM 3387 N N . VAL A 1 500 ? -20.171 -8.180 13.688 1.00 33.94 487 VAL A N 1
ATOM 3388 C CA . VAL A 1 500 ? -19.109 -7.305 13.203 1.00 24.88 487 VAL A CA 1
ATOM 3389 C C . VAL A 1 500 ? -19.746 -6.167 12.414 1.00 27.08 487 VAL A C 1
ATOM 3390 O O . VAL A 1 500 ? -20.731 -6.390 11.694 1.00 32.21 487 VAL A O 1
ATOM 3394 N N . PRO A 1 501 ? -19.254 -4.930 12.543 1.00 24.83 488 PRO A N 1
ATOM 3395 C CA . PRO A 1 501 ? -18.158 -4.479 13.402 1.00 30.26 488 PRO A CA 1
ATOM 3396 C C . PRO A 1 501 ? -18.659 -4.064 14.779 1.00 34.53 488 PRO A C 1
ATOM 3397 O O . PRO A 1 501 ? -19.223 -2.987 14.928 1.00 34.53 488 PRO A O 1
ATOM 3401 N N . GLY A 1 502 ? -18.468 -4.892 15.804 1.00 34.49 489 GLY A N 1
ATOM 3402 C CA . GLY A 1 502 ? -18.998 -4.592 17.119 1.00 30.19 489 GLY A CA 1
ATOM 3403 C C . GLY A 1 502 ? -18.065 -3.774 17.988 1.00 32.57 489 GLY A C 1
ATOM 3404 O O . GLY A 1 502 ? -18.246 -2.563 18.150 1.00 35.11 489 GLY A O 1
ATOM 3405 N N . LEU A 1 503 ? -17.060 -4.431 18.555 1.00 31.50 490 LEU A N 1
ATOM 3406 C CA . LEU A 1 503 ? -16.153 -3.770 19.474 1.00 34.46 490 LEU A CA 1
ATOM 3407 C C . LEU A 1 503 ? -15.256 -2.782 18.732 1.00 35.86 490 LEU A C 1
ATOM 3408 O O . LEU A 1 503 ? -15.161 -2.782 17.501 1.00 35.80 490 LEU A O 1
ATOM 3413 N N . GLY A 1 504 ? -14.595 -1.930 19.506 1.00 30.27 491 GLY A N 1
ATOM 3414 C CA . GLY A 1 504 ? -13.618 -1.010 18.971 1.00 25.73 491 GLY A CA 1
ATOM 3415 C C . GLY A 1 504 ? -14.214 0.342 18.626 1.00 35.78 491 GLY A C 1
ATOM 3416 O O . GLY A 1 504 ? -15.427 0.511 18.492 1.00 36.29 491 GLY A O 1
ATOM 3417 N N . LYS A 1 505 ? -13.324 1.327 18.494 1.00 29.99 492 LYS A N 1
ATOM 3418 C CA . LYS A 1 505 ? -13.740 2.668 18.114 1.00 36.17 492 LYS A CA 1
ATOM 3419 C C . LYS A 1 505 ? -14.408 2.628 16.746 1.00 40.25 492 LYS A C 1
ATOM 3420 O O . LYS A 1 505 ? -13.838 2.115 15.779 1.00 33.97 492 LYS A O 1
ATOM 3426 N N . GLY A 1 506 ? -15.638 3.141 16.676 1.00 35.61 493 GLY A N 1
ATOM 3427 C CA . GLY A 1 506 ? -16.390 3.181 15.440 1.00 38.75 493 GLY A CA 1
ATOM 3428 C C . GLY A 1 506 ? -17.280 1.984 15.182 1.00 39.85 493 GLY A C 1
ATOM 3429 O O . GLY A 1 506 ? -18.027 1.989 14.196 1.00 35.75 493 GLY A O 1
ATOM 3430 N N . GLY A 1 507 ? -17.221 0.956 16.024 1.00 36.46 494 GLY A N 1
ATOM 3431 C CA . GLY A 1 507 ? -18.103 -0.178 15.871 1.00 31.19 494 GLY A CA 1
ATOM 3432 C C . GLY A 1 507 ? -19.519 0.123 16.333 1.00 37.74 494 GLY A C 1
ATOM 3433 O O . GLY A 1 507 ? -19.793 1.139 16.972 1.00 35.44 494 GLY A O 1
ATOM 3434 N N . TYR A 1 508 ? -20.428 -0.798 15.994 1.00 38.16 495 TYR A N 1
ATOM 3435 C CA . TYR A 1 508 ? -21.832 -0.639 16.353 1.00 25.96 495 TYR A CA 1
ATOM 3436 C C . TYR A 1 508 ? -22.015 -0.397 17.846 1.00 33.89 495 TYR A C 1
ATOM 3437 O O . TYR A 1 508 ? -22.950 0.308 18.245 1.00 35.07 495 TYR A O 1
ATOM 3446 N N . LEU A 1 509 ? -21.132 -0.947 18.680 1.00 30.66 496 LEU A N 1
ATOM 3447 C CA . LEU A 1 509 ? -21.264 -0.842 20.130 1.00 33.49 496 LEU A CA 1
ATOM 3448 C C . LEU A 1 509 ? -20.548 0.368 20.723 1.00 34.59 496 LEU A C 1
ATOM 3449 O O . LEU A 1 509 ? -20.554 0.524 21.949 1.00 35.37 496 LEU A O 1
ATOM 3454 N N . ASP A 1 510 ? -19.935 1.218 19.898 1.00 28.02 497 ASP A N 1
ATOM 3455 C CA . ASP A 1 510 ? -19.314 2.454 20.369 1.00 27.67 497 ASP A CA 1
ATOM 3456 C C . ASP A 1 510 ? -20.401 3.511 20.535 1.00 35.94 497 ASP A C 1
ATOM 3457 O O . ASP A 1 510 ? -20.946 4.014 19.546 1.00 31.05 497 ASP A O 1
ATOM 3462 N N . ILE A 1 511 ? -20.710 3.866 21.787 1.00 34.83 498 ILE A N 1
ATOM 3463 C CA . ILE A 1 511 ? -21.815 4.780 22.054 1.00 36.06 498 ILE A CA 1
ATOM 3464 C C . ILE A 1 511 ? -21.542 6.196 21.574 1.00 39.64 498 ILE A C 1
ATOM 3465 O O . ILE A 1 511 ? -22.480 6.999 21.483 1.00 45.38 498 ILE A O 1
ATOM 3470 N N . HIS A 1 512 ? -20.291 6.522 21.253 1.00 35.72 499 HIS A N 1
ATOM 3471 C CA . HIS A 1 512 ? -19.928 7.848 20.773 1.00 41.02 499 HIS A CA 1
ATOM 3472 C C . HIS A 1 512 ? -19.770 7.901 19.262 1.00 38.35 499 HIS A C 1
ATOM 3473 O O . HIS A 1 512 ? -19.247 8.888 18.738 1.00 43.79 499 HIS A O 1
ATOM 3480 N N . SER A 1 513 ? -20.218 6.871 18.552 1.00 42.17 500 SER A N 1
ATOM 3481 C CA . SER A 1 513 ? -20.091 6.812 17.106 1.00 37.02 500 SER A CA 1
ATOM 3482 C C . SER A 1 513 ? -21.400 6.327 16.504 1.00 35.02 500 SER A C 1
ATOM 3483 O O . SER A 1 513 ? -22.117 5.520 17.101 1.00 35.33 500 SER A O 1
ATOM 3486 N N . ASP A 1 514 ? -21.712 6.843 15.320 1.00 40.63 501 ASP A N 1
ATOM 3487 C CA . ASP A 1 514 ? -22.839 6.376 14.524 1.00 33.94 501 ASP A CA 1
ATOM 3488 C C . ASP A 1 514 ? -22.286 5.549 13.373 1.00 41.55 501 ASP A C 1
ATOM 3489 O O . ASP A 1 514 ? -21.417 6.020 12.631 1.00 43.87 501 ASP A O 1
ATOM 3494 N N . LEU A 1 515 ? -22.769 4.312 13.239 1.00 31.60 502 LEU A N 1
ATOM 3495 C CA . LEU A 1 515 ? -22.206 3.391 12.258 1.00 36.73 502 LEU A CA 1
ATOM 3496 C C . LEU A 1 515 ? -22.489 3.864 10.838 1.00 41.49 502 LEU A C 1
ATOM 3497 O O . LEU A 1 515 ? -21.562 4.139 10.070 1.00 53.90 502 LEU A O 1
ATOM 3502 N N . CYS A 1 516 ? -23.767 3.946 10.483 1.00 35.89 503 CYS A N 1
ATOM 3503 C CA . CYS A 1 516 ? -24.199 4.415 9.171 1.00 35.20 503 CYS A CA 1
ATOM 3504 C C . CYS A 1 516 ? -25.326 5.412 9.440 1.00 37.82 503 CYS A C 1
ATOM 3505 O O . CYS A 1 516 ? -26.498 5.036 9.496 1.00 44.45 503 CYS A O 1
ATOM 3508 N N . PRO A 1 517 ? -24.977 6.677 9.632 1.00 36.95 504 PRO A N 1
ATOM 3509 C CA . PRO A 1 517 ? -25.956 7.643 10.154 1.00 35.21 504 PRO A CA 1
ATOM 3510 C C . PRO A 1 517 ? -26.940 8.120 9.094 1.00 32.06 504 PRO A C 1
ATOM 3511 O O . PRO A 1 517 ? -26.782 7.893 7.894 1.00 39.36 504 PRO A O 1
ATOM 3515 N N . LYS A 1 518 ? -27.989 8.788 9.576 1.00 32.36 505 LYS A N 1
ATOM 3516 C CA . LYS A 1 518 ? -28.920 9.483 8.697 1.00 32.64 505 LYS A CA 1
ATOM 3517 C C . LYS A 1 518 ? -28.221 10.645 8.008 1.00 31.30 505 LYS A C 1
ATOM 3518 O O . LYS A 1 518 ? -27.586 11.473 8.668 1.00 36.77 505 LYS A O 1
ATOM 3524 N N . ASP A 1 519 ? -28.365 10.731 6.685 1.00 25.47 506 ASP A N 1
ATOM 3525 C CA . ASP A 1 519 ? -27.705 11.769 5.903 1.00 30.91 506 ASP A CA 1
ATOM 3526 C C . ASP A 1 519 ? -28.694 12.611 5.101 1.00 30.99 506 ASP A C 1
ATOM 3527 O O . ASP A 1 519 ? -28.371 13.074 4.003 1.00 31.01 506 ASP A O 1
ATOM 3532 N N . TRP A 1 520 ? -29.893 12.835 5.634 1.00 26.83 507 TRP A N 1
ATOM 3533 C CA . TRP A 1 520 ? -30.885 13.636 4.919 1.00 26.97 507 TRP A CA 1
ATOM 3534 C C . TRP A 1 520 ? -31.695 14.532 5.850 1.00 27.40 507 TRP A C 1
ATOM 3535 O O . TRP A 1 520 ? -31.594 14.424 7.070 1.00 41.08 507 TRP A O 1
#

B-factor: mean 35.01, std 10.28, range [11.31, 103.27]

Nearest PDB structures (foldseek):
  8w04-assembly1_B  TM=9.991E-01  e=9.889E-98  Bacteroides faecium
  2ebn-assembly1_A  TM=8.064E-01  e=3.284E-20  Elizabethkingia meningoseptica
  6tcw-assembly1_A  TM=5.394E-01  e=3.231E-25  Bacteroides thetaiotaomicron VPI-5482
  8u46-assembly1_A  TM=8.339E-01  e=2.968E-19  Bacteroides thetaiotaomicron VPI-5482
  8u47-assembly1_A  TM=8.402E-01  e=4.453E-19  Bacteroides thetaiotaomicron VPI-5482

Solvent-accessible surface area: 19871 Å² total; per-residue (Å²): 183,8,59,3,92,2,37,100,30,102,82,118,38,0,16,7,21,0,27,88,86,68,16,45,6,48,0,24,7,35,21,85,142,57,7,155,117,93,61,70,68,58,4,17,64,37,86,112,43,8,54,76,13,29,65,177,48,49,13,142,19,63,50,0,84,13,96,22,83,51,61,102,57,104,0,136,0,49,58,55,110,75,63,10,40,85,0,53,1,46,0,38,34,56,158,138,18,72,43,30,7,12,0,0,0,0,48,46,91,125,21,0,46,0,32,0,0,0,7,80,123,113,8,4,7,97,83,31,132,113,111,26,82,7,21,3,0,0,0,0,40,0,91,104,16,4,0,36,1,0,18,57,0,0,0,25,11,13,70,37,75,144,24,26,0,11,11,0,5,30,8,0,0,0,15,24,0,26,1,63,57,33,191,88,47,52,42,0,56,20,28,72,54,180,25,0,43,83,0,5,56,76,8,159,90,0,0,94,44,0,50,80,42,61,3,100,0,0,0,0,1,38,5,76,38,91,2,3,0,0,1,9,20,80,76,84,22,17,125,70,0,15,126,18,0,68,89,6,1,90,108,66,44,2,35,0,0,0,0,7,1,33,66,3,69,29,113,189,147,60,153,54,75,42,38,4,23,50,0,1,69,4,0,48,37,0,54,156,36,6,98,117,45,20,0,0,0,0,7,4,116,91,19,18,108,16,4,61,110,60,34,124,72,35,58,1,0,127,33,2,39,42,0,0,3,20,31,72,11,38,2,0,0,6,60,39,153,142,15,97,58,34,102,5,54,118,7,64,3,12,22,9,95,41,50,48,1,1,2,3,2,3,24,18,135,77,49,63,136,133,80,18,103,57,10,82,24,0,0,67,33,0,0,58,112,41,48,48,92,70,1,3,52,1,5,2,1,15,24,0,28,76,2,64,77,51,18,76,117,7,0,37,58,3,1,27,17,1,0,53,0,15,9,61,72,59,104,77,64,74,12,55,10,3,15,5,110,38,162,27,4,9,37,22,48,152,29,80,42,23,71,63,79,75

Foldseek 3Di:
DWQWPWPFDPPLADEAEAEQFKFKTKIKIFAPDFAQAKDKWFKDWDQVCVVVVCVVQVADAAADPFDKDKDPRIWIRHG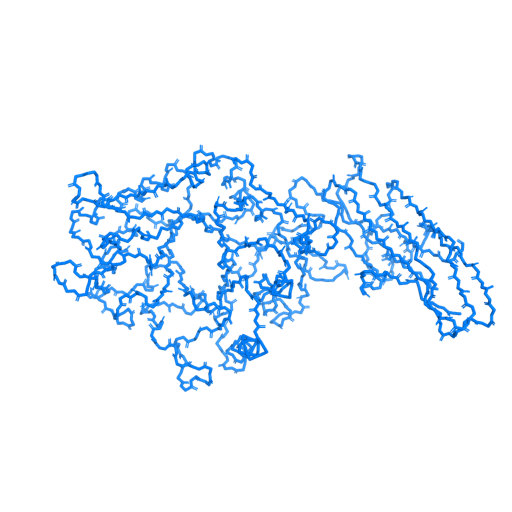RGGITDMIMIIGGDDPPDDFAWHWIWMDTCVIYIYIYWYCDNQGTHQEDPDADQFAEEEEAELVWAALCVQSFKWKFKFDPPPTYIARLHQEYEYDAWEWDADPVRPAIDIHDDPRRCVCQVPLVPRPVVCVVRRYQYAHEYEYQQHQDFLFFDDPVRLVVVLVNRLCSCVSRVHQAYEYEYDNNNHDPDDDRGGAVLSNQVSLVSSCVRNPRRAYEYEDEPNHHFDQLDAHVNGFSQQRHQAYEYPPALAFADLPDPPPVLDHRVRPHGHPRDLLRYARHEHEQAADDPVSNCRNVCRLCCVCPVVPSVSNLRYHHYYHPDQAAPRRLVVNQPVSCSSVCVVRVPVHPMDIGMPPDDGPQTSSPNVHDNRTDDD

Radius of gyration: 25.93 Å; Cα contacts (8 Å, |Δi|>4): 1038; chains: 1; bounding box: 83×44×51 Å

Sequence (454 aa):
LGVLRSANYAEDNPLLEMDHKNVSDECMLTLTKPAEQTITYTVGIDKTLVGAYNGKNGTNYTPFPGDVILTNEQLKLEKGKQESSKAHLEFTYDKNLASAIYLLPLIVKQTIYYRINVWDEFAPAEYTTEPLVFTHIGYIDTENMNPLIANKLFYKLGREPHLSYVHAFSVINLLTATVKYDQSGSMPEISYNKDISYVLGHAKKYIMPLQAQGHKVCLTIKGDGQGIGFSNLNATQSQKLVYDIRKCLEIYGLDGVNLYDEDFSYKKEGDNLPSAANLCNFVTALRQAIDDKLITYAMTEESASGLDQSQNGIELGKIVDYAWTNQFNRLVNPWREDNPFGDDSQWKIAGLEQTKFGALTSTLKSLSQEEGELMEGSIFDNILDAGYMDLANVFVVNSIAKVVAGVETQGATYLLWGALINYDVLQGINPELVPGLGKGGYLDIHSDLCPKDW